Protein AF-0000000066288584 (afdb_homodimer)

Solvent-accessible surface area (backbone atoms only — not comparable to full-atom values): 25925 Å² total; per-residue (Å²): 127,85,79,75,73,52,70,71,57,42,44,51,51,48,50,55,54,20,70,75,28,78,67,38,41,49,66,53,48,23,65,76,70,71,48,51,68,68,55,52,51,52,44,48,49,52,34,32,74,68,57,46,30,38,80,43,58,70,23,36,21,49,36,43,75,40,80,66,76,76,37,43,75,62,47,57,72,48,64,54,70,48,30,48,48,41,20,58,57,55,58,72,72,60,62,84,68,33,35,35,33,38,35,54,48,58,44,41,35,42,33,50,62,72,48,24,86,44,65,56,37,39,41,34,28,36,18,53,61,48,51,50,52,41,50,74,62,27,68,38,50,41,31,36,35,17,20,41,55,39,55,61,60,40,21,39,25,27,62,58,19,18,52,48,43,73,74,48,78,28,51,37,30,41,38,55,71,73,14,22,47,91,76,18,37,24,39,55,54,76,49,47,44,45,34,58,50,32,50,60,73,32,27,75,35,34,31,38,46,46,53,40,87,30,52,48,24,42,30,77,36,77,67,49,46,54,83,73,29,47,31,38,35,29,30,72,71,47,54,66,28,55,53,54,55,41,62,74,40,92,31,47,76,45,70,82,126,84,77,74,74,51,68,72,58,42,44,51,52,48,49,54,53,19,69,76,30,79,65,37,41,49,67,53,48,22,64,74,69,69,47,52,68,69,55,52,50,54,43,49,50,51,35,33,74,68,56,45,31,38,81,41,58,67,22,36,20,48,37,44,74,41,80,68,78,76,36,44,74,60,48,57,72,48,63,55,69,48,30,50,48,42,20,59,56,54,57,71,72,59,59,85,70,33,35,34,33,38,35,54,48,58,46,40,36,42,32,50,63,72,48,24,86,43,64,54,38,39,41,34,27,35,17,54,62,49,51,50,51,42,51,75,63,28,69,38,50,41,31,36,34,16,18,40,54,39,58,62,61,39,21,39,26,26,62,58,17,18,52,47,41,73,74,46,78,28,53,36,30,43,37,54,70,74,13,22,47,90,73,18,38,23,36,54,53,76,52,46,44,44,35,59,51,33,52,59,72,32,26,76,34,35,30,39,47,44,52,41,88,29,52,49,24,44,32,78,37,77,66,48,46,54,82,72,28,47,31,38,36,28,28,72,71,46,54,66,27,54,54,54,55,42,64,73,40,91,31,48,77,46,71,83

Structure (mmCIF, N/CA/C/O backbone):
data_AF-0000000066288584-model_v1
#
loop_
_entity.id
_entity.type
_entity.pdbx_description
1 polymer 'Uncharacterized HTH-type transcriptional regulator HI_1009'
#
loop_
_atom_site.group_PDB
_atom_site.id
_atom_site.type_symbol
_atom_site.label_atom_id
_atom_site.label_alt_id
_atom_site.label_comp_id
_atom_site.label_asym_id
_atom_site.label_entity_id
_atom_site.label_seq_id
_atom_site.pdbx_PDB_ins_code
_atom_site.Cartn_x
_atom_site.Cartn_y
_atom_site.Cartn_z
_atom_site.occupancy
_atom_site.B_iso_or_equiv
_atom_site.auth_seq_id
_atom_site.auth_comp_id
_atom_site.auth_asym_id
_atom_site.auth_atom_id
_atom_site.pdbx_PDB_model_num
ATOM 1 N N . MET A 1 1 ? -16.891 -66.062 -18.109 1 37 1 MET A N 1
ATOM 2 C CA . MET A 1 1 ? -16.656 -64.875 -18.922 1 37 1 MET A CA 1
ATOM 3 C C . MET A 1 1 ? -16.344 -63.656 -18.031 1 37 1 MET A C 1
ATOM 5 O O . MET A 1 1 ? -17.141 -63.281 -17.172 1 37 1 MET A O 1
ATOM 9 N N . GLU A 1 2 ? -15.109 -63.469 -17.609 1 46.47 2 GLU A N 1
ATOM 10 C CA . GLU A 1 2 ? -14.695 -62.375 -16.734 1 46.47 2 GLU A CA 1
ATOM 11 C C . GLU A 1 2 ? -15.383 -61.062 -17.125 1 46.47 2 GLU A C 1
ATOM 13 O O . GLU A 1 2 ? -15.406 -60.688 -18.297 1 46.47 2 GLU A O 1
ATOM 18 N N . LYS A 1 3 ? -16.5 -60.688 -16.625 1 55 3 LYS A N 1
ATOM 19 C CA . LYS A 1 3 ? -17.359 -59.531 -16.844 1 55 3 LYS A CA 1
ATOM 20 C C . LYS A 1 3 ? -16.531 -58.281 -17.188 1 55 3 LYS A C 1
ATOM 22 O O . LYS A 1 3 ? -15.727 -57.844 -16.375 1 55 3 LYS A O 1
ATOM 27 N N . LYS A 1 4 ? -16.344 -57.969 -18.438 1 70.5 4 LYS A N 1
ATOM 28 C CA . LYS A 1 4 ? -15.578 -56.844 -18.953 1 70.5 4 LYS A CA 1
ATOM 29 C C . LYS A 1 4 ? -16.156 -55.5 -18.469 1 70.5 4 LYS A C 1
ATOM 31 O O . LYS A 1 4 ? -17.359 -55.25 -18.641 1 70.5 4 LYS A O 1
ATOM 36 N N . MET A 1 5 ? -15.523 -54.781 -17.5 1 73.81 5 MET A N 1
ATOM 37 C CA . MET A 1 5 ? -15.93 -53.5 -16.922 1 73.81 5 MET A CA 1
ATOM 38 C C . MET A 1 5 ? -16.328 -52.5 -18.016 1 73.81 5 MET A C 1
ATOM 40 O O . MET A 1 5 ? -15.586 -52.344 -18.984 1 73.81 5 MET A O 1
ATOM 44 N N . ILE A 1 6 ? -17.672 -52.188 -18.109 1 79.69 6 ILE A N 1
ATOM 45 C CA . ILE A 1 6 ? -18.094 -51.156 -19.062 1 79.69 6 ILE A CA 1
ATOM 46 C C . ILE A 1 6 ? -17.359 -49.844 -18.797 1 79.69 6 ILE A C 1
ATOM 48 O O . ILE A 1 6 ? -16.859 -49.625 -17.688 1 79.69 6 ILE A O 1
ATOM 52 N N . PRO A 1 7 ? -17.25 -48.906 -19.891 1 83.31 7 PRO A N 1
ATOM 53 C CA . PRO A 1 7 ? -16.453 -47.688 -19.781 1 83.31 7 PRO A CA 1
ATOM 54 C C . PRO A 1 7 ? -16.797 -46.844 -18.562 1 83.31 7 PRO A C 1
ATOM 56 O O . PRO A 1 7 ? -15.906 -46.375 -17.859 1 83.31 7 PRO A O 1
ATOM 59 N N . ALA A 1 8 ? -18.016 -46.688 -18.266 1 85.5 8 ALA A N 1
ATOM 60 C CA . ALA A 1 8 ? -18.438 -45.875 -17.141 1 85.5 8 ALA A CA 1
ATOM 61 C C . ALA A 1 8 ? -17.938 -46.438 -15.82 1 85.5 8 ALA A C 1
ATOM 63 O O . ALA A 1 8 ? -17.469 -45.688 -14.953 1 85.5 8 ALA A O 1
ATOM 64 N N . GLU A 1 9 ? -18.047 -47.688 -15.656 1 81.88 9 GLU A N 1
ATOM 65 C CA . GLU A 1 9 ? -17.562 -48.344 -14.453 1 81.88 9 GLU A CA 1
ATOM 66 C C . GLU A 1 9 ? -16.047 -48.281 -14.359 1 81.88 9 GLU A C 1
ATOM 68 O O . GLU A 1 9 ? -15.492 -48.094 -13.273 1 81.88 9 GLU A O 1
ATOM 73 N N . ARG A 1 10 ? -15.398 -48.5 -15.484 1 86.69 10 ARG A N 1
ATOM 74 C CA . ARG A 1 10 ? -13.938 -48.469 -15.531 1 86.69 10 ARG A CA 1
ATOM 75 C C . ARG A 1 10 ? -13.422 -47.062 -15.148 1 86.69 10 ARG A C 1
ATOM 77 O O . ARG A 1 10 ? -12.461 -46.969 -14.383 1 86.69 10 ARG A O 1
ATOM 84 N N . GLN A 1 11 ? -14.062 -46.031 -15.617 1 86.94 11 GLN A N 1
ATOM 85 C CA . GLN A 1 11 ? -13.68 -44.656 -15.289 1 86.94 11 GLN A CA 1
ATOM 86 C C . GLN A 1 11 ? -13.82 -44.375 -13.797 1 86.94 11 GLN A C 1
ATOM 88 O O . GLN A 1 11 ? -12.977 -43.719 -13.195 1 86.94 11 GLN A O 1
ATOM 93 N N . LYS A 1 12 ? -14.82 -44.875 -13.258 1 85.38 12 LYS A N 1
ATOM 94 C CA . LYS A 1 12 ? -15.016 -44.719 -11.82 1 85.38 12 LYS A CA 1
ATOM 95 C C . LYS A 1 12 ? -13.906 -45.438 -11.039 1 85.38 12 LYS A C 1
ATOM 97 O O . LYS A 1 12 ? -13.375 -44.875 -10.07 1 85.38 12 LYS A O 1
ATOM 102 N N . THR A 1 13 ? -13.641 -46.656 -11.477 1 82.81 13 THR A N 1
ATOM 103 C CA . THR A 1 13 ? -12.555 -47.406 -10.844 1 82.81 13 THR A CA 1
ATOM 104 C C . THR A 1 13 ? -11.227 -46.688 -11 1 82.81 13 THR A C 1
ATOM 106 O O . THR A 1 13 ? -10.445 -46.594 -10.047 1 82.81 13 THR A O 1
ATOM 109 N N . LEU A 1 14 ? -11.047 -46.156 -12.188 1 84.56 14 LEU A N 1
ATOM 110 C CA . LEU A 1 14 ? -9.852 -45.375 -12.484 1 84.56 14 LEU A CA 1
ATOM 111 C C . LEU A 1 14 ? -9.734 -44.188 -11.547 1 84.56 14 LEU A C 1
ATOM 113 O O . LEU A 1 14 ? -8.664 -43.938 -10.969 1 84.56 14 LEU A O 1
ATOM 117 N N . LEU A 1 15 ? -10.781 -43.469 -11.383 1 82 15 LEU A N 1
ATOM 118 C CA . LEU A 1 15 ? -10.797 -42.312 -10.516 1 82 15 LEU A CA 1
ATOM 119 C C . LEU A 1 15 ? -10.492 -42.688 -9.07 1 82 15 LEU A C 1
ATOM 121 O O . LEU A 1 15 ? -9.773 -41.969 -8.367 1 82 15 LEU A O 1
ATOM 125 N N . ASN A 1 16 ? -11.055 -43.781 -8.656 1 80.62 16 ASN A N 1
ATOM 126 C CA . ASN A 1 16 ? -10.805 -44.25 -7.309 1 80.62 16 ASN A CA 1
ATOM 127 C C . ASN A 1 16 ? -9.328 -44.594 -7.098 1 80.62 16 ASN A C 1
ATOM 129 O O . ASN A 1 16 ? -8.773 -44.344 -6.031 1 80.62 16 ASN A O 1
ATOM 133 N N . LEU A 1 17 ? -8.773 -45.156 -8.117 1 80.88 17 LEU A N 1
ATOM 134 C CA . LEU A 1 17 ? -7.367 -45.531 -8.039 1 80.88 17 LEU A CA 1
ATOM 135 C C . LEU A 1 17 ? -6.48 -44.281 -7.984 1 80.88 17 LEU A C 1
ATOM 137 O O . LEU A 1 17 ? -5.523 -44.25 -7.207 1 80.88 17 LEU A O 1
ATOM 141 N N . ILE A 1 18 ? -6.879 -43.344 -8.836 1 79.69 18 ILE A N 1
ATOM 142 C CA . ILE A 1 18 ? -6.09 -42.125 -8.914 1 79.69 18 ILE A CA 1
ATOM 143 C C . ILE A 1 18 ? -6.199 -41.344 -7.602 1 79.69 18 ILE A C 1
ATOM 145 O O . ILE A 1 18 ? -5.227 -40.75 -7.141 1 79.69 18 ILE A O 1
ATOM 149 N N . SER A 1 19 ? -7.355 -41.344 -7.023 1 74.94 19 SER A N 1
ATOM 150 C CA . SER A 1 19 ? -7.617 -40.594 -5.805 1 74.94 19 SER A CA 1
ATOM 151 C C . SER A 1 19 ? -6.766 -41.094 -4.645 1 74.94 19 SER A C 1
ATOM 153 O O . SER A 1 19 ? -6.48 -40.344 -3.705 1 74.94 19 SER A O 1
ATOM 155 N N . LYS A 1 20 ? -6.414 -42.375 -4.746 1 68.06 20 LYS A N 1
ATOM 156 C CA . LYS A 1 20 ? -5.648 -43 -3.672 1 68.06 20 LYS A CA 1
ATOM 157 C C . LYS A 1 20 ? -4.156 -42.719 -3.828 1 68.06 20 LYS A C 1
ATOM 159 O O . LYS A 1 20 ? -3.391 -42.875 -2.873 1 68.06 20 LYS A O 1
ATOM 164 N N . GLN A 1 21 ? -3.881 -42.375 -5.059 1 63.62 21 GLN A N 1
ATOM 165 C CA . GLN A 1 21 ? -2.482 -42.094 -5.363 1 63.62 21 GLN A CA 1
ATOM 166 C C . GLN A 1 21 ? -2.328 -40.719 -5.98 1 63.62 21 GLN A C 1
ATOM 168 O O . GLN A 1 21 ? -3.215 -40.25 -6.699 1 63.62 21 GLN A O 1
ATOM 173 N N . SER A 1 22 ? -1.347 -40 -5.633 1 64.12 22 SER A N 1
ATOM 174 C CA . SER A 1 22 ? -1.114 -38.688 -6.203 1 64.12 22 SER A CA 1
ATOM 175 C C . SER A 1 22 ? -0.97 -38.75 -7.719 1 64.12 22 SER A C 1
ATOM 177 O O . SER A 1 22 ? -1.533 -37.906 -8.438 1 64.12 22 SER A O 1
ATOM 179 N N . VAL A 1 23 ? -0.19 -39.781 -8.219 1 73.31 23 VAL A N 1
ATOM 180 C CA . VAL A 1 23 ? 0.001 -40.062 -9.641 1 73.31 23 VAL A CA 1
ATOM 181 C C . VAL A 1 23 ? 0.017 -41.562 -9.883 1 73.31 23 VAL A C 1
ATOM 183 O O . VAL A 1 23 ? 0.587 -42.312 -9.102 1 73.31 23 VAL A O 1
ATOM 186 N N . ILE A 1 24 ? -0.863 -42.125 -10.867 1 80.81 24 ILE A N 1
ATOM 187 C CA . ILE A 1 24 ? -0.826 -43.531 -11.242 1 80.81 24 ILE A CA 1
ATOM 188 C C . ILE A 1 24 ? -0.4 -43.656 -12.703 1 80.81 24 ILE A C 1
ATOM 190 O O . ILE A 1 24 ? -0.855 -42.906 -13.562 1 80.81 24 ILE A O 1
ATOM 194 N N . SER A 1 25 ? 0.62 -44.469 -12.938 1 84.69 25 SER A N 1
ATOM 195 C CA . SER A 1 25 ? 1.095 -44.656 -14.305 1 84.69 25 SER A CA 1
ATOM 196 C C . SER A 1 25 ? 0.034 -45.344 -15.164 1 84.69 25 SER A C 1
ATOM 198 O O . SER A 1 25 ? -0.759 -46.125 -14.664 1 84.69 25 SER A O 1
ATOM 200 N N . ILE A 1 26 ? 0.055 -45.031 -16.453 1 86.88 26 ILE A N 1
ATOM 201 C CA . ILE A 1 26 ? -0.86 -45.656 -17.406 1 86.88 26 ILE A CA 1
ATOM 202 C C . ILE A 1 26 ? -0.632 -47.188 -17.422 1 86.88 26 ILE A C 1
ATOM 204 O O . ILE A 1 26 ? -1.589 -47.938 -17.438 1 86.88 26 ILE A O 1
ATOM 208 N N . ASN A 1 27 ? 0.671 -47.531 -17.266 1 88.38 27 ASN A N 1
ATOM 209 C CA . ASN A 1 27 ? 0.999 -48.969 -17.25 1 88.38 27 ASN A CA 1
ATOM 210 C C . ASN A 1 27 ? 0.368 -49.656 -16.047 1 88.38 27 ASN A C 1
ATOM 212 O O . ASN A 1 27 ? -0.161 -50.75 -16.172 1 88.38 27 ASN A O 1
ATOM 216 N N . ASN A 1 28 ? 0.41 -48.969 -14.977 1 88.69 28 ASN A N 1
ATOM 217 C CA . ASN A 1 28 ? -0.223 -49.531 -13.789 1 88.69 28 ASN A CA 1
ATOM 218 C C . ASN A 1 28 ? -1.733 -49.656 -13.961 1 88.69 28 ASN A C 1
ATOM 220 O O . ASN A 1 28 ? -2.33 -50.656 -13.555 1 88.69 28 ASN A O 1
ATOM 224 N N . LEU A 1 29 ? -2.252 -48.688 -14.492 1 89.5 29 LEU A N 1
ATOM 225 C CA . LEU A 1 29 ? -3.693 -48.719 -14.727 1 89.5 29 LEU A CA 1
ATOM 226 C C . LEU A 1 29 ? -4.07 -49.844 -15.664 1 89.5 29 LEU A C 1
ATOM 228 O O . LEU A 1 29 ? -5.07 -50.531 -15.445 1 89.5 29 LEU A O 1
ATOM 232 N N . VAL A 1 30 ? -3.268 -50.062 -16.703 1 89.88 30 VAL A N 1
ATOM 233 C CA . VAL A 1 30 ? -3.479 -51.156 -17.656 1 89.88 30 VAL A CA 1
ATOM 234 C C . VAL A 1 30 ? -3.467 -52.5 -16.906 1 89.88 30 VAL A C 1
ATOM 236 O O . VAL A 1 30 ? -4.352 -53.344 -17.109 1 89.88 30 VAL A O 1
ATOM 239 N N . ASN A 1 31 ? -2.52 -52.625 -16.031 1 90.31 31 ASN A N 1
ATOM 240 C CA . ASN A 1 31 ? -2.371 -53.875 -15.281 1 90.31 31 ASN A CA 1
ATOM 241 C C . ASN A 1 31 ? -3.523 -54.094 -14.305 1 90.31 31 ASN A C 1
ATOM 243 O O . ASN A 1 31 ? -4.07 -55.188 -14.219 1 90.31 31 ASN A O 1
ATOM 247 N N . ILE A 1 32 ? -3.887 -53.094 -13.656 1 88.12 32 ILE A N 1
ATOM 248 C CA . ILE A 1 32 ? -4.902 -53.188 -12.617 1 88.12 32 ILE A CA 1
ATOM 249 C C . ILE A 1 32 ? -6.277 -53.375 -13.25 1 88.12 32 ILE A C 1
ATOM 251 O O . ILE A 1 32 ? -7.078 -54.188 -12.766 1 88.12 32 ILE A O 1
ATOM 255 N N . LEU A 1 33 ? -6.512 -52.656 -14.32 1 88.69 33 LEU A N 1
ATOM 256 C CA . LEU A 1 33 ? -7.836 -52.656 -14.938 1 88.69 33 LEU A CA 1
ATOM 257 C C . LEU A 1 33 ? -7.953 -53.812 -15.945 1 88.69 33 LEU A C 1
ATOM 259 O O . LEU A 1 33 ? -9.062 -54.188 -16.344 1 88.69 33 LEU A O 1
ATOM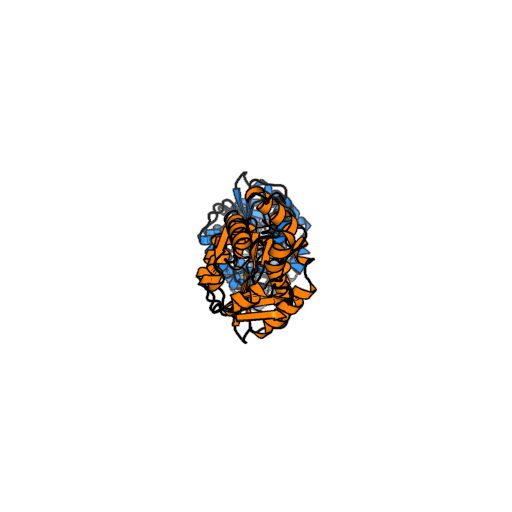 263 N N . GLY A 1 34 ? -6.828 -54.344 -16.422 1 89.88 34 GLY A N 1
ATOM 264 C CA . GLY A 1 34 ? -6.828 -55.469 -17.359 1 89.88 34 GLY A CA 1
ATOM 265 C C . G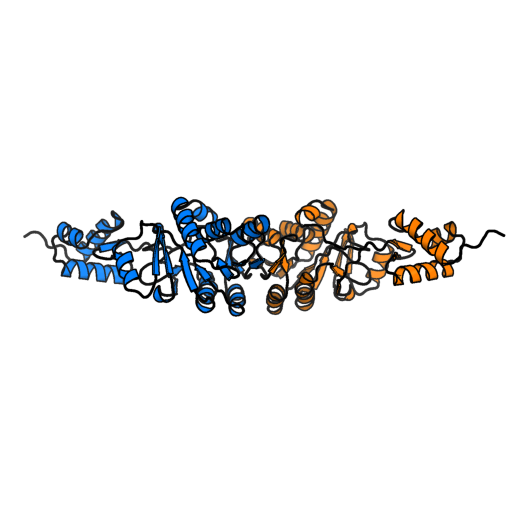LY A 1 34 ? -7.316 -55.062 -18.734 1 89.88 34 GLY A C 1
ATOM 266 O O . GLY A 1 34 ? -8.047 -55.844 -19.391 1 89.88 34 GLY A O 1
ATOM 267 N N . VAL A 1 35 ? -7.062 -53.844 -19.078 1 91.19 35 VAL A N 1
ATOM 268 C CA . VAL A 1 35 ? -7.469 -53.375 -20.391 1 91.19 35 VAL A CA 1
ATOM 269 C C . VAL A 1 35 ? -6.25 -52.844 -21.156 1 91.19 35 VAL A C 1
ATOM 271 O O . VAL A 1 35 ? -5.152 -52.75 -20.594 1 91.19 35 VAL A O 1
ATOM 274 N N . SER A 1 36 ? -6.426 -52.562 -22.484 1 90.5 36 SER A N 1
ATOM 275 C CA . SER A 1 36 ? -5.324 -52.094 -23.312 1 90.5 36 SER A CA 1
ATOM 276 C C . SER A 1 36 ? -4.914 -50.688 -22.953 1 90.5 36 SER A C 1
ATOM 278 O O . SER A 1 36 ? -5.684 -49.938 -22.344 1 90.5 36 SER A O 1
ATOM 280 N N . HIS A 1 37 ? -3.715 -50.312 -23.391 1 91.62 37 HIS A N 1
ATOM 281 C CA . HIS A 1 37 ? -3.219 -48.969 -23.266 1 91.62 37 HIS A CA 1
ATOM 282 C C . HIS A 1 37 ? -4.172 -47.969 -23.922 1 91.62 37 HIS A C 1
ATOM 284 O O . HIS A 1 37 ? -4.465 -46.906 -23.344 1 91.62 37 HIS A O 1
ATOM 290 N N . MET A 1 38 ? -4.684 -48.344 -25.094 1 90.12 38 MET A N 1
ATOM 291 C CA . MET A 1 38 ? -5.586 -47.469 -25.844 1 90.12 38 MET A CA 1
ATOM 292 C C . MET A 1 38 ? -6.879 -47.219 -25.062 1 90.12 38 MET A C 1
ATOM 294 O O . MET A 1 38 ? -7.383 -46.094 -25.016 1 90.12 38 MET A O 1
ATOM 298 N N . THR A 1 39 ? -7.363 -48.219 -24.422 1 88.94 39 THR A N 1
ATOM 299 C CA . THR A 1 39 ? -8.594 -48.125 -23.656 1 88.94 39 THR A CA 1
ATOM 300 C C . THR A 1 39 ? -8.398 -47.188 -22.438 1 88.94 39 THR A C 1
ATOM 302 O O . THR A 1 39 ? -9.234 -46.344 -22.172 1 88.94 39 THR A O 1
ATOM 305 N N . VAL A 1 40 ? -7.25 -47.375 -21.703 1 91.25 40 VAL A N 1
ATOM 306 C CA . VAL A 1 40 ? -6.945 -46.562 -20.547 1 91.25 40 VAL A CA 1
ATOM 307 C C . VAL A 1 40 ? -6.816 -45.094 -20.984 1 91.25 40 VAL A C 1
ATOM 309 O O . VAL A 1 40 ? -7.359 -44.188 -20.344 1 91.25 40 VAL A O 1
ATOM 312 N N . ARG A 1 41 ? -6.215 -44.844 -22.141 1 89.25 41 ARG A N 1
ATOM 313 C CA . ARG A 1 41 ? -6 -43.5 -22.641 1 89.25 41 ARG A CA 1
ATOM 314 C C . ARG A 1 41 ? -7.324 -42.844 -23.016 1 89.25 41 ARG A C 1
ATOM 316 O O . ARG A 1 41 ? -7.52 -41.656 -22.766 1 89.25 41 ARG A O 1
ATOM 323 N N . ARG A 1 42 ? -8.195 -43.625 -23.578 1 88.25 42 ARG A N 1
ATOM 324 C CA . ARG A 1 42 ? -9.516 -43.094 -23.938 1 88.25 42 ARG A CA 1
ATOM 325 C C . ARG A 1 42 ? -10.297 -42.719 -22.688 1 88.25 42 ARG A C 1
ATOM 327 O O . ARG A 1 42 ? -10.969 -41.656 -22.672 1 88.25 42 ARG A O 1
ATOM 334 N N . ASP A 1 43 ? -10.109 -43.531 -21.703 1 89.69 43 ASP A N 1
ATOM 335 C CA . ASP A 1 43 ? -10.797 -43.25 -20.453 1 89.69 43 ASP A CA 1
ATOM 336 C C . ASP A 1 43 ? -10.227 -42 -19.781 1 89.69 43 ASP A C 1
ATOM 338 O O . ASP A 1 43 ? -10.977 -41.156 -19.281 1 89.69 43 ASP A O 1
ATOM 342 N N . ILE A 1 44 ? -8.914 -41.969 -19.75 1 87.75 44 ILE A N 1
ATOM 343 C CA . ILE A 1 44 ? -8.234 -40.812 -19.156 1 87.75 44 ILE A CA 1
ATOM 344 C C . ILE A 1 44 ? -8.609 -39.562 -19.922 1 87.75 44 ILE A C 1
ATOM 346 O O . ILE A 1 44 ? -8.867 -38.5 -19.312 1 87.75 44 ILE A O 1
ATOM 350 N N . GLN A 1 45 ? -8.648 -39.625 -21.219 1 85.88 45 GLN A N 1
ATOM 351 C CA . GLN A 1 45 ? -9.031 -38.469 -22.047 1 85.88 45 GLN A CA 1
ATOM 352 C C . GLN A 1 45 ? -10.43 -37.969 -21.672 1 85.88 45 GLN A C 1
ATOM 354 O O . GLN A 1 45 ? -10.656 -36.781 -21.547 1 85.88 45 GLN A O 1
ATOM 359 N N . LYS A 1 46 ? -11.297 -38.906 -21.516 1 84 46 LYS A N 1
ATOM 360 C CA . LYS A 1 46 ? -12.656 -38.531 -21.125 1 84 46 LYS A CA 1
ATOM 361 C C . LYS A 1 46 ? -12.68 -37.875 -19.75 1 84 46 LYS A C 1
ATOM 363 O O . LYS A 1 46 ? -13.352 -36.875 -19.562 1 84 46 LYS A O 1
ATOM 368 N N . LEU A 1 47 ? -11.898 -38.469 -18.844 1 84.19 47 LEU A N 1
ATOM 369 C CA . LEU A 1 47 ? -11.844 -37.906 -17.5 1 84.19 47 LEU A CA 1
ATOM 370 C C . LEU A 1 47 ? -11.18 -36.531 -17.484 1 84.19 47 LEU A C 1
ATOM 372 O O . LEU A 1 47 ? -11.539 -35.688 -16.688 1 84.19 47 LEU A O 1
ATOM 376 N N . GLU A 1 48 ? -10.234 -36.344 -18.375 1 79.88 48 GLU A N 1
ATOM 377 C CA . GLU A 1 48 ? -9.586 -35.031 -18.531 1 79.88 48 GLU A CA 1
ATOM 378 C C . GLU A 1 48 ? -10.562 -34 -19.078 1 79.88 48 GLU A C 1
ATOM 380 O O . GLU A 1 48 ? -10.594 -32.875 -18.609 1 79.88 48 GLU A O 1
ATOM 385 N N . GLU A 1 49 ? -11.312 -34.438 -20.047 1 75.25 49 GLU A N 1
ATOM 386 C CA . GLU A 1 49 ? -12.344 -33.562 -20.609 1 75.25 49 GLU A CA 1
ATOM 387 C C . GLU A 1 49 ? -13.344 -33.125 -19.531 1 75.25 49 GLU A C 1
ATOM 389 O O . GLU A 1 49 ? -13.82 -32 -19.547 1 75.25 49 GLU A O 1
ATOM 394 N N . ASP A 1 50 ? -13.508 -34.062 -18.625 1 75 50 ASP A N 1
ATOM 395 C CA . ASP A 1 50 ? -14.438 -33.781 -17.531 1 75 50 ASP A CA 1
ATOM 396 C C . ASP A 1 50 ? -13.766 -33 -16.406 1 75 50 ASP A C 1
ATOM 398 O O . ASP A 1 50 ? -14.391 -32.719 -15.375 1 75 50 ASP A O 1
ATOM 402 N N . GLY A 1 51 ? -12.508 -32.781 -16.562 1 72.56 51 GLY A N 1
ATOM 403 C CA . GLY A 1 51 ? -11.75 -31.984 -15.594 1 72.56 51 GLY A CA 1
ATOM 404 C C . GLY A 1 51 ? -11.438 -32.75 -14.32 1 72.56 51 GLY A C 1
ATOM 405 O O . GLY A 1 51 ? -11.258 -32.125 -13.258 1 72.56 51 GLY A O 1
ATOM 406 N N . LYS A 1 52 ? -11.469 -34.062 -14.344 1 74.69 52 LYS A N 1
ATOM 407 C CA . LYS A 1 52 ? -11.305 -34.875 -13.141 1 74.69 52 LYS A CA 1
ATOM 408 C C . LYS A 1 52 ? -9.852 -35.281 -12.945 1 74.69 52 LYS A C 1
ATOM 410 O O . LYS A 1 52 ? -9.406 -35.469 -11.812 1 74.69 52 LYS A O 1
ATOM 415 N N . VAL A 1 53 ? -9.266 -35.5 -14.102 1 80.06 53 VAL A N 1
ATOM 416 C CA . VAL A 1 53 ? -7.883 -35.969 -14.008 1 80.06 53 VAL A CA 1
ATOM 417 C C . VAL A 1 53 ? -7.012 -35.156 -14.984 1 80.06 53 VAL A C 1
ATOM 419 O O . VAL A 1 53 ? -7.527 -34.438 -15.828 1 80.06 53 VAL A O 1
ATOM 422 N N . ILE A 1 54 ? -5.777 -35.188 -14.789 1 76 54 ILE A N 1
ATOM 423 C CA . ILE A 1 54 ? -4.809 -34.625 -15.727 1 76 54 ILE A CA 1
ATOM 424 C C . ILE A 1 54 ? -3.732 -35.656 -16.047 1 76 54 ILE A C 1
ATOM 426 O O . ILE A 1 54 ? -3.283 -36.375 -15.156 1 76 54 ILE A O 1
ATOM 430 N N . SER A 1 55 ? -3.623 -35.719 -17.422 1 75.56 55 SER A N 1
ATOM 431 C CA . SER A 1 55 ? -2.57 -36.625 -17.875 1 75.56 55 SER A CA 1
ATOM 432 C C . SER A 1 55 ? -1.188 -36.031 -17.594 1 75.56 55 SER A C 1
ATOM 434 O O . SER A 1 55 ? -0.969 -34.844 -17.734 1 75.56 55 SER A O 1
ATOM 436 N N . VAL A 1 56 ? -0.415 -36.875 -16.938 1 71.38 56 VAL A N 1
ATOM 437 C CA . VAL A 1 56 ? 0.994 -36.531 -16.766 1 71.38 56 VAL A CA 1
ATOM 438 C C . VAL A 1 56 ? 1.861 -37.5 -17.562 1 71.38 56 VAL A C 1
ATOM 440 O O . VAL A 1 56 ? 1.349 -38.469 -18.172 1 71.38 56 VAL A O 1
ATOM 443 N N . SER A 1 57 ? 3.133 -37.188 -17.75 1 68.69 57 SER A N 1
ATOM 444 C CA . SER A 1 57 ? 3.996 -38.094 -18.484 1 68.69 57 SER A CA 1
ATOM 445 C C . SER A 1 57 ? 3.902 -39.531 -17.938 1 68.69 57 SER A C 1
ATOM 447 O O . SER A 1 57 ? 4.27 -39.781 -16.781 1 68.69 57 SER A O 1
ATOM 449 N N . GLY A 1 58 ? 3.346 -40.406 -18.766 1 72.69 58 GLY A N 1
ATOM 450 C CA . GLY A 1 58 ? 3.264 -41.844 -18.453 1 72.69 58 GLY A CA 1
ATOM 451 C C . GLY A 1 58 ? 2.162 -42.156 -17.469 1 72.69 58 GLY A C 1
ATOM 452 O O . GLY A 1 58 ? 2.033 -43.312 -17.031 1 72.69 58 GLY A O 1
ATOM 453 N N . GLY A 1 59 ? 1.417 -40.969 -17 1 79.5 59 GLY A N 1
ATOM 454 C CA . GLY A 1 59 ? 0.409 -41.281 -16 1 79.5 59 GLY A CA 1
ATOM 455 C C . GLY A 1 59 ? -0.714 -40.25 -15.953 1 79.5 59 GLY A C 1
ATOM 456 O O . GLY A 1 59 ? -0.891 -39.469 -16.891 1 79.5 59 GLY A O 1
ATOM 457 N N . VAL A 1 60 ? -1.612 -40.469 -14.953 1 82.44 60 VAL A N 1
ATOM 458 C CA . VAL A 1 60 ? -2.785 -39.625 -14.766 1 82.44 60 VAL A CA 1
ATOM 459 C C . VAL A 1 60 ? -2.93 -39.281 -13.281 1 82.44 60 VAL A C 1
ATOM 461 O O . VAL A 1 60 ? -2.535 -40.062 -12.414 1 82.44 60 VAL A O 1
ATOM 464 N N . GLN A 1 61 ? -3.178 -38.062 -13 1 79.31 61 GLN A N 1
ATOM 465 C CA . GLN A 1 61 ? -3.428 -37.625 -11.633 1 79.31 61 GLN A CA 1
ATOM 466 C C . GLN A 1 61 ? -4.777 -36.906 -11.516 1 79.31 61 GLN A C 1
ATOM 468 O O . GLN A 1 61 ? -5.32 -36.438 -12.516 1 79.31 61 GLN A O 1
ATOM 473 N N . LEU A 1 62 ? -5.25 -36.969 -10.172 1 73.88 62 LEU A N 1
ATOM 474 C CA . LEU A 1 62 ? -6.496 -36.25 -9.906 1 73.88 62 LEU A CA 1
ATOM 475 C C . LEU A 1 62 ? -6.32 -34.75 -10.109 1 73.88 62 LEU A C 1
ATOM 477 O O . LEU A 1 62 ? -5.281 -34.188 -9.75 1 73.88 62 LEU A O 1
ATOM 481 N N . LEU A 1 63 ? -7.211 -34.281 -10.875 1 74 63 LEU A N 1
ATOM 482 C CA . LEU A 1 63 ? -7.312 -32.812 -10.922 1 74 63 LEU A CA 1
ATOM 483 C C . LEU A 1 63 ? -8.023 -32.281 -9.68 1 74 63 LEU A C 1
ATOM 485 O O . LEU A 1 63 ? -9.164 -32.688 -9.398 1 74 63 LEU A O 1
ATOM 489 N N . GLU A 1 64 ? -7.16 -31.609 -8.82 1 78 64 GLU A N 1
ATOM 490 C CA . GLU A 1 64 ? -7.766 -31.016 -7.633 1 78 64 GLU A CA 1
ATOM 491 C C . GLU A 1 64 ? -8.281 -29.609 -7.93 1 78 64 GLU A C 1
ATOM 493 O O . GLU A 1 64 ? -7.543 -28.766 -8.438 1 78 64 GLU A O 1
ATOM 498 N N . ARG A 1 65 ? -9.609 -29.453 -7.668 1 79.06 65 ARG A N 1
ATOM 499 C CA . ARG A 1 65 ? -10.203 -28.141 -7.875 1 79.06 65 ARG A CA 1
ATOM 500 C C . ARG A 1 65 ? -10 -27.25 -6.652 1 79.06 65 ARG A C 1
ATOM 502 O O . ARG A 1 65 ? -10.242 -27.672 -5.523 1 79.06 65 ARG A O 1
ATOM 509 N N . LEU A 1 66 ? -9.422 -26.109 -6.93 1 83.44 66 LEU A N 1
ATOM 510 C CA . LEU A 1 66 ? -9.25 -25.109 -5.891 1 83.44 66 LEU A CA 1
ATOM 511 C C . LEU A 1 66 ? -10.375 -24.078 -5.941 1 83.44 66 LEU A C 1
ATOM 513 O O . LEU A 1 66 ? -10.414 -23.234 -6.844 1 83.44 66 LEU A O 1
ATOM 517 N N . SER A 1 67 ? -11.312 -24.203 -5.027 1 80.56 67 SER A N 1
ATOM 518 C CA . SER A 1 67 ? -12.461 -23.297 -5.004 1 80.56 67 SER A CA 1
ATOM 519 C C . SER A 1 67 ? -12.109 -21.984 -4.316 1 80.56 67 SER A C 1
ATOM 521 O O . SER A 1 67 ? -12.703 -20.938 -4.621 1 80.56 67 SER A O 1
ATOM 523 N N . SER A 1 68 ? -11.195 -22.109 -3.266 1 84 68 SER A N 1
ATOM 524 C CA . SER A 1 68 ? -10.719 -20.922 -2.566 1 84 68 SER A CA 1
ATOM 525 C C . SER A 1 68 ? -9.234 -21.031 -2.244 1 84 68 SER A C 1
ATOM 527 O O . SER A 1 68 ? -8.703 -22.141 -2.082 1 84 68 SER A O 1
ATOM 529 N N . GLU A 1 69 ? -8.641 -19.875 -2.279 1 88.81 69 GLU A N 1
ATOM 530 C CA . GLU A 1 69 ? -7.227 -19.844 -1.91 1 88.81 69 GLU A CA 1
ATOM 531 C C . GLU A 1 69 ? -7.055 -19.766 -0.396 1 88.81 69 GLU A C 1
ATOM 533 O O . GLU A 1 69 ? -7.793 -19.047 0.283 1 88.81 69 GLU A O 1
ATOM 538 N N . PRO A 1 70 ? -6.102 -20.578 0.093 1 86.44 70 PRO A N 1
ATOM 539 C CA . PRO A 1 70 ? -5.77 -20.344 1.502 1 86.44 70 PRO A CA 1
ATOM 540 C C . PRO A 1 70 ? -5.324 -18.906 1.781 1 86.44 70 PRO A C 1
ATOM 542 O O . PRO A 1 70 ? -4.887 -18.203 0.868 1 86.44 70 PRO A O 1
ATOM 545 N N . THR A 1 71 ? -5.492 -18.484 3.055 1 89.81 71 THR A N 1
ATOM 546 C CA . THR A 1 71 ? -5.086 -17.156 3.465 1 89.81 71 THR A CA 1
ATOM 547 C C . THR A 1 71 ? -3.564 -17.016 3.459 1 89.81 71 THR A C 1
ATOM 549 O O . THR A 1 71 ? -2.852 -18.031 3.451 1 89.81 71 THR A O 1
ATOM 552 N N . HIS A 1 72 ? -3.141 -15.781 3.457 1 93.19 72 HIS A N 1
ATOM 553 C CA . HIS A 1 72 ? -1.708 -15.531 3.557 1 93.19 72 HIS A CA 1
ATOM 554 C C . HIS A 1 72 ? -1.118 -16.203 4.797 1 93.19 72 HIS A C 1
ATOM 556 O O . HIS A 1 72 ? -0.05 -16.812 4.727 1 93.19 72 HIS A O 1
ATOM 562 N N . ASP A 1 73 ? -1.753 -16.109 5.926 1 87.44 73 ASP A N 1
ATOM 563 C CA . ASP A 1 73 ? -1.283 -16.703 7.18 1 87.44 73 ASP A CA 1
ATOM 564 C C . ASP A 1 73 ? -1.175 -18.219 7.062 1 87.44 73 ASP A C 1
ATOM 566 O O . ASP A 1 73 ? -0.179 -18.812 7.488 1 87.44 73 ASP A O 1
ATOM 570 N N . ASP A 1 74 ? -2.143 -18.844 6.461 1 87.38 74 ASP A N 1
ATOM 571 C CA . ASP A 1 74 ? -2.123 -20.297 6.254 1 87.38 74 ASP A CA 1
ATOM 572 C C . ASP A 1 74 ? -0.989 -20.703 5.316 1 87.38 74 ASP A C 1
ATOM 574 O O . ASP A 1 74 ? -0.256 -21.656 5.594 1 87.38 74 ASP A O 1
ATOM 578 N N . LYS A 1 75 ? -0.808 -19.969 4.266 1 91.44 75 LYS A N 1
ATOM 579 C CA . LYS A 1 75 ? 0.207 -20.266 3.26 1 91.44 75 LYS A CA 1
ATOM 580 C C . LYS A 1 75 ? 1.612 -20.125 3.834 1 91.44 75 LYS A C 1
ATOM 582 O O . LYS A 1 75 ? 2.523 -20.859 3.461 1 91.44 75 LYS A O 1
ATOM 587 N N . SER A 1 76 ? 1.804 -19.172 4.73 1 90.38 76 SER A N 1
ATOM 588 C CA . SER A 1 76 ? 3.115 -18.891 5.301 1 90.38 76 SER A CA 1
ATOM 589 C C . SER A 1 76 ? 3.656 -20.094 6.074 1 90.38 76 SER A C 1
ATOM 591 O O . SER A 1 76 ? 4.871 -20.25 6.215 1 90.38 76 SER A O 1
ATOM 593 N N . LEU A 1 77 ? 2.848 -21 6.418 1 88.5 77 LEU A N 1
ATOM 594 C CA . LEU A 1 77 ? 3.227 -22.141 7.242 1 88.5 77 LEU A CA 1
ATOM 595 C C . LEU A 1 77 ? 3.461 -23.375 6.379 1 88.5 77 LEU A C 1
ATOM 597 O O . LEU A 1 77 ? 3.982 -24.375 6.859 1 88.5 77 LEU A O 1
ATOM 601 N N . LEU A 1 78 ? 3.207 -23.266 5.168 1 88.94 78 LEU A N 1
ATOM 602 C CA . LEU A 1 78 ? 3.275 -24.406 4.262 1 88.94 78 LEU A CA 1
ATOM 603 C C . LEU A 1 78 ? 4.559 -24.375 3.441 1 88.94 78 LEU A C 1
ATOM 605 O O . LEU A 1 78 ? 4.996 -23.312 3.006 1 88.94 78 LEU A O 1
ATOM 609 N N . ALA A 1 79 ? 5.238 -25.5 3.236 1 93.56 79 ALA A N 1
ATOM 610 C CA . ALA A 1 79 ? 6.328 -25.719 2.289 1 93.56 79 ALA A CA 1
ATOM 611 C C . ALA A 1 79 ? 7.48 -24.75 2.543 1 93.56 79 ALA A C 1
ATOM 613 O O . ALA A 1 79 ? 8.031 -24.188 1.602 1 93.56 79 ALA A O 1
ATOM 614 N N . THR A 1 80 ? 7.828 -24.516 3.758 1 94.5 80 THR A N 1
ATOM 615 C CA . THR A 1 80 ? 8.805 -23.516 4.156 1 94.5 80 THR A CA 1
ATOM 616 C C . THR A 1 80 ? 10.188 -23.844 3.6 1 94.5 80 THR A C 1
ATOM 618 O O . THR A 1 80 ? 10.883 -22.969 3.09 1 94.5 80 THR A O 1
ATOM 621 N N . THR A 1 81 ? 10.57 -25.125 3.67 1 96.62 81 THR A N 1
ATOM 622 C CA . THR A 1 81 ? 11.867 -25.562 3.162 1 96.62 81 THR A CA 1
ATOM 623 C C . THR A 1 81 ? 11.961 -25.344 1.654 1 96.62 81 THR A C 1
ATOM 625 O O . THR A 1 81 ? 12.953 -24.812 1.155 1 96.62 81 THR A O 1
ATOM 628 N N . GLU A 1 82 ? 10.938 -25.734 0.946 1 97.12 82 GLU A N 1
ATOM 629 C CA . GLU A 1 82 ? 10.883 -25.562 -0.503 1 97.12 82 GLU A CA 1
ATOM 630 C C . GLU A 1 82 ? 10.93 -24.094 -0.892 1 97.12 82 GLU A C 1
ATOM 632 O O . GLU A 1 82 ? 11.664 -23.703 -1.803 1 97.12 82 GLU A O 1
ATOM 637 N N . LYS A 1 83 ? 10.141 -23.25 -0.163 1 97.88 83 LYS A N 1
ATOM 638 C CA . LYS A 1 83 ? 10.117 -21.828 -0.468 1 97.88 83 LYS A CA 1
ATOM 639 C C . LYS A 1 83 ? 11.5 -21.203 -0.277 1 97.88 83 LYS A C 1
ATOM 641 O O . LYS A 1 83 ? 11.93 -20.359 -1.076 1 97.88 83 LYS A O 1
ATOM 646 N N . THR A 1 84 ? 12.188 -21.594 0.759 1 97.94 84 THR A N 1
ATOM 647 C CA . THR A 1 84 ? 13.523 -21.062 1.017 1 97.94 84 THR A CA 1
ATOM 648 C C . THR A 1 84 ? 14.484 -21.453 -0.104 1 97.94 84 THR A C 1
ATOM 650 O O . THR A 1 84 ? 15.234 -20.625 -0.605 1 97.94 84 THR A O 1
ATOM 653 N N . ALA A 1 85 ? 14.477 -22.719 -0.508 1 98.62 85 ALA A N 1
ATOM 654 C CA . ALA A 1 85 ? 15.344 -23.188 -1.588 1 98.62 85 ALA A CA 1
ATOM 655 C C . ALA A 1 85 ? 15.031 -22.469 -2.895 1 98.62 85 ALA A C 1
ATOM 657 O O . ALA A 1 85 ? 15.945 -22.047 -3.609 1 98.62 85 ALA A O 1
ATOM 658 N N . ILE A 1 86 ? 13.781 -22.328 -3.16 1 98.75 86 ILE A N 1
ATOM 659 C CA . ILE A 1 86 ? 13.32 -21.641 -4.363 1 98.75 86 ILE A CA 1
ATOM 660 C C . ILE A 1 86 ? 13.812 -20.188 -4.348 1 98.75 86 ILE A C 1
ATOM 662 O O . ILE A 1 86 ? 14.305 -19.688 -5.363 1 98.75 86 ILE A O 1
ATOM 666 N N . SER A 1 87 ? 13.688 -19.531 -3.197 1 98.69 87 SER A N 1
ATOM 667 C CA . SER A 1 87 ? 14.086 -18.125 -3.076 1 98.69 87 SER A CA 1
ATOM 668 C C . SER A 1 87 ? 15.586 -17.969 -3.291 1 98.69 87 SER A C 1
ATOM 670 O O . SER A 1 87 ? 16.031 -16.984 -3.902 1 98.69 87 SER A O 1
ATOM 672 N N . LYS A 1 88 ? 16.391 -18.906 -2.805 1 98.56 88 LYS A N 1
ATOM 673 C CA . LYS A 1 88 ? 17.844 -18.859 -2.992 1 98.56 88 LYS A CA 1
ATOM 674 C C . LYS A 1 88 ? 18.203 -18.906 -4.473 1 98.56 88 LYS A C 1
ATOM 676 O O . LYS A 1 88 ? 19.062 -18.141 -4.93 1 98.56 88 LYS A O 1
ATOM 681 N N . LYS A 1 89 ? 17.562 -19.734 -5.184 1 98.81 89 LYS A N 1
ATOM 682 C CA . LYS A 1 89 ? 17.812 -19.812 -6.621 1 98.81 89 LYS A CA 1
ATOM 683 C C . LYS A 1 89 ? 17.328 -18.562 -7.336 1 98.81 89 LYS A C 1
ATOM 685 O O . LYS A 1 89 ? 18.016 -18.047 -8.219 1 98.81 89 LYS A O 1
ATOM 690 N N . ALA A 1 90 ? 16.172 -18.109 -6.977 1 98.88 90 ALA A N 1
ATOM 691 C CA . ALA A 1 90 ? 15.578 -16.922 -7.594 1 98.88 90 ALA A CA 1
ATOM 692 C C . ALA A 1 90 ? 16.516 -15.727 -7.488 1 98.88 90 ALA A C 1
ATOM 694 O O . ALA A 1 90 ? 16.719 -15 -8.469 1 98.88 90 ALA A O 1
ATOM 695 N N . VAL A 1 91 ? 17.125 -15.5 -6.324 1 98.38 91 VAL A N 1
ATOM 696 C CA . VAL A 1 91 ? 17.906 -14.297 -6.07 1 98.38 91 VAL A CA 1
ATOM 697 C C . VAL A 1 91 ? 19.188 -14.32 -6.906 1 98.38 91 VAL A C 1
ATOM 699 O O . VAL A 1 91 ? 19.719 -13.273 -7.266 1 98.38 91 VAL A O 1
ATOM 702 N N . GLU A 1 92 ? 19.656 -15.531 -7.285 1 98.44 92 GLU A N 1
ATOM 703 C CA . GLU A 1 92 ? 20.828 -15.672 -8.141 1 98.44 92 GLU A CA 1
ATOM 704 C C . GLU A 1 92 ? 20.578 -15.055 -9.516 1 98.44 92 GLU A C 1
ATOM 706 O O . GLU A 1 92 ? 21.531 -14.703 -10.227 1 98.44 92 GLU A O 1
ATOM 711 N N . LEU A 1 93 ? 19.391 -14.938 -9.875 1 98.44 93 LEU A N 1
ATOM 712 C CA . LEU A 1 93 ? 19.031 -14.5 -11.219 1 98.44 93 LEU A CA 1
ATOM 713 C C . LEU A 1 93 ? 18.875 -12.984 -11.273 1 98.44 93 LEU A C 1
ATOM 715 O O . LEU A 1 93 ? 18.703 -12.406 -12.352 1 98.44 93 LEU A O 1
ATOM 719 N N . ILE A 1 94 ? 18.875 -12.312 -10.148 1 98.38 94 ILE A N 1
ATOM 720 C CA . ILE A 1 94 ? 18.672 -10.867 -10.078 1 98.38 94 ILE A CA 1
ATOM 721 C C . ILE A 1 94 ? 19.984 -10.141 -10.375 1 98.38 94 ILE A C 1
ATOM 723 O O . ILE A 1 94 ? 20.969 -10.305 -9.648 1 98.38 94 ILE A O 1
ATOM 727 N N . GLN A 1 95 ? 19.953 -9.328 -11.32 1 97.75 95 GLN A N 1
ATOM 728 C CA . GLN A 1 95 ? 21.125 -8.539 -11.688 1 97.75 95 GLN A CA 1
ATOM 729 C C . GLN A 1 95 ? 21.25 -7.297 -10.82 1 97.75 95 GLN A C 1
ATOM 731 O O . GLN A 1 95 ? 20.281 -6.879 -10.188 1 97.75 95 GLN A O 1
ATOM 736 N N . GLU A 1 96 ? 22.469 -6.75 -10.844 1 97.44 96 GLU A N 1
ATOM 737 C CA . GLU A 1 96 ? 22.672 -5.492 -10.125 1 97.44 96 GLU A CA 1
ATOM 738 C C . GLU A 1 96 ? 21.891 -4.355 -10.766 1 97.44 96 GLU A C 1
ATOM 740 O O . GLU A 1 96 ? 21.719 -4.32 -11.984 1 97.44 96 GLU A O 1
ATOM 745 N N . HIS A 1 97 ? 21.375 -3.434 -9.922 1 97.44 97 HIS A N 1
ATOM 746 C CA . HIS A 1 97 ? 20.688 -2.217 -10.336 1 97.44 97 HIS A CA 1
ATOM 747 C C . HIS A 1 97 ? 19.469 -2.537 -11.195 1 97.44 97 HIS A C 1
ATOM 749 O O . HIS A 1 97 ? 19.266 -1.917 -12.242 1 97.44 97 HIS A O 1
ATOM 755 N N . SER A 1 98 ? 18.734 -3.551 -10.695 1 97.69 98 SER A N 1
ATOM 756 C CA . SER A 1 98 ? 17.562 -3.973 -11.453 1 97.69 98 SER A CA 1
ATOM 757 C C . SER A 1 98 ? 16.266 -3.566 -10.742 1 97.69 98 SER A C 1
ATOM 759 O O . SER A 1 98 ? 16.266 -3.332 -9.531 1 97.69 98 SER A O 1
ATOM 761 N N . THR A 1 99 ? 15.25 -3.4 -11.531 1 98.5 99 THR A N 1
ATOM 762 C CA . THR A 1 99 ? 13.883 -3.291 -11.031 1 98.5 99 THR A CA 1
ATOM 763 C C . THR A 1 99 ? 13.211 -4.66 -10.992 1 98.5 99 THR A C 1
ATOM 765 O O . THR A 1 99 ? 13.086 -5.324 -12.023 1 98.5 99 THR A O 1
ATOM 768 N N . ILE A 1 100 ? 12.773 -5.027 -9.82 1 98.69 100 ILE A N 1
ATOM 769 C CA . ILE A 1 100 ? 12.148 -6.348 -9.727 1 98.69 100 ILE A CA 1
ATOM 770 C C . ILE A 1 100 ? 10.727 -6.211 -9.188 1 98.69 100 ILE A C 1
ATOM 772 O O . ILE A 1 100 ? 10.422 -5.262 -8.461 1 98.69 100 ILE A O 1
ATOM 776 N N . TYR A 1 101 ? 9.898 -7.113 -9.625 1 98.88 101 TYR A N 1
ATOM 777 C CA . TYR A 1 101 ? 8.539 -7.227 -9.109 1 98.88 101 TYR A CA 1
ATOM 778 C C . TYR A 1 101 ? 8.375 -8.492 -8.281 1 98.88 101 TYR A C 1
ATOM 780 O O . TYR A 1 101 ? 8.773 -9.578 -8.711 1 98.88 101 TYR A O 1
ATOM 788 N N . LEU A 1 102 ? 7.879 -8.344 -7.074 1 98.88 102 LEU A N 1
ATOM 789 C CA . LEU A 1 102 ? 7.512 -9.469 -6.219 1 98.88 102 LEU A CA 1
ATOM 790 C C . LEU A 1 102 ? 5.996 -9.578 -6.094 1 98.88 102 LEU A C 1
ATOM 792 O O . LEU A 1 102 ? 5.359 -8.75 -5.438 1 98.88 102 LEU A O 1
ATOM 796 N N . ASP A 1 103 ? 5.453 -10.625 -6.688 1 98.75 103 ASP A N 1
ATOM 797 C CA . ASP A 1 103 ? 4.023 -10.914 -6.652 1 98.75 103 ASP A CA 1
ATOM 798 C C . ASP A 1 103 ? 3.568 -11.266 -5.238 1 98.75 103 ASP A C 1
ATOM 800 O O . ASP A 1 103 ? 4.371 -11.703 -4.414 1 98.75 103 ASP A O 1
ATOM 804 N N . ALA A 1 104 ? 2.279 -11.039 -5.027 1 98.56 104 ALA A N 1
ATOM 805 C CA . ALA A 1 104 ? 1.729 -11.375 -3.715 1 98.56 104 ALA A CA 1
ATOM 806 C C . ALA A 1 104 ? 1.888 -12.859 -3.42 1 98.56 104 ALA A C 1
ATOM 808 O O . ALA A 1 104 ? 1.437 -13.703 -4.195 1 98.56 104 ALA A O 1
ATOM 809 N N . GLY A 1 105 ? 2.568 -13.125 -2.258 1 97.88 105 GLY A N 1
ATOM 810 C CA . GLY A 1 105 ? 2.703 -14.531 -1.9 1 97.88 105 GLY A CA 1
ATOM 811 C C . GLY A 1 105 ? 3.773 -14.773 -0.854 1 97.88 105 GLY A C 1
ATOM 812 O O . GLY A 1 105 ? 4.66 -13.945 -0.654 1 97.88 105 GLY A O 1
ATOM 813 N N . THR A 1 106 ? 3.688 -15.945 -0.27 1 97.81 106 THR A N 1
ATOM 814 C CA . THR A 1 106 ? 4.621 -16.312 0.791 1 97.81 106 THR A CA 1
ATOM 815 C C . THR A 1 106 ? 5.945 -16.797 0.206 1 97.81 106 THR A C 1
ATOM 817 O O . THR A 1 106 ? 6.992 -16.672 0.843 1 97.81 106 THR A O 1
ATOM 820 N N . THR A 1 107 ? 5.949 -17.344 -0.977 1 98.31 107 THR A N 1
ATOM 821 C CA . THR A 1 107 ? 7.199 -17.703 -1.632 1 98.31 107 THR A CA 1
ATOM 822 C C . THR A 1 107 ? 7.996 -16.453 -2.012 1 98.31 107 THR A C 1
ATOM 824 O O . THR A 1 107 ? 9.203 -16.391 -1.792 1 98.31 107 THR A O 1
ATOM 827 N N . THR A 1 108 ? 7.34 -15.469 -2.545 1 98.75 108 THR A N 1
ATOM 828 C CA . THR A 1 108 ? 8.008 -14.227 -2.928 1 98.75 108 THR A CA 1
ATOM 829 C C . THR A 1 108 ? 8.422 -13.43 -1.692 1 98.75 108 THR A C 1
ATOM 831 O O . THR A 1 108 ? 9.383 -12.672 -1.734 1 98.75 108 THR A O 1
ATOM 834 N N . LEU A 1 109 ? 7.707 -13.609 -0.545 1 98.69 109 LEU A N 1
ATOM 835 C CA . LEU A 1 109 ? 8.172 -13.023 0.709 1 98.69 109 LEU A CA 1
ATOM 836 C C . LEU A 1 109 ? 9.555 -13.555 1.077 1 98.69 109 LEU A C 1
ATOM 838 O O . LEU A 1 109 ? 10.406 -12.797 1.55 1 98.69 109 LEU A O 1
ATOM 842 N N . GLU A 1 110 ? 9.789 -14.836 0.869 1 98.56 110 GLU A N 1
ATOM 843 C CA . GLU A 1 110 ? 11.102 -15.406 1.141 1 98.56 110 GLU A CA 1
ATOM 844 C C . GLU A 1 110 ? 12.172 -14.797 0.237 1 98.56 110 GLU A C 1
ATOM 846 O O . GLU A 1 110 ? 13.32 -14.625 0.654 1 98.56 110 GLU A O 1
ATOM 851 N N . ILE A 1 111 ? 11.812 -14.477 -0.984 1 98.81 111 ILE A N 1
ATOM 852 C CA . ILE A 1 111 ? 12.734 -13.781 -1.872 1 98.81 111 ILE A CA 1
ATOM 853 C C . ILE A 1 111 ? 13.055 -12.398 -1.303 1 98.81 111 ILE A C 1
ATOM 855 O O . ILE A 1 111 ? 14.219 -11.984 -1.268 1 98.81 111 ILE A O 1
ATOM 859 N N . ALA A 1 112 ? 12.023 -11.695 -0.877 1 98.75 112 ALA A N 1
ATOM 860 C CA . ALA A 1 112 ? 12.219 -10.383 -0.265 1 98.75 112 ALA A CA 1
ATOM 861 C C . ALA A 1 112 ? 13.211 -10.453 0.887 1 98.75 112 ALA A C 1
ATOM 863 O O . ALA A 1 112 ? 14.086 -9.586 1.018 1 98.75 112 ALA A O 1
ATOM 864 N N . LYS A 1 113 ? 13.102 -11.469 1.7 1 98.38 113 LYS A N 1
ATOM 865 C CA . LYS A 1 113 ? 13.992 -11.641 2.846 1 98.38 113 LYS A CA 1
ATOM 866 C C . LYS A 1 113 ? 15.438 -11.828 2.398 1 98.38 113 LYS A C 1
ATOM 868 O O . LYS A 1 113 ? 16.359 -11.297 3.021 1 98.38 113 LYS A O 1
ATOM 873 N N . GLN A 1 114 ? 15.594 -12.523 1.335 1 97.69 114 GLN A N 1
ATOM 874 C CA . GLN A 1 114 ? 16.938 -12.836 0.848 1 97.69 114 GLN A CA 1
ATOM 875 C C . GLN A 1 114 ? 17.594 -11.602 0.243 1 97.69 114 GLN A C 1
ATOM 877 O O . GLN A 1 114 ? 18.828 -11.492 0.23 1 97.69 114 GLN A O 1
ATOM 882 N N . ILE A 1 115 ? 16.828 -10.617 -0.169 1 98 115 ILE A N 1
ATOM 883 C CA . ILE A 1 115 ? 17.438 -9.492 -0.872 1 98 115 ILE A CA 1
ATOM 884 C C . ILE A 1 115 ? 17.422 -8.258 0.029 1 98 115 ILE A C 1
ATOM 886 O O . ILE A 1 115 ? 17.781 -7.164 -0.409 1 98 115 ILE A O 1
ATOM 890 N N . ALA A 1 116 ? 17.031 -8.406 1.272 1 97.31 116 ALA A N 1
ATOM 891 C CA . ALA A 1 116 ? 16.828 -7.277 2.182 1 97.31 116 ALA A CA 1
ATOM 892 C C . ALA A 1 116 ? 18.125 -6.492 2.375 1 97.31 116 ALA A C 1
ATOM 894 O O . ALA A 1 116 ? 18.078 -5.289 2.65 1 97.31 116 ALA A O 1
ATOM 895 N N . ASN A 1 117 ? 19.266 -7.078 2.15 1 96.38 117 ASN A N 1
ATOM 896 C CA . ASN A 1 117 ? 20.547 -6.43 2.395 1 96.38 117 ASN A CA 1
ATOM 897 C C . ASN A 1 117 ? 21.047 -5.684 1.157 1 96.38 117 ASN A C 1
ATOM 899 O O . ASN A 1 117 ? 22.047 -4.965 1.219 1 96.38 117 ASN A O 1
ATOM 903 N N . ARG A 1 118 ? 20.328 -5.855 0.068 1 96.25 118 ARG A N 1
ATOM 904 C CA . ARG A 1 118 ? 20.703 -5.145 -1.149 1 96.25 118 ARG A CA 1
ATOM 905 C C . ARG A 1 118 ? 20.203 -3.705 -1.122 1 96.25 118 ARG A C 1
ATOM 907 O O . ARG A 1 118 ? 19.156 -3.418 -0.538 1 96.25 118 ARG A O 1
ATOM 914 N N . ASN A 1 119 ? 20.969 -2.824 -1.742 1 95.75 119 ASN A N 1
ATOM 915 C CA . ASN A 1 119 ? 20.562 -1.423 -1.796 1 95.75 119 ASN A CA 1
ATOM 916 C C . ASN A 1 119 ? 20.578 -0.893 -3.227 1 95.75 119 ASN A C 1
ATOM 918 O O . ASN A 1 119 ? 20.469 0.315 -3.445 1 95.75 119 ASN A O 1
ATOM 922 N N . ASP A 1 120 ? 20.719 -1.807 -4.215 1 97.75 120 ASP A N 1
ATOM 923 C CA . ASP A 1 120 ? 20.875 -1.411 -5.613 1 97.75 120 ASP A CA 1
ATOM 924 C C . ASP A 1 120 ? 19.594 -1.688 -6.398 1 97.75 120 ASP A C 1
ATOM 926 O O . ASP A 1 120 ? 19.516 -1.407 -7.598 1 97.75 120 ASP A O 1
ATOM 930 N N . LEU A 1 121 ? 18.547 -2.145 -5.688 1 98.31 121 LEU A N 1
ATOM 931 C CA . LEU A 1 121 ? 17.344 -2.594 -6.387 1 98.31 121 LEU A CA 1
ATOM 932 C C . LEU A 1 121 ? 16.188 -1.612 -6.18 1 98.31 121 LEU A C 1
ATOM 934 O O . LEU A 1 121 ? 16.156 -0.889 -5.18 1 98.31 121 LEU A O 1
ATOM 938 N N . LEU A 1 122 ? 15.328 -1.512 -7.152 1 98.5 122 LEU A N 1
ATOM 939 C CA . LEU A 1 122 ? 13.961 -1.04 -6.973 1 98.5 122 LEU A CA 1
ATOM 940 C C . LEU A 1 122 ? 12.984 -2.211 -6.922 1 98.5 122 LEU A C 1
ATOM 942 O O . LEU A 1 122 ? 12.891 -2.99 -7.871 1 98.5 122 LEU A O 1
ATOM 946 N N . VAL A 1 123 ? 12.32 -2.328 -5.781 1 98.81 123 VAL A N 1
ATOM 947 C CA . VAL A 1 123 ? 11.383 -3.434 -5.613 1 98.81 123 VAL A CA 1
ATOM 948 C C . VAL A 1 123 ? 9.953 -2.916 -5.719 1 98.81 123 VAL A C 1
ATOM 950 O O . VAL A 1 123 ? 9.57 -1.986 -5.004 1 98.81 123 VAL A O 1
ATOM 953 N N . ILE A 1 124 ? 9.188 -3.514 -6.598 1 98.81 124 ILE A N 1
ATOM 954 C CA . ILE A 1 124 ? 7.762 -3.232 -6.746 1 98.81 124 ILE A CA 1
ATOM 955 C C . ILE A 1 124 ? 6.945 -4.438 -6.285 1 98.81 124 ILE A C 1
ATOM 957 O O . ILE A 1 124 ? 7.289 -5.582 -6.594 1 98.81 124 ILE A O 1
ATOM 961 N N . THR A 1 125 ? 5.914 -4.195 -5.547 1 98.88 125 THR A N 1
ATOM 962 C CA . THR A 1 125 ? 5.074 -5.297 -5.078 1 98.88 125 THR A CA 1
ATOM 963 C C . THR A 1 125 ? 3.635 -4.828 -4.883 1 98.88 125 THR A C 1
ATOM 965 O O . THR A 1 125 ? 3.375 -3.631 -4.762 1 98.88 125 THR A O 1
ATOM 968 N N . ASN A 1 126 ? 2.742 -5.758 -4.988 1 98.88 126 ASN A N 1
ATOM 969 C CA . ASN A 1 126 ? 1.36 -5.512 -4.586 1 98.88 126 ASN A CA 1
ATOM 970 C C . ASN A 1 126 ? 1.033 -6.184 -3.258 1 98.88 126 ASN A C 1
ATOM 972 O O . ASN A 1 126 ? -0.133 -6.27 -2.871 1 98.88 126 ASN A O 1
ATOM 976 N N . ASP A 1 127 ? 2.021 -6.727 -2.574 1 98.88 127 ASP A N 1
ATOM 977 C CA . ASP A 1 127 ? 1.889 -7.457 -1.318 1 98.88 127 ASP A CA 1
ATOM 978 C C . ASP A 1 127 ? 2.225 -6.57 -0.124 1 98.88 127 ASP A C 1
ATOM 980 O O . ASP A 1 127 ? 3.338 -6.047 -0.026 1 98.88 127 ASP A O 1
ATOM 984 N N . PHE A 1 128 ? 1.277 -6.441 0.785 1 98.75 128 PHE A N 1
ATOM 985 C CA . PHE A 1 128 ? 1.466 -5.543 1.92 1 98.75 128 PHE A CA 1
ATOM 986 C C . PHE A 1 128 ? 2.445 -6.141 2.924 1 98.75 128 PHE A C 1
ATOM 988 O O . PHE A 1 128 ? 3.127 -5.41 3.643 1 98.75 128 PHE A O 1
ATOM 995 N N . VAL A 1 129 ? 2.566 -7.422 3.018 1 98.5 129 VAL A N 1
ATOM 996 C CA . VAL A 1 129 ? 3.504 -8.07 3.932 1 98.5 129 VAL A CA 1
ATOM 997 C C . VAL A 1 129 ? 4.934 -7.875 3.428 1 98.5 129 VAL A C 1
ATOM 999 O O . VAL A 1 129 ? 5.832 -7.547 4.207 1 98.5 129 VAL A O 1
ATOM 1002 N N . ILE A 1 130 ? 5.094 -8.062 2.16 1 98.75 130 ILE A N 1
ATOM 1003 C CA . ILE A 1 130 ? 6.398 -7.836 1.549 1 98.75 130 ILE A CA 1
ATOM 1004 C C . ILE A 1 130 ? 6.797 -6.371 1.717 1 98.75 130 ILE A C 1
ATOM 1006 O O . ILE A 1 130 ? 7.926 -6.066 2.109 1 98.75 130 ILE A O 1
ATOM 1010 N N . ALA A 1 131 ? 5.871 -5.449 1.395 1 98.75 131 ALA A N 1
ATOM 1011 C CA . ALA A 1 131 ? 6.141 -4.023 1.559 1 98.75 131 ALA A CA 1
ATOM 1012 C C . ALA A 1 131 ? 6.559 -3.707 2.992 1 98.75 131 ALA A C 1
ATOM 1014 O O . ALA A 1 131 ? 7.543 -3 3.215 1 98.75 131 ALA A O 1
ATOM 1015 N N . HIS A 1 132 ? 5.84 -4.242 3.938 1 97.88 132 HIS A N 1
ATOM 1016 C CA . HIS A 1 132 ? 6.137 -3.994 5.344 1 97.88 132 HIS A CA 1
ATOM 1017 C C . HIS A 1 132 ? 7.516 -4.523 5.715 1 97.88 132 HIS A C 1
ATOM 1019 O O . HIS A 1 132 ? 8.297 -3.826 6.367 1 97.88 132 HIS A O 1
ATOM 1025 N N . TYR A 1 133 ? 7.801 -5.754 5.367 1 98.5 133 TYR A N 1
ATOM 1026 C CA . TYR A 1 133 ? 9.086 -6.363 5.703 1 98.5 133 TYR A CA 1
ATOM 1027 C C . TYR A 1 133 ? 10.242 -5.527 5.164 1 98.5 133 TYR A C 1
ATOM 1029 O O . TYR A 1 133 ? 11.188 -5.227 5.895 1 98.5 133 TYR A O 1
ATOM 1037 N N . LEU A 1 134 ? 10.125 -5.137 3.914 1 98.31 134 LEU A N 1
ATOM 1038 C CA . LEU A 1 134 ? 11.219 -4.414 3.268 1 98.31 134 LEU A CA 1
ATOM 1039 C C . LEU A 1 134 ? 11.32 -2.994 3.809 1 98.31 134 LEU A C 1
ATOM 1041 O O . LEU A 1 134 ? 12.414 -2.43 3.869 1 98.31 134 LEU A O 1
ATOM 1045 N N . MET A 1 135 ? 10.172 -2.41 4.188 1 97.06 135 MET A N 1
ATOM 1046 C CA . MET A 1 135 ? 10.164 -1.077 4.785 1 97.06 135 MET A CA 1
ATOM 1047 C C . MET A 1 135 ? 11.023 -1.034 6.039 1 97.06 135 MET A C 1
ATOM 1049 O O . MET A 1 135 ? 11.695 -0.034 6.305 1 97.06 135 MET A O 1
ATOM 1053 N N . VAL A 1 136 ? 11.047 -2.084 6.758 1 95.81 136 VAL A N 1
ATOM 1054 C CA . VAL A 1 136 ? 11.688 -2.141 8.07 1 95.81 136 VAL A CA 1
ATOM 1055 C C . VAL A 1 136 ? 13.117 -2.668 7.926 1 95.81 136 VAL A C 1
ATOM 1057 O O . VAL A 1 136 ? 14.031 -2.197 8.609 1 95.81 136 VAL A O 1
ATOM 1060 N N . ASN A 1 137 ? 13.359 -3.566 6.984 1 96.88 137 ASN A N 1
ATOM 1061 C CA . ASN A 1 137 ? 14.578 -4.359 7.035 1 96.88 137 ASN A CA 1
ATOM 1062 C C . ASN A 1 137 ? 15.508 -4.043 5.863 1 96.88 137 ASN A C 1
ATOM 1064 O O . ASN A 1 137 ? 16.625 -4.562 5.789 1 96.88 137 ASN A O 1
ATOM 1068 N N . SER A 1 138 ? 15.078 -3.197 4.988 1 96.19 138 SER A N 1
ATOM 1069 C CA . SER A 1 138 ? 15.859 -3.053 3.76 1 96.19 138 SER A CA 1
ATOM 1070 C C . SER A 1 138 ? 16.156 -1.587 3.467 1 96.19 138 SER A C 1
ATOM 1072 O O . SER A 1 138 ? 15.43 -0.697 3.91 1 96.19 138 SER A O 1
ATOM 1074 N N . GLN A 1 139 ? 17.172 -1.394 2.656 1 92.69 139 GLN A N 1
ATOM 1075 C CA . GLN A 1 139 ? 17.531 -0.052 2.205 1 92.69 139 GLN A CA 1
ATOM 1076 C C . GLN A 1 139 ? 17.141 0.156 0.742 1 92.69 139 GLN A C 1
ATOM 1078 O O . GLN A 1 139 ? 17.359 1.232 0.184 1 92.69 139 GLN A O 1
ATOM 1083 N N . CYS A 1 140 ? 16.562 -0.829 0.163 1 94.44 140 CYS A N 1
ATOM 1084 C CA . CYS A 1 140 ? 16.156 -0.689 -1.227 1 94.44 140 CYS A CA 1
ATOM 1085 C C . CYS A 1 140 ? 14.977 0.278 -1.351 1 94.44 140 CYS A C 1
ATOM 1087 O O . CYS A 1 140 ? 14.242 0.496 -0.386 1 94.44 140 CYS A O 1
ATOM 1089 N N . ASN A 1 141 ? 14.906 0.869 -2.547 1 96.62 141 ASN A N 1
ATOM 1090 C CA . ASN A 1 141 ? 13.68 1.588 -2.875 1 96.62 141 ASN A CA 1
ATOM 1091 C C . ASN A 1 141 ? 12.523 0.631 -3.137 1 96.62 141 ASN A C 1
ATOM 1093 O O . ASN A 1 141 ? 12.703 -0.41 -3.77 1 96.62 141 ASN A O 1
ATOM 1097 N N . ILE A 1 142 ? 11.383 0.994 -2.596 1 98.56 142 ILE A N 1
ATOM 1098 C CA . ILE A 1 142 ? 10.211 0.132 -2.693 1 98.56 142 ILE A CA 1
ATOM 1099 C C . ILE A 1 142 ? 9.023 0.938 -3.211 1 98.56 142 ILE A C 1
ATOM 1101 O O . ILE A 1 142 ? 8.789 2.068 -2.773 1 98.56 142 ILE A O 1
ATOM 1105 N N . MET A 1 143 ? 8.328 0.354 -4.117 1 98.69 143 MET A N 1
ATOM 1106 C CA . MET A 1 143 ? 7.043 0.892 -4.559 1 98.69 143 MET A CA 1
ATOM 1107 C C . MET A 1 143 ? 5.938 -0.144 -4.395 1 98.69 143 MET A C 1
ATOM 1109 O O . MET A 1 143 ? 6.172 -1.343 -4.551 1 98.69 143 MET A O 1
ATOM 1113 N N . HIS A 1 144 ? 4.805 0.32 -4.004 1 98.88 144 HIS A N 1
ATOM 1114 C CA . HIS A 1 144 ? 3.607 -0.51 -3.959 1 98.88 144 HIS A CA 1
ATOM 1115 C C . HIS A 1 144 ? 2.643 -0.143 -5.082 1 98.88 144 HIS A C 1
ATOM 1117 O O . HIS A 1 144 ? 2.473 1.036 -5.398 1 98.88 144 HIS A O 1
ATOM 1123 N N . THR A 1 145 ? 1.968 -1.127 -5.574 1 98.62 145 THR A N 1
ATOM 1124 C CA . THR A 1 145 ? 1.111 -0.884 -6.73 1 98.62 145 THR A CA 1
ATOM 1125 C C . THR A 1 145 ? -0.143 -0.117 -6.324 1 98.62 145 THR A C 1
ATOM 1127 O O . THR A 1 145 ? -0.743 0.583 -7.141 1 98.62 145 THR A O 1
ATOM 1130 N N . GLY A 1 146 ? -0.555 -0.312 -5.094 1 98.5 146 GLY A N 1
ATOM 1131 C CA . GLY A 1 146 ? -1.848 0.211 -4.68 1 98.5 146 GLY A CA 1
ATOM 1132 C C . GLY A 1 146 ? -3.018 -0.53 -5.301 1 98.5 146 GLY A C 1
ATOM 1133 O O . GLY A 1 146 ? -2.83 -1.555 -5.961 1 98.5 146 GLY A O 1
ATOM 1134 N N . GLY A 1 147 ? -4.258 0.034 -4.992 1 98.44 147 GLY A N 1
ATOM 1135 C CA . GLY A 1 147 ? -5.488 -0.578 -5.465 1 98.44 147 GLY A CA 1
ATOM 1136 C C . GLY A 1 147 ? -6.355 -1.118 -4.34 1 98.44 147 GLY A C 1
ATOM 1137 O O . GLY A 1 147 ? -6.164 -0.762 -3.176 1 98.44 147 GLY A O 1
ATOM 1138 N N . LEU A 1 148 ? -7.348 -1.922 -4.805 1 98.56 148 LEU A N 1
ATOM 1139 C CA . LEU A 1 148 ? -8.25 -2.562 -3.855 1 98.56 148 LEU A CA 1
ATOM 1140 C C . LEU A 1 148 ? -7.516 -3.621 -3.037 1 98.56 148 LEU A C 1
ATOM 1142 O O . LEU A 1 148 ? -6.75 -4.414 -3.584 1 98.56 148 LEU A O 1
ATOM 1146 N N . ILE A 1 149 ? -7.801 -3.576 -1.732 1 98.44 149 ILE A N 1
ATOM 1147 C CA . ILE A 1 149 ? -7.078 -4.492 -0.854 1 98.44 149 ILE A CA 1
ATOM 1148 C C . ILE A 1 149 ? -7.871 -5.789 -0.702 1 98.44 149 ILE A C 1
ATOM 1150 O O . ILE A 1 149 ? -9.047 -5.766 -0.334 1 98.44 149 ILE A O 1
ATOM 1154 N N . ASN A 1 150 ? -7.25 -6.875 -1.095 1 98 150 ASN A N 1
ATOM 1155 C CA . ASN A 1 150 ? -7.699 -8.211 -0.72 1 98 150 ASN A CA 1
ATOM 1156 C C . ASN A 1 150 ? -7.207 -8.602 0.67 1 98 150 ASN A C 1
ATOM 1158 O O . ASN A 1 150 ? -6.023 -8.906 0.852 1 98 150 ASN A O 1
ATOM 1162 N N . LYS A 1 151 ? -8.055 -8.602 1.619 1 96.5 151 LYS A N 1
ATOM 1163 C CA . LYS A 1 151 ? -7.688 -8.742 3.025 1 96.5 151 LYS A CA 1
ATOM 1164 C C . LYS A 1 151 ? -7.145 -10.133 3.316 1 96.5 151 LYS A C 1
ATOM 1166 O O . LYS A 1 151 ? -6.172 -10.281 4.059 1 96.5 151 LYS A O 1
ATOM 1171 N N . SER A 1 152 ? -7.723 -11.125 2.742 1 94.5 152 SER A N 1
ATOM 1172 C CA . SER A 1 152 ? -7.328 -12.5 3.006 1 94.5 152 SER A CA 1
ATOM 1173 C C . SER A 1 152 ? -5.918 -12.781 2.5 1 94.5 152 SER A C 1
ATOM 1175 O O . SER A 1 152 ? -5.137 -13.469 3.164 1 94.5 152 SER A O 1
ATOM 1177 N N . ASN A 1 153 ? -5.605 -12.211 1.36 1 95.12 153 ASN A N 1
ATOM 1178 C CA . ASN A 1 153 ? -4.312 -12.438 0.725 1 95.12 153 ASN A CA 1
ATOM 1179 C C . ASN A 1 153 ? -3.33 -11.312 1.045 1 95.12 153 ASN A C 1
ATOM 1181 O O . ASN A 1 153 ? -2.146 -11.398 0.718 1 95.12 153 ASN A O 1
ATOM 1185 N N . ARG A 1 154 ? -3.771 -10.258 1.712 1 97.5 154 ARG A N 1
ATOM 1186 C CA . ARG A 1 154 ? -2.992 -9.086 2.111 1 97.5 154 ARG A CA 1
ATOM 1187 C C . ARG A 1 154 ? -2.27 -8.477 0.915 1 97.5 154 ARG A C 1
ATOM 1189 O O . ARG A 1 154 ? -1.064 -8.227 0.974 1 97.5 154 ARG A O 1
ATOM 1196 N N . SER A 1 155 ? -2.992 -8.289 -0.131 1 98.5 155 SER A N 1
ATOM 1197 C CA . SER A 1 155 ? -2.432 -7.742 -1.364 1 98.5 155 SER A CA 1
ATOM 1198 C C . SER A 1 155 ? -3.42 -6.809 -2.057 1 98.5 155 SER A C 1
ATOM 1200 O O . SER A 1 155 ? -4.605 -6.793 -1.72 1 98.5 155 SER A O 1
ATOM 1202 N N . SER A 1 156 ? -2.918 -5.984 -2.902 1 98.69 156 SER A N 1
ATOM 1203 C CA . SER A 1 156 ? -3.773 -5.18 -3.768 1 98.69 156 SER A CA 1
ATOM 1204 C C . SER A 1 156 ? -4.164 -5.945 -5.027 1 98.69 156 SER A C 1
ATOM 1206 O O . SER A 1 156 ? -3.344 -6.66 -5.605 1 98.69 156 SER A O 1
ATOM 1208 N N . VAL A 1 157 ? -5.402 -5.727 -5.461 1 98.44 157 VAL A N 1
ATOM 1209 C CA . VAL A 1 157 ? -5.941 -6.387 -6.645 1 98.44 157 VAL A CA 1
ATOM 1210 C C . VAL A 1 157 ? -6.738 -5.387 -7.477 1 98.44 157 VAL A C 1
ATOM 1212 O O . VAL A 1 157 ? -6.844 -4.211 -7.113 1 98.44 157 VAL A O 1
ATOM 1215 N N . GLY A 1 158 ? -7.172 -5.824 -8.68 1 97.88 158 GLY A N 1
ATOM 1216 C CA . GLY A 1 158 ? -8.086 -5.035 -9.492 1 97.88 158 GLY A CA 1
ATOM 1217 C C . GLY A 1 158 ? -7.379 -4.16 -10.508 1 97.88 158 GLY A C 1
ATOM 1218 O O . GLY A 1 158 ? -6.152 -4.203 -10.625 1 97.88 158 GLY A O 1
ATOM 1219 N N . GLU A 1 159 ? -8.141 -3.385 -11.133 1 96.94 159 GLU A N 1
ATOM 1220 C CA . GLU A 1 159 ? -7.676 -2.615 -12.289 1 96.94 159 GLU A CA 1
ATOM 1221 C C . GLU A 1 159 ? -6.742 -1.487 -11.859 1 96.94 159 GLU A C 1
ATOM 1223 O O . GLU A 1 159 ? -5.801 -1.149 -12.578 1 96.94 159 GLU A O 1
ATOM 1228 N N . PHE A 1 160 ? -6.965 -0.917 -10.727 1 95.69 160 PHE A N 1
ATOM 1229 C CA . PHE A 1 160 ? -6.105 0.171 -10.281 1 95.69 160 PHE A CA 1
ATOM 1230 C C . PHE A 1 160 ? -4.684 -0.325 -10.039 1 95.69 160 PHE A C 1
ATOM 1232 O O . PHE A 1 160 ? -3.715 0.338 -10.414 1 95.69 160 PHE A O 1
ATOM 1239 N N . ALA A 1 161 ? -4.613 -1.479 -9.422 1 97.75 161 ALA A N 1
ATOM 1240 C CA . ALA A 1 161 ? -3.297 -2.078 -9.227 1 97.75 161 ALA A CA 1
ATOM 1241 C C . ALA A 1 161 ? -2.621 -2.369 -10.562 1 97.75 161 ALA A C 1
ATOM 1243 O O . ALA A 1 161 ? -1.425 -2.119 -10.727 1 97.75 161 ALA A O 1
ATOM 1244 N N . ALA A 1 162 ? -3.412 -2.818 -11.5 1 98.06 162 ALA A N 1
ATOM 1245 C CA . ALA A 1 162 ? -2.893 -3.129 -12.836 1 98.06 162 ALA A CA 1
ATOM 1246 C C . ALA A 1 162 ? -2.426 -1.863 -13.547 1 98.06 162 ALA A C 1
ATOM 1248 O O . ALA A 1 162 ? -1.405 -1.875 -14.242 1 98.06 162 ALA A O 1
ATOM 1249 N N . GLN A 1 163 ? -3.098 -0.822 -13.414 1 96.06 163 GLN A N 1
ATOM 1250 C CA . GLN A 1 163 ? -2.783 0.436 -14.078 1 96.06 163 GLN A CA 1
ATOM 1251 C C . GLN A 1 163 ? -1.408 0.952 -13.664 1 96.06 163 GLN A C 1
ATOM 1253 O O . GLN A 1 163 ? -0.669 1.496 -14.484 1 96.06 163 GLN A O 1
ATOM 1258 N N . PHE A 1 164 ? -1.084 0.799 -12.445 1 96.69 164 PHE A N 1
ATOM 1259 C CA . PHE A 1 164 ? 0.249 1.152 -11.969 1 96.69 164 PHE A CA 1
ATOM 1260 C C . PHE A 1 164 ? 1.32 0.454 -12.805 1 96.69 164 PHE A C 1
ATOM 1262 O O . PHE A 1 164 ? 2.277 1.089 -13.25 1 96.69 164 PHE A O 1
ATOM 1269 N N . LEU A 1 165 ? 1.096 -0.789 -13.062 1 96.88 165 LEU A N 1
ATOM 1270 C CA . LEU A 1 165 ? 2.082 -1.63 -13.727 1 96.88 165 LEU A CA 1
ATOM 1271 C C . LEU A 1 165 ? 2.184 -1.274 -15.211 1 96.88 165 LEU A C 1
ATOM 1273 O O . LEU A 1 165 ? 3.219 -1.51 -15.836 1 96.88 165 LEU A O 1
ATOM 1277 N N . HIS A 1 166 ? 1.193 -0.614 -15.727 1 95.69 166 HIS A N 1
ATOM 1278 C CA . HIS A 1 166 ? 1.203 -0.179 -17.125 1 95.69 166 HIS A CA 1
ATOM 1279 C C . HIS A 1 166 ? 2.207 0.948 -17.344 1 95.69 166 HIS A C 1
ATOM 1281 O O . HIS A 1 166 ? 2.6 1.225 -18.469 1 95.69 166 HIS A O 1
ATOM 1287 N N . GLN A 1 167 ? 2.652 1.444 -16.281 1 94.56 167 GLN A N 1
ATOM 1288 C CA . GLN A 1 167 ? 3.457 2.656 -16.406 1 94.56 167 GLN A CA 1
ATOM 1289 C C . GLN A 1 167 ? 4.918 2.381 -16.062 1 94.56 167 GLN A C 1
ATOM 1291 O O . GLN A 1 167 ? 5.734 3.305 -16 1 94.56 167 GLN A O 1
ATOM 1296 N N . ILE A 1 168 ? 5.215 1.139 -15.852 1 94.75 168 ILE A N 1
ATOM 1297 C CA . ILE A 1 168 ? 6.574 0.844 -15.414 1 94.75 168 ILE A CA 1
ATOM 1298 C C . ILE A 1 168 ? 7.141 -0.309 -16.234 1 94.75 168 ILE A C 1
ATOM 1300 O O . ILE A 1 168 ? 6.391 -1.061 -16.859 1 94.75 168 ILE A O 1
ATOM 1304 N N . SER A 1 169 ? 8.438 -0.339 -16.297 1 96.81 169 SER A N 1
ATOM 1305 C CA . SER A 1 169 ? 9.148 -1.462 -16.906 1 96.81 169 SER A CA 1
ATOM 1306 C C . SER A 1 169 ? 9.906 -2.264 -15.852 1 96.81 169 SER A C 1
ATOM 1308 O O . SER A 1 169 ? 10.734 -1.714 -15.117 1 96.81 169 SER A O 1
ATOM 1310 N N . VAL A 1 170 ? 9.641 -3.508 -15.766 1 98.12 170 VAL A N 1
ATOM 1311 C CA . VAL A 1 170 ? 10.234 -4.398 -14.773 1 98.12 170 VAL A CA 1
ATOM 1312 C C . VAL A 1 170 ? 11.258 -5.312 -15.445 1 98.12 170 VAL A C 1
ATOM 1314 O O . VAL A 1 170 ? 10.977 -5.898 -16.5 1 98.12 170 VAL A O 1
ATOM 1317 N N . ASP A 1 171 ? 12.477 -5.379 -14.867 1 98.69 171 ASP A N 1
ATOM 1318 C CA . ASP A 1 171 ? 13.492 -6.266 -15.43 1 98.69 171 ASP A CA 1
ATOM 1319 C C . ASP A 1 171 ? 13.133 -7.73 -15.195 1 98.69 171 ASP A C 1
ATOM 1321 O O . ASP A 1 171 ? 13.188 -8.539 -16.125 1 98.69 171 ASP A O 1
ATOM 1325 N N . ILE A 1 172 ? 12.734 -8.031 -13.961 1 98.75 172 ILE A N 1
ATOM 1326 C CA . ILE A 1 172 ? 12.406 -9.406 -13.602 1 98.75 172 ILE A CA 1
ATOM 1327 C C . ILE A 1 172 ? 11.172 -9.422 -12.703 1 98.75 172 ILE A C 1
ATOM 1329 O O . ILE A 1 172 ? 11.117 -8.703 -11.703 1 98.75 172 ILE A O 1
ATOM 1333 N N . ALA A 1 173 ? 10.203 -10.227 -13.07 1 98.88 173 ALA A N 1
ATOM 1334 C CA . ALA A 1 173 ? 9.031 -10.453 -12.234 1 98.88 173 ALA A CA 1
ATOM 1335 C C . ALA A 1 173 ? 9.039 -11.867 -11.656 1 98.88 173 ALA A C 1
ATOM 1337 O O . ALA A 1 173 ? 9.141 -12.844 -12.398 1 98.88 173 ALA A O 1
ATOM 1338 N N . PHE A 1 174 ? 8.961 -11.938 -10.352 1 98.94 174 PHE A N 1
ATOM 1339 C CA . PHE A 1 174 ? 8.734 -13.211 -9.688 1 98.94 174 PHE A CA 1
ATOM 1340 C C . PHE A 1 174 ? 7.25 -13.414 -9.391 1 98.94 174 PHE A C 1
ATOM 1342 O O . PHE A 1 174 ? 6.68 -12.703 -8.555 1 98.94 174 PHE A O 1
ATOM 1349 N N . ILE A 1 175 ? 6.684 -14.398 -10.008 1 98.75 175 ILE A N 1
ATOM 1350 C CA . ILE A 1 175 ? 5.242 -14.625 -10.016 1 98.75 175 ILE A CA 1
ATOM 1351 C C . ILE A 1 175 ? 4.906 -15.828 -9.133 1 98.75 175 ILE A C 1
ATOM 1353 O O . ILE A 1 175 ? 5.582 -16.859 -9.195 1 98.75 175 ILE A O 1
ATOM 1357 N N . SER A 1 176 ? 3.885 -15.625 -8.32 1 97.69 176 SER A N 1
ATOM 1358 C CA . SER A 1 176 ? 3.393 -16.703 -7.469 1 97.69 176 SER A CA 1
ATOM 1359 C C . SER A 1 176 ? 2.076 -17.266 -7.996 1 97.69 176 SER A C 1
ATOM 1361 O O . SER A 1 176 ? 1.437 -16.656 -8.859 1 97.69 176 SER A O 1
ATOM 1363 N N . THR A 1 177 ? 1.705 -18.469 -7.496 1 97.06 177 THR A N 1
ATOM 1364 C CA . THR A 1 177 ? 0.452 -19.094 -7.902 1 97.06 177 THR A CA 1
ATOM 1365 C C . THR A 1 177 ? -0.038 -20.062 -6.836 1 97.06 177 THR A C 1
ATOM 1367 O O . THR A 1 177 ? 0.753 -20.562 -6.035 1 97.06 177 THR A O 1
ATOM 1370 N N . SER A 1 178 ? -1.347 -20.297 -6.875 1 94.31 178 SER A N 1
ATOM 1371 C CA . SER A 1 178 ? -1.919 -21.312 -6.004 1 94.31 178 SER A CA 1
ATOM 1372 C C . SER A 1 178 ? -2.281 -22.562 -6.789 1 94.31 178 SER A C 1
ATOM 1374 O O . SER A 1 178 ? -2.531 -23.625 -6.203 1 94.31 178 SER A O 1
ATOM 1376 N N . SER A 1 179 ? -2.324 -22.453 -8.062 1 94.06 179 SER A N 1
ATOM 1377 C CA . SER A 1 179 ? -2.717 -23.578 -8.891 1 94.06 179 SER A CA 1
ATOM 1378 C C . SER A 1 179 ? -2.166 -23.453 -10.312 1 94.06 179 SER A C 1
ATOM 1380 O O . SER A 1 179 ? -2.309 -22.391 -10.938 1 94.06 179 SER A O 1
ATOM 1382 N N . TRP A 1 180 ? -1.54 -24.562 -10.727 1 93.88 180 TRP A N 1
ATOM 1383 C CA . TRP A 1 180 ? -1.024 -24.562 -12.094 1 93.88 180 TRP A CA 1
ATOM 1384 C C . TRP A 1 180 ? -0.849 -25.984 -12.609 1 93.88 180 TRP A C 1
ATOM 1386 O O . TRP A 1 180 ? -0.828 -26.938 -11.828 1 93.88 180 TRP A O 1
ATOM 1396 N N . ASN A 1 181 ? -0.832 -26.109 -13.875 1 90 181 ASN A N 1
ATOM 1397 C CA . ASN A 1 181 ? -0.526 -27.328 -14.602 1 90 181 ASN A CA 1
ATOM 1398 C C . ASN A 1 181 ? 0.028 -27.031 -15.992 1 90 181 ASN A C 1
ATOM 1400 O O . ASN A 1 181 ? 0.452 -25.906 -16.266 1 90 181 ASN A O 1
ATOM 1404 N N . LEU A 1 182 ? 0.06 -27.969 -16.828 1 88.06 182 LEU A N 1
ATOM 1405 C CA . LEU A 1 182 ? 0.71 -27.812 -18.125 1 88.06 182 LEU A CA 1
ATOM 1406 C C . LEU A 1 182 ? -0.076 -26.859 -19.016 1 88.06 182 LEU A C 1
ATOM 1408 O O . LEU A 1 182 ? 0.461 -26.328 -19.984 1 88.06 182 LEU A O 1
ATOM 1412 N N . LYS A 1 183 ? -1.318 -26.656 -18.688 1 87.12 183 LYS A N 1
ATOM 1413 C CA . LYS A 1 183 ? -2.139 -25.734 -19.469 1 87.12 183 LYS A CA 1
ATOM 1414 C C . LYS A 1 183 ? -1.879 -24.281 -19.062 1 87.12 183 LYS A C 1
ATOM 1416 O O . LYS A 1 183 ? -2.141 -23.359 -19.844 1 87.12 183 LYS A O 1
ATOM 1421 N N . GLY A 1 184 ? -1.455 -24.125 -17.812 1 94.25 184 GLY A N 1
ATOM 1422 C CA . GLY A 1 184 ? -1.163 -22.766 -17.375 1 94.25 184 GLY A CA 1
ATOM 1423 C C . GLY A 1 184 ? -1.474 -22.531 -15.906 1 94.25 184 GLY A C 1
ATOM 1424 O O . GLY A 1 184 ? -1.626 -23.484 -15.141 1 94.25 184 GLY A O 1
ATOM 1425 N N . LEU A 1 185 ? -1.433 -21.25 -15.523 1 96.88 185 LEU A N 1
ATOM 1426 C CA . LEU A 1 185 ? -1.771 -20.828 -14.164 1 96.88 185 LEU A CA 1
ATOM 1427 C C . LEU A 1 185 ? -3.244 -20.453 -14.062 1 96.88 185 LEU A C 1
ATOM 1429 O O . LEU A 1 185 ? -3.801 -19.859 -14.984 1 96.88 185 LEU A O 1
ATOM 1433 N N . THR A 1 186 ? -3.885 -20.797 -12.953 1 95.69 186 THR A N 1
ATOM 1434 C CA . THR A 1 186 ? -5.285 -20.469 -12.711 1 95.69 186 THR A CA 1
ATOM 1435 C C . THR A 1 186 ? -5.461 -19.828 -11.336 1 95.69 186 THR A C 1
ATOM 1437 O O . THR A 1 186 ? -4.547 -19.859 -10.508 1 95.69 186 THR A O 1
ATOM 1440 N N . THR A 1 187 ? -6.551 -19.125 -11.109 1 96.5 187 THR A N 1
ATOM 1441 C CA . THR A 1 187 ? -6.91 -18.531 -9.82 1 96.5 187 THR A CA 1
ATOM 1442 C C . THR A 1 187 ? -8.422 -18.609 -9.594 1 96.5 187 THR A C 1
ATOM 1444 O O . THR A 1 187 ? -9.195 -18.516 -10.547 1 96.5 187 THR A O 1
ATOM 1447 N N . PRO A 1 188 ? -8.797 -18.828 -8.398 1 94.81 188 PRO A N 1
ATOM 1448 C CA . PRO A 1 188 ? -10.234 -18.797 -8.125 1 94.81 1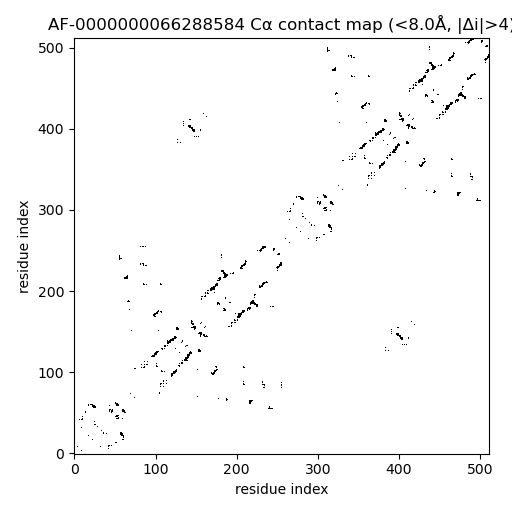88 PRO A CA 1
ATOM 1449 C C . PRO A 1 188 ? -10.766 -17.375 -7.945 1 94.81 188 PRO A C 1
ATOM 1451 O O . PRO A 1 188 ? -11.984 -17.172 -7.859 1 94.81 188 PRO A O 1
ATOM 1454 N N . ASP A 1 189 ? -9.938 -16.406 -7.84 1 95.94 189 ASP A N 1
ATOM 1455 C CA . ASP A 1 189 ? -10.312 -15.023 -7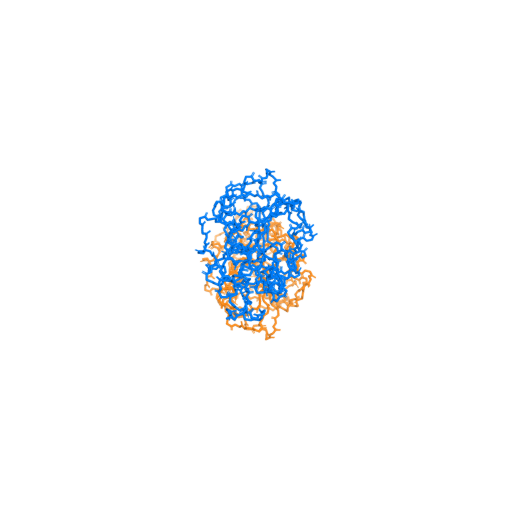.531 1 95.94 189 ASP A CA 1
ATOM 1456 C C . ASP A 1 189 ? -10.18 -14.133 -8.758 1 95.94 189 ASP A C 1
ATOM 1458 O O . ASP A 1 189 ? -9.07 -13.773 -9.156 1 95.94 189 ASP A O 1
ATOM 1462 N N . GLU A 1 190 ? -11.297 -13.703 -9.242 1 95.88 190 GLU A N 1
ATOM 1463 C CA . GLU A 1 190 ? -11.336 -12.898 -10.461 1 95.88 190 GLU A CA 1
ATOM 1464 C C . GLU A 1 190 ? -10.602 -11.578 -10.273 1 95.88 190 GLU A C 1
ATOM 1466 O O . GLU A 1 190 ? -10.039 -11.031 -11.227 1 95.88 190 GLU A O 1
ATOM 1471 N N . GLN A 1 191 ? -10.508 -11.062 -9.102 1 96.88 191 GLN A N 1
ATOM 1472 C CA . GLN A 1 191 ? -9.914 -9.758 -8.836 1 96.88 191 GLN A CA 1
ATOM 1473 C C . GLN A 1 191 ? -8.398 -9.789 -9 1 96.88 191 GLN A C 1
ATOM 1475 O O . GLN A 1 191 ? -7.754 -8.75 -9.109 1 96.88 191 GLN A O 1
ATOM 1480 N N . LYS A 1 192 ? -7.852 -10.93 -9.086 1 97.62 192 LYS A N 1
ATOM 1481 C CA . LYS A 1 192 ? -6.402 -11.07 -9.227 1 97.62 192 LYS A CA 1
ATOM 1482 C C . LYS A 1 192 ? -5.984 -11.016 -10.688 1 97.62 192 LYS A C 1
ATOM 1484 O O . LYS A 1 192 ? -4.809 -10.805 -11 1 97.62 192 LYS A O 1
ATOM 1489 N N . ILE A 1 193 ? -6.895 -11.164 -11.562 1 97.5 193 ILE A N 1
ATOM 1490 C CA . ILE A 1 193 ? -6.609 -11.375 -12.977 1 97.5 193 ILE A CA 1
ATOM 1491 C C . ILE A 1 193 ? -5.914 -10.141 -13.555 1 97.5 193 ILE A C 1
ATOM 1493 O O . ILE A 1 193 ? -4.863 -10.25 -14.188 1 97.5 193 ILE A O 1
ATOM 1497 N N . PRO A 1 194 ? -6.422 -8.898 -13.281 1 98.06 194 PRO A N 1
ATOM 1498 C CA . PRO A 1 194 ? -5.805 -7.738 -13.922 1 98.06 194 PRO A CA 1
ATOM 1499 C C . PRO A 1 194 ? -4.336 -7.562 -13.539 1 98.06 194 PRO A C 1
ATOM 1501 O O . PRO A 1 194 ? -3.498 -7.301 -14.406 1 98.06 194 PRO A O 1
ATOM 1504 N N . VAL A 1 195 ? -4.016 -7.738 -12.328 1 98.19 195 VAL A N 1
ATOM 1505 C CA . VAL A 1 195 ? -2.646 -7.551 -11.852 1 98.19 195 VAL A CA 1
ATOM 1506 C C . VAL A 1 195 ? -1.742 -8.633 -12.438 1 98.19 195 VAL A C 1
ATOM 1508 O O . VAL A 1 195 ? -0.652 -8.336 -12.938 1 98.19 195 VAL A O 1
ATOM 1511 N N . LYS A 1 196 ? -2.213 -9.844 -12.375 1 98.25 196 LYS A N 1
ATOM 1512 C CA . LYS A 1 196 ? -1.433 -10.969 -12.891 1 98.25 196 LYS A CA 1
ATOM 1513 C C . LYS A 1 196 ? -1.152 -10.812 -14.383 1 98.25 196 LYS A C 1
ATOM 1515 O O . LYS A 1 196 ? -0.033 -11.055 -14.836 1 98.25 196 LYS A O 1
ATOM 1520 N N . LYS A 1 197 ? -2.098 -10.383 -15.094 1 97.31 197 LYS A N 1
ATOM 1521 C CA . LYS A 1 197 ? -1.928 -10.188 -16.531 1 97.31 197 LYS A CA 1
ATOM 1522 C C . LYS A 1 197 ? -0.981 -9.023 -16.828 1 97.31 197 LYS A C 1
ATOM 1524 O O . LYS A 1 197 ? -0.137 -9.117 -17.719 1 97.31 197 LYS A O 1
ATOM 1529 N N . ALA A 1 198 ? -1.095 -7.949 -16.094 1 97.88 198 ALA A N 1
ATOM 1530 C CA . ALA A 1 198 ? -0.259 -6.77 -16.297 1 97.88 198 ALA A CA 1
ATOM 1531 C C . ALA A 1 198 ? 1.212 -7.09 -16.047 1 97.88 198 ALA A C 1
ATOM 1533 O O . ALA A 1 198 ? 2.09 -6.621 -16.781 1 97.88 198 ALA A O 1
ATOM 1534 N N . ILE A 1 199 ? 1.493 -7.887 -15.078 1 96.94 199 ILE A N 1
ATOM 1535 C CA . ILE A 1 199 ? 2.865 -8.219 -14.711 1 96.94 199 ILE A CA 1
ATOM 1536 C C . ILE A 1 199 ? 3.562 -8.906 -15.883 1 96.94 199 ILE A C 1
ATOM 1538 O O . ILE A 1 199 ? 4.703 -8.57 -16.219 1 96.94 199 ILE A O 1
ATOM 1542 N N . ILE A 1 200 ? 2.855 -9.828 -16.469 1 96.44 200 ILE A N 1
ATOM 1543 C CA . ILE A 1 200 ? 3.424 -10.594 -17.578 1 96.44 200 ILE A CA 1
ATOM 1544 C C . ILE A 1 200 ? 3.697 -9.664 -18.75 1 96.44 200 ILE A C 1
ATOM 1546 O O . ILE A 1 200 ? 4.715 -9.805 -19.438 1 96.44 200 ILE A O 1
ATOM 1550 N N . GLN A 1 201 ? 2.854 -8.711 -18.922 1 95.69 201 GLN A N 1
ATOM 1551 C CA . GLN A 1 201 ? 2.912 -7.828 -20.078 1 95.69 201 GLN A CA 1
ATOM 1552 C C . GLN A 1 201 ? 4.023 -6.789 -19.938 1 95.69 201 GLN A C 1
ATOM 1554 O O . GLN A 1 201 ? 4.648 -6.398 -20.922 1 95.69 201 GLN A O 1
ATOM 1559 N N . PHE A 1 202 ? 4.395 -6.465 -18.75 1 96.19 202 PHE A N 1
ATOM 1560 C CA . PHE A 1 202 ? 5.25 -5.293 -18.594 1 96.19 202 PHE A CA 1
ATOM 1561 C C . PHE A 1 202 ? 6.559 -5.656 -17.906 1 96.19 202 PHE A C 1
ATOM 1563 O O . PHE A 1 202 ? 7.219 -4.793 -17.328 1 96.19 202 PHE A O 1
ATOM 1570 N N . SER A 1 203 ? 6.895 -6.883 -17.891 1 97.81 203 SER A N 1
ATOM 1571 C CA . SER A 1 203 ? 8.172 -7.363 -17.375 1 97.81 203 SER A CA 1
ATOM 1572 C C . SER A 1 203 ? 9.023 -7.977 -18.469 1 97.81 203 SER A C 1
ATOM 1574 O O . SER A 1 203 ? 8.5 -8.625 -19.391 1 97.81 203 SER A O 1
ATOM 1576 N N . GLN A 1 204 ? 10.305 -7.762 -18.391 1 97.88 204 GLN A N 1
ATOM 1577 C CA . GLN A 1 204 ? 11.227 -8.305 -19.375 1 97.88 204 GLN A CA 1
ATOM 1578 C C . GLN A 1 204 ? 11.398 -9.805 -19.203 1 97.88 204 GLN A C 1
ATOM 1580 O O . GLN A 1 204 ? 11.492 -10.547 -20.188 1 97.88 204 GLN A O 1
ATOM 1585 N N . LYS A 1 205 ? 11.492 -10.227 -18 1 98.5 205 LYS A N 1
ATOM 1586 C CA . LYS A 1 205 ? 11.609 -11.648 -17.672 1 98.5 205 LYS A CA 1
ATOM 1587 C C . LYS A 1 205 ? 10.555 -12.062 -16.641 1 98.5 205 LYS A C 1
ATOM 1589 O O . LYS A 1 205 ? 10.43 -11.438 -15.594 1 98.5 205 LYS A O 1
ATOM 1594 N N . ASN A 1 206 ? 9.789 -13.062 -16.969 1 98.75 206 ASN A N 1
ATOM 1595 C CA . ASN A 1 206 ? 8.742 -13.586 -16.094 1 98.75 206 ASN A CA 1
ATOM 1596 C C . ASN A 1 206 ? 9.109 -14.953 -15.523 1 98.75 206 ASN A C 1
ATOM 1598 O O . ASN A 1 206 ? 9.258 -15.922 -16.266 1 98.75 206 ASN A O 1
ATOM 1602 N N . ILE A 1 207 ? 9.219 -15.023 -14.188 1 98.88 207 ILE A N 1
ATOM 1603 C CA . ILE A 1 207 ? 9.664 -16.234 -13.516 1 98.88 207 ILE A CA 1
ATOM 1604 C C . ILE A 1 207 ? 8.594 -16.703 -12.531 1 98.88 207 ILE A C 1
ATOM 1606 O O . ILE A 1 207 ? 8.25 -15.992 -11.594 1 98.88 207 ILE A O 1
ATOM 1610 N N . LEU A 1 208 ? 8.078 -17.906 -12.766 1 98.88 208 LEU A N 1
ATOM 1611 C CA . LEU A 1 208 ? 7.188 -18.516 -11.797 1 98.88 208 LEU A CA 1
ATOM 1612 C C . LEU A 1 208 ? 7.977 -19.188 -10.68 1 98.88 208 LEU A C 1
ATOM 1614 O O . LEU A 1 208 ? 8.883 -19.984 -10.938 1 98.88 208 LEU A O 1
ATOM 1618 N N . VAL A 1 209 ? 7.695 -18.812 -9.461 1 98.88 209 VAL A N 1
ATOM 1619 C CA . VAL A 1 209 ? 8.281 -19.438 -8.273 1 98.88 209 VAL A CA 1
ATOM 1620 C C . VAL A 1 209 ? 7.199 -20.188 -7.5 1 98.88 209 VAL A C 1
ATOM 1622 O O . VAL A 1 209 ? 6.293 -19.578 -6.934 1 98.88 209 VAL A O 1
ATOM 1625 N N . THR A 1 210 ? 7.305 -21.516 -7.449 1 98.38 210 THR A N 1
ATOM 1626 C CA . THR A 1 210 ? 6.227 -22.312 -6.887 1 98.38 210 THR A CA 1
ATOM 1627 C C . THR A 1 210 ? 6.758 -23.656 -6.387 1 98.38 210 THR A C 1
ATOM 1629 O O . THR A 1 210 ? 7.719 -24.203 -6.938 1 98.38 210 THR A O 1
ATOM 1632 N N . ASP A 1 211 ? 6.152 -24.125 -5.301 1 97.25 211 ASP A N 1
ATOM 1633 C CA . ASP A 1 211 ? 6.488 -25.484 -4.891 1 97.25 211 ASP A CA 1
ATOM 1634 C C . ASP A 1 211 ? 5.574 -26.5 -5.566 1 97.25 211 ASP A C 1
ATOM 1636 O O . ASP A 1 211 ? 4.508 -26.141 -6.07 1 97.25 211 ASP A O 1
ATOM 1640 N N . SER A 1 212 ? 5.984 -27.75 -5.531 1 93.94 212 SER A N 1
ATOM 1641 C CA . SER A 1 212 ? 5.352 -28.797 -6.324 1 93.94 212 SER A CA 1
ATOM 1642 C C . SER A 1 212 ? 3.959 -29.125 -5.797 1 93.94 212 SER A C 1
ATOM 1644 O O . SER A 1 212 ? 3.15 -29.719 -6.504 1 93.94 212 SER A O 1
ATOM 1646 N N . SER A 1 213 ? 3.629 -28.703 -4.539 1 91.12 213 SER A N 1
ATOM 1647 C CA . SER A 1 213 ? 2.309 -29 -3.988 1 91.12 213 SER A CA 1
ATOM 1648 C C . SER A 1 213 ? 1.22 -28.219 -4.723 1 91.12 213 SER A C 1
ATOM 1650 O O . SER A 1 213 ? 0.036 -28.547 -4.609 1 91.12 213 SER A O 1
ATOM 1652 N N . LYS A 1 214 ? 1.576 -27.219 -5.484 1 93.5 214 LYS A N 1
ATOM 1653 C CA . LYS A 1 214 ? 0.61 -26.391 -6.195 1 93.5 214 LYS A CA 1
ATOM 1654 C C . LYS A 1 214 ? 0.375 -26.906 -7.609 1 93.5 214 LYS A C 1
ATOM 1656 O O . LYS A 1 214 ? -0.502 -26.422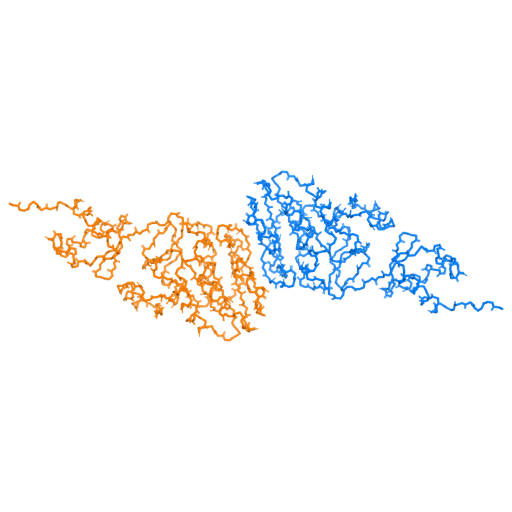 -8.32 1 93.5 214 LYS A O 1
ATOM 1661 N N . TYR A 1 215 ? 1.13 -27.844 -8.023 1 91.75 215 TYR A N 1
ATOM 1662 C CA . TYR A 1 215 ? 0.99 -28.406 -9.367 1 91.75 215 TYR A CA 1
ATOM 1663 C C . TYR A 1 215 ? -0.168 -29.406 -9.422 1 91.75 215 TYR A C 1
ATOM 1665 O O . TYR A 1 215 ? -0.408 -30.141 -8.469 1 91.75 215 TYR A O 1
ATOM 1673 N N . GLY A 1 216 ? -0.812 -29.406 -10.594 1 86.75 216 GLY A N 1
ATOM 1674 C CA . GLY A 1 216 ? -1.912 -30.328 -10.797 1 86.75 216 GLY A CA 1
ATOM 1675 C C . GLY A 1 216 ? -3.234 -29.812 -10.258 1 86.75 216 GLY A C 1
ATOM 1676 O O . GLY A 1 216 ? -4.219 -30.562 -10.211 1 86.75 216 GLY A O 1
ATOM 1677 N N . LYS A 1 217 ? -3.18 -28.625 -9.82 1 88.31 217 LYS A N 1
ATOM 1678 C CA . LYS A 1 217 ? -4.387 -27.984 -9.328 1 88.31 217 LYS A CA 1
ATOM 1679 C C . LYS A 1 217 ? -4.938 -26.984 -10.352 1 88.31 217 LYS A C 1
ATOM 1681 O O . LYS A 1 217 ? -4.176 -26.391 -11.117 1 88.31 217 LYS A O 1
ATOM 1686 N N . VAL A 1 218 ? -6.309 -26.922 -10.336 1 88.06 218 VAL A N 1
ATOM 1687 C CA . VAL A 1 218 ? -6.953 -26.016 -11.281 1 88.06 218 VAL A CA 1
ATOM 1688 C C . VAL A 1 218 ? -8.023 -25.188 -10.57 1 88.06 218 VAL A C 1
ATOM 1690 O O . VAL A 1 218 ? -8.789 -25.719 -9.766 1 88.06 218 VAL A O 1
ATOM 1693 N N . ALA A 1 219 ? -8.008 -23.906 -10.852 1 92.62 219 ALA A N 1
ATOM 1694 C CA . ALA A 1 219 ? -9.023 -23.016 -10.312 1 92.62 219 ALA A CA 1
ATOM 1695 C C . ALA A 1 219 ? -9.891 -22.438 -11.43 1 92.62 219 ALA A C 1
ATOM 1697 O O . ALA A 1 219 ? -9.742 -22.812 -12.602 1 92.62 219 ALA A O 1
ATOM 1698 N N . THR A 1 220 ? -10.781 -21.625 -11.148 1 91.56 220 THR A N 1
ATOM 1699 C CA . THR A 1 220 ? -11.883 -21.203 -11.992 1 91.56 220 THR A CA 1
ATOM 1700 C C . THR A 1 220 ? -11.367 -20.406 -13.188 1 91.56 220 THR A C 1
ATOM 1702 O O . THR A 1 220 ? -11.852 -20.562 -14.312 1 91.56 220 THR A O 1
ATOM 1705 N N . PHE A 1 221 ? -10.461 -19.531 -13.008 1 94.12 221 PHE A N 1
ATOM 1706 C CA . PHE A 1 221 ? -10.07 -18.594 -14.039 1 94.12 221 PHE A CA 1
ATOM 1707 C C . PHE A 1 221 ? -8.664 -18.891 -14.547 1 94.12 221 PHE A C 1
ATOM 1709 O O . PHE A 1 221 ? -7.723 -18.984 -13.758 1 94.12 221 PHE A O 1
ATOM 1716 N N . LEU A 1 222 ? -8.555 -18.984 -15.797 1 92.94 222 LEU A N 1
ATOM 1717 C CA . LEU A 1 222 ? -7.238 -19.109 -16.406 1 92.94 222 LEU A CA 1
ATOM 1718 C C . LEU A 1 222 ? -6.531 -17.766 -16.469 1 92.94 222 LEU A C 1
ATOM 1720 O O . LEU A 1 222 ? -7.086 -16.797 -16.969 1 92.94 222 LEU A O 1
ATOM 1724 N N . LEU A 1 223 ? -5.367 -17.719 -15.945 1 96 223 LEU A N 1
ATOM 1725 C CA . LEU A 1 223 ? -4.574 -16.5 -15.977 1 96 223 LEU A CA 1
ATOM 1726 C C . LEU A 1 223 ? -3.795 -16.375 -17.281 1 96 223 LEU A C 1
ATOM 1728 O O . LEU A 1 223 ? -4.055 -15.484 -18.094 1 96 223 LEU A O 1
ATOM 1732 N N . TYR A 1 224 ? -2.9 -17.266 -17.562 1 93.25 224 TYR A N 1
ATOM 1733 C CA . TYR A 1 224 ? -2.105 -17.312 -18.781 1 93.25 224 TYR A CA 1
ATOM 1734 C C . TYR A 1 224 ? -1.433 -18.672 -18.938 1 93.25 224 TYR A C 1
ATOM 1736 O O . TYR A 1 224 ? -1.282 -19.406 -17.953 1 93.25 224 TYR A O 1
ATOM 1744 N N . PRO A 1 225 ? -1.107 -19 -20.188 1 95.19 225 PRO A N 1
ATOM 1745 C CA . PRO A 1 225 ? -0.429 -20.266 -20.453 1 95.19 225 PRO A CA 1
ATOM 1746 C C . PRO A 1 225 ? 1.019 -20.281 -19.969 1 95.19 225 PRO A C 1
ATOM 1748 O O . PRO A 1 225 ? 1.606 -19.219 -19.75 1 95.19 225 PRO A O 1
ATOM 1751 N N . LEU A 1 226 ? 1.636 -21.469 -19.844 1 95.38 226 LEU A N 1
ATOM 1752 C CA . LEU A 1 226 ? 3.012 -21.594 -19.375 1 95.38 226 LEU A CA 1
ATOM 1753 C C . LEU A 1 226 ? 3.979 -20.906 -20.328 1 95.38 226 LEU A C 1
ATOM 1755 O O . LEU A 1 226 ? 5.035 -20.438 -19.906 1 95.38 226 LEU A O 1
ATOM 1759 N N . SER A 1 227 ? 3.547 -20.828 -21.625 1 95.19 227 SER A N 1
ATOM 1760 C CA . SER A 1 227 ? 4.402 -20.25 -22.656 1 95.19 227 SER A CA 1
ATOM 1761 C C . SER A 1 227 ? 4.609 -18.75 -22.422 1 95.19 227 SER A C 1
ATOM 1763 O O . SER A 1 227 ? 5.48 -18.141 -23.047 1 95.19 227 SER A O 1
ATOM 1765 N N . SER A 1 228 ? 3.838 -18.188 -21.547 1 96.44 228 SER A N 1
ATOM 1766 C CA . SER A 1 228 ? 3.996 -16.781 -21.203 1 96.44 228 SER A CA 1
ATOM 1767 C C . SER A 1 228 ? 5.148 -16.578 -20.219 1 96.44 228 SER A C 1
ATOM 1769 O O . SER A 1 228 ? 5.551 -15.438 -19.953 1 96.44 228 SER A O 1
ATOM 1771 N N . LEU A 1 229 ? 5.688 -17.672 -19.688 1 97.94 229 LEU A N 1
ATOM 1772 C CA . LEU A 1 229 ? 6.766 -17.609 -18.703 1 97.94 229 LEU A CA 1
ATOM 1773 C C . LEU A 1 229 ? 8.117 -17.859 -19.359 1 97.94 229 LEU A C 1
ATOM 1775 O O . LEU A 1 229 ? 8.203 -18.609 -20.344 1 97.94 229 LEU A O 1
ATOM 1779 N N . ASP A 1 230 ? 9.109 -17.266 -18.812 1 98.25 230 ASP A N 1
ATOM 1780 C CA . ASP A 1 230 ? 10.477 -17.516 -19.266 1 98.25 230 ASP A CA 1
ATOM 1781 C C . ASP A 1 230 ? 11.117 -18.656 -18.453 1 98.25 230 ASP A C 1
ATOM 1783 O O . ASP A 1 230 ? 11.906 -19.422 -18.984 1 98.25 230 ASP A O 1
ATOM 1787 N N . THR A 1 231 ? 10.789 -18.672 -17.203 1 98.62 231 THR A N 1
ATOM 1788 C CA . THR A 1 231 ? 11.445 -19.578 -16.266 1 98.62 231 THR A CA 1
ATOM 1789 C C . THR A 1 231 ? 10.461 -20.047 -15.203 1 98.62 231 THR A C 1
ATOM 1791 O O . THR A 1 231 ? 9.555 -19.312 -14.805 1 98.62 231 THR A O 1
ATOM 1794 N N . ILE A 1 232 ? 10.586 -21.297 -14.797 1 98.75 232 ILE A N 1
ATOM 1795 C CA . ILE A 1 232 ? 9.914 -21.844 -13.625 1 98.75 232 ILE A CA 1
ATOM 1796 C C . ILE A 1 232 ? 10.961 -22.359 -12.633 1 98.75 232 ILE A C 1
ATOM 1798 O O . ILE A 1 232 ? 11.867 -23.109 -13.008 1 98.75 232 ILE A O 1
ATOM 1802 N N . ILE A 1 233 ? 10.867 -21.906 -11.414 1 98.88 233 ILE A N 1
ATOM 1803 C CA . ILE A 1 233 ? 11.656 -22.453 -10.32 1 98.88 233 ILE A CA 1
ATOM 1804 C C . ILE A 1 233 ? 10.75 -23.25 -9.375 1 98.88 233 ILE A C 1
ATOM 1806 O O . ILE A 1 233 ? 9.805 -22.703 -8.812 1 98.88 233 ILE A O 1
ATOM 1810 N N . CYS A 1 234 ? 11.031 -24.531 -9.227 1 98.56 234 CYS A N 1
ATOM 1811 C CA . CYS A 1 234 ? 10.203 -25.438 -8.438 1 98.56 234 CYS A CA 1
ATOM 1812 C C . CYS A 1 234 ? 11.062 -26.422 -7.668 1 98.56 234 CYS A C 1
ATOM 1814 O O . CYS A 1 234 ? 12.258 -26.562 -7.93 1 98.56 234 CYS A O 1
ATOM 1816 N N . ASP A 1 235 ? 10.484 -27.031 -6.676 1 98 235 ASP A N 1
ATOM 1817 C CA . ASP A 1 235 ? 11.227 -28.047 -5.945 1 98 235 ASP A CA 1
ATOM 1818 C C . ASP A 1 235 ? 11.25 -29.375 -6.715 1 98 235 ASP A C 1
ATOM 1820 O O . ASP A 1 235 ? 10.602 -29.5 -7.754 1 98 235 ASP A O 1
ATOM 1824 N N . LYS A 1 236 ? 11.961 -30.375 -6.184 1 96.19 236 LYS A N 1
ATOM 1825 C CA . LYS A 1 236 ? 12.234 -31.641 -6.879 1 96.19 236 LYS A CA 1
ATOM 1826 C C . LYS A 1 236 ? 11.023 -32.562 -6.824 1 96.19 236 LYS A C 1
ATOM 1828 O O . LYS A 1 236 ? 11.047 -33.656 -7.414 1 96.19 236 LYS A O 1
ATOM 1833 N N . GLY A 1 237 ? 10.016 -32.094 -6.156 1 92.44 237 GLY A N 1
ATOM 1834 C CA . GLY A 1 237 ? 8.805 -32.906 -6.07 1 92.44 237 GLY A CA 1
ATOM 1835 C C . GLY A 1 237 ? 7.93 -32.812 -7.305 1 92.44 237 GLY A C 1
ATOM 1836 O O . GLY A 1 237 ? 6.926 -33.5 -7.426 1 92.44 237 GLY A O 1
ATOM 1837 N N . LEU A 1 238 ? 8.297 -31.969 -8.219 1 91.44 238 LEU A N 1
ATOM 1838 C CA . LEU A 1 238 ? 7.551 -31.828 -9.469 1 91.44 238 LEU A CA 1
ATOM 1839 C C . LEU A 1 238 ? 7.578 -33.125 -10.258 1 91.44 238 LEU A C 1
ATOM 1841 O O . LEU A 1 238 ? 8.648 -33.719 -10.492 1 91.44 238 LEU A O 1
ATOM 1845 N N . PRO A 1 239 ? 6.418 -33.594 -10.688 1 83.06 239 PRO A N 1
ATOM 1846 C CA . PRO A 1 239 ? 6.363 -34.875 -11.391 1 83.06 239 PRO A CA 1
ATOM 1847 C C . PRO A 1 239 ? 7.238 -34.906 -12.641 1 83.06 239 PRO A C 1
ATOM 1849 O O . PRO A 1 239 ? 7.332 -33.906 -13.352 1 83.06 239 PRO A O 1
ATOM 1852 N N . GLU A 1 240 ? 7.789 -36.062 -12.945 1 83.81 240 GLU A N 1
ATOM 1853 C CA . GLU A 1 240 ? 8.734 -36.219 -14.047 1 83.81 240 GLU A CA 1
ATOM 1854 C C . GLU A 1 240 ? 8.078 -35.875 -15.383 1 83.81 240 GLU A C 1
ATOM 1856 O O . GLU A 1 240 ? 8.719 -35.281 -16.266 1 83.81 240 GLU A O 1
ATOM 1861 N N . ASN A 1 241 ? 6.926 -36.281 -15.555 1 79.62 241 ASN A N 1
ATOM 1862 C CA . ASN A 1 241 ? 6.215 -36 -16.797 1 79.62 241 ASN A CA 1
ATOM 1863 C C . ASN A 1 241 ? 6.062 -34.5 -17 1 79.62 241 ASN A C 1
ATOM 1865 O O . ASN A 1 241 ? 6.176 -34 -18.125 1 79.62 241 ASN A O 1
ATOM 1869 N N . ALA A 1 242 ? 5.746 -33.781 -15.938 1 86.5 242 ALA A N 1
ATOM 1870 C CA . ALA A 1 242 ? 5.664 -32.344 -16.016 1 86.5 242 ALA A CA 1
ATOM 1871 C C . ALA A 1 242 ? 7.012 -31.734 -16.391 1 86.5 242 ALA A C 1
ATOM 1873 O O . ALA A 1 242 ? 7.082 -30.828 -17.234 1 86.5 242 ALA A O 1
ATOM 1874 N N . GLN A 1 243 ? 8.023 -32.25 -15.781 1 91.5 243 GLN A N 1
ATOM 1875 C CA . GLN A 1 243 ? 9.375 -31.797 -16.078 1 91.5 243 GLN A CA 1
ATOM 1876 C C . GLN A 1 243 ? 9.711 -31.953 -17.547 1 91.5 243 GLN A C 1
ATOM 1878 O O . GLN A 1 243 ? 10.203 -31.031 -18.188 1 91.5 243 GLN A O 1
ATOM 1883 N N . ALA A 1 244 ? 9.398 -33.125 -18.078 1 87.38 244 ALA A N 1
ATOM 1884 C CA . ALA A 1 244 ? 9.703 -33.438 -19.469 1 87.38 244 ALA A CA 1
ATOM 1885 C C . ALA A 1 244 ? 8.938 -32.531 -20.422 1 87.38 244 ALA A C 1
ATOM 1887 O O . ALA A 1 244 ? 9.508 -32.031 -21.391 1 87.38 244 ALA A O 1
ATOM 1888 N N . ARG A 1 245 ? 7.711 -32.312 -20.109 1 87 245 ARG A N 1
ATOM 1889 C CA . ARG A 1 245 ? 6.875 -31.5 -20.984 1 87 245 ARG A CA 1
ATOM 1890 C C . ARG A 1 245 ? 7.32 -30.047 -20.953 1 87 245 ARG A C 1
ATOM 1892 O O . ARG A 1 245 ? 7.309 -29.359 -21.984 1 87 245 ARG A O 1
ATOM 1899 N N . ILE A 1 246 ? 7.672 -29.547 -19.797 1 93.69 246 ILE A N 1
ATOM 1900 C CA . ILE A 1 246 ? 8.148 -28.172 -19.672 1 93.69 246 ILE A CA 1
ATOM 1901 C C . ILE A 1 246 ? 9.438 -28 -20.469 1 93.69 246 ILE A C 1
ATOM 1903 O O . ILE A 1 246 ? 9.641 -26.953 -21.109 1 93.69 246 ILE A O 1
ATOM 1907 N N . ALA A 1 247 ? 10.312 -29.016 -20.438 1 91.25 247 ALA A N 1
ATOM 1908 C CA . ALA A 1 247 ? 11.57 -28.984 -21.172 1 91.25 247 ALA A CA 1
ATOM 1909 C C . ALA A 1 247 ? 11.328 -28.844 -22.672 1 91.25 247 ALA A C 1
ATOM 1911 O O . ALA A 1 247 ? 12.172 -28.312 -23.391 1 91.25 247 ALA A O 1
ATOM 1912 N N . GLU A 1 248 ? 10.188 -29.312 -23.078 1 92.38 248 GLU A N 1
ATOM 1913 C CA . GLU A 1 248 ? 9.836 -29.234 -24.484 1 92.38 248 GLU A CA 1
ATOM 1914 C C . GLU A 1 248 ? 9.32 -27.844 -24.859 1 92.38 248 GLU A C 1
ATOM 1916 O O . GLU A 1 248 ? 9.211 -27.5 -26.031 1 92.38 248 GLU A O 1
ATOM 1921 N N . MET A 1 249 ? 9.094 -27.172 -23.844 1 91.5 249 MET A N 1
ATOM 1922 C CA . MET A 1 249 ? 8.609 -25.812 -24.047 1 91.5 249 MET A CA 1
ATOM 1923 C C . MET A 1 249 ? 9.766 -24.812 -24.031 1 91.5 249 MET A C 1
ATOM 1925 O O . MET A 1 249 ? 10.891 -25.172 -23.688 1 91.5 249 MET A O 1
ATOM 1929 N N . ASN A 1 250 ? 9.688 -23.703 -24.609 1 92.19 250 ASN A N 1
ATOM 1930 C CA . ASN A 1 250 ? 10.695 -22.656 -24.516 1 92.19 250 ASN A CA 1
ATOM 1931 C C . ASN A 1 250 ? 10.672 -21.984 -23.141 1 92.19 250 ASN A C 1
ATOM 1933 O O . ASN A 1 250 ? 10.672 -20.766 -23.031 1 92.19 250 ASN A O 1
ATOM 1937 N N . VAL A 1 251 ? 10.5 -22.828 -22.031 1 97.31 251 VAL A N 1
ATOM 1938 C CA . VAL A 1 251 ? 10.492 -22.359 -20.641 1 97.31 251 VAL A CA 1
ATOM 1939 C C . VAL A 1 251 ? 11.625 -23.031 -19.859 1 97.31 251 VAL A C 1
ATOM 1941 O O . VAL A 1 251 ? 11.711 -24.266 -19.844 1 97.31 251 VAL A O 1
ATOM 1944 N N . GLU A 1 252 ? 12.516 -22.25 -19.312 1 98.25 252 GLU A N 1
ATOM 1945 C CA . GLU A 1 252 ? 13.602 -22.781 -18.5 1 98.25 252 GLU A CA 1
ATOM 1946 C C . GLU A 1 252 ? 13.086 -23.297 -17.172 1 98.25 252 GLU A C 1
ATOM 1948 O O . GLU A 1 252 ? 12.297 -22.625 -16.5 1 98.25 252 GLU A O 1
ATOM 1953 N N . LEU A 1 253 ? 13.477 -24.531 -16.812 1 98.38 253 LEU A N 1
ATOM 1954 C CA . LEU A 1 253 ? 13.047 -25.125 -15.547 1 98.38 253 LEU A CA 1
ATOM 1955 C C . LEU A 1 253 ? 14.227 -25.328 -14.609 1 98.38 253 LEU A C 1
ATOM 1957 O O . LEU A 1 253 ? 15.211 -25.984 -14.977 1 98.38 253 LEU A O 1
ATOM 1961 N N . PHE A 1 254 ? 14.172 -24.75 -13.406 1 98.69 254 PHE A N 1
ATOM 1962 C CA . PHE A 1 254 ? 15.109 -25.047 -12.328 1 98.69 254 PHE A CA 1
ATOM 1963 C C . PHE A 1 254 ? 14.445 -25.859 -11.227 1 98.69 254 PHE A C 1
ATOM 1965 O O . PHE A 1 254 ? 13.406 -25.469 -10.695 1 98.69 254 PHE A O 1
ATOM 1972 N N . LEU A 1 255 ? 15.016 -26.984 -10.953 1 98.44 255 LEU A N 1
ATOM 1973 C CA . LEU A 1 255 ? 14.602 -27.797 -9.812 1 98.44 255 LEU A CA 1
ATOM 1974 C C . LEU A 1 255 ? 15.594 -27.656 -8.664 1 98.44 255 LEU A C 1
ATOM 1976 O O . LEU A 1 255 ? 16.797 -27.844 -8.852 1 98.44 255 LEU A O 1
ATOM 1980 N N . VAL A 1 256 ? 15.07 -27.422 -7.543 1 98.25 256 VAL A N 1
ATOM 1981 C CA . VAL A 1 256 ? 15.961 -27.109 -6.43 1 98.25 256 VAL A CA 1
ATOM 1982 C C . VAL A 1 256 ? 15.586 -27.953 -5.219 1 98.25 256 VAL A C 1
ATOM 1984 O O . VAL A 1 256 ? 14.461 -28.453 -5.121 1 98.25 256 VAL A O 1
ATOM 1987 N N . MET B 1 1 ? 19.969 59.531 30.797 1 37.16 1 MET B N 1
ATOM 1988 C CA . MET B 1 1 ? 19.297 59.281 29.531 1 37.16 1 MET B CA 1
ATOM 1989 C C . MET B 1 1 ? 19.125 57.781 29.281 1 37.16 1 MET B C 1
ATOM 1991 O O . MET B 1 1 ? 20.094 57.062 29.234 1 37.16 1 MET B O 1
ATOM 1995 N N . GLU B 1 2 ? 18.125 57.156 29.828 1 47.5 2 GLU B N 1
ATOM 1996 C CA . GLU B 1 2 ? 17.875 55.719 29.719 1 47.5 2 GLU B CA 1
ATOM 1997 C C . GLU B 1 2 ? 18.141 55.219 28.297 1 47.5 2 GLU B C 1
ATOM 1999 O O . GLU B 1 2 ? 17.672 55.844 27.328 1 47.5 2 GLU B O 1
ATOM 2004 N N . LYS B 1 3 ? 19.297 54.844 27.938 1 55.84 3 LYS B N 1
ATOM 2005 C CA . LYS B 1 3 ? 19.828 54.375 26.656 1 55.84 3 LYS B CA 1
ATOM 2006 C C . LYS B 1 3 ? 18.766 53.656 25.859 1 55.84 3 LYS B C 1
ATOM 2008 O O . LYS B 1 3 ? 18.25 52.625 26.281 1 55.84 3 LYS B O 1
ATOM 2013 N N . LYS B 1 4 ? 18.078 54.312 24.922 1 70.31 4 LYS B N 1
ATOM 2014 C CA . LYS B 1 4 ? 17.016 53.781 24.078 1 70.31 4 LYS B CA 1
ATOM 2015 C C . LYS B 1 4 ? 17.531 52.625 23.203 1 70.31 4 LYS B C 1
ATOM 2017 O O . LYS B 1 4 ? 18.516 52.781 22.484 1 70.31 4 LYS B O 1
ATOM 2022 N N . MET B 1 5 ? 17.172 51.344 23.469 1 73.88 5 MET B N 1
ATOM 2023 C CA . MET B 1 5 ? 17.562 50.125 22.75 1 73.88 5 MET B CA 1
ATOM 2024 C C . MET B 1 5 ? 17.375 50.312 21.25 1 73.88 5 MET B C 1
ATOM 2026 O O . MET B 1 5 ? 16.312 50.75 20.797 1 73.88 5 MET B O 1
ATOM 2030 N N . ILE B 1 6 ? 18.516 50.375 20.453 1 79.56 6 ILE B N 1
ATOM 2031 C CA . ILE B 1 6 ? 18.406 50.469 19 1 79.56 6 ILE B CA 1
ATOM 2032 C C . ILE B 1 6 ? 17.625 49.25 18.5 1 79.56 6 ILE B C 1
ATOM 2034 O O . ILE B 1 6 ? 17.547 48.219 19.172 1 79.56 6 ILE B O 1
ATOM 2038 N N . PRO B 1 7 ? 16.969 49.375 17.203 1 83.19 7 PRO B N 1
ATOM 2039 C CA . PRO B 1 7 ? 16.078 48.344 16.688 1 83.19 7 PRO B CA 1
ATOM 2040 C C . PRO B 1 7 ? 16.719 46.969 16.672 1 83.19 7 PRO B C 1
ATOM 2042 O O . PRO B 1 7 ? 16.078 46 17.062 1 83.19 7 PRO B O 1
ATOM 2045 N N . ALA B 1 8 ? 17.922 46.844 16.266 1 85.31 8 ALA B N 1
ATOM 2046 C CA . ALA B 1 8 ? 18.578 45.562 16.188 1 85.31 8 ALA B CA 1
ATOM 2047 C C . ALA B 1 8 ? 18.688 44.906 17.562 1 85.31 8 ALA B C 1
ATOM 2049 O O . ALA B 1 8 ? 18.469 43.719 17.719 1 85.31 8 ALA B O 1
ATOM 2050 N N . GLU B 1 9 ? 19.031 45.656 18.516 1 81.75 9 GLU B N 1
ATOM 2051 C CA . GLU B 1 9 ? 19.141 45.156 19.891 1 81.75 9 GLU B CA 1
ATOM 2052 C C . GLU B 1 9 ? 17.766 44.781 20.438 1 81.75 9 GLU B C 1
ATOM 2054 O O . GLU B 1 9 ? 17.625 43.781 21.141 1 81.75 9 GLU B O 1
ATOM 2059 N N . ARG B 1 10 ? 16.797 45.625 20.172 1 86.62 10 ARG B N 1
ATOM 2060 C CA . ARG B 1 10 ? 15.438 45.375 20.641 1 86.62 10 ARG B CA 1
ATOM 2061 C C . ARG B 1 10 ? 14.883 44.094 20.047 1 86.62 10 ARG B C 1
ATOM 2063 O O . ARG B 1 10 ? 14.258 43.312 20.75 1 86.62 10 ARG B O 1
ATOM 2070 N N . GLN B 1 11 ? 15.148 43.844 18.781 1 86.94 11 GLN B N 1
ATOM 2071 C CA . GLN B 1 11 ? 14.688 42.625 18.125 1 86.94 11 GLN B CA 1
ATOM 2072 C C . GLN B 1 11 ? 15.32 41.375 18.75 1 86.94 11 GLN B C 1
ATOM 2074 O O . GLN B 1 11 ? 14.656 40.375 18.938 1 86.94 11 GLN B O 1
ATOM 2079 N N . LYS B 1 12 ? 16.516 41.5 19.062 1 85.25 12 LYS B N 1
ATOM 2080 C CA . LYS B 1 12 ? 17.188 40.375 19.734 1 85.25 12 LYS B CA 1
ATOM 2081 C C . LYS B 1 12 ? 16.562 40.094 21.094 1 85.25 12 LYS B C 1
ATOM 2083 O O . LYS B 1 12 ? 16.344 38.938 21.453 1 85.25 12 LYS B O 1
ATOM 2088 N N . THR B 1 13 ? 16.344 41.219 21.828 1 82.38 13 THR B N 1
ATOM 2089 C CA . THR B 1 13 ? 15.703 41.094 23.125 1 82.38 13 THR B CA 1
ATOM 2090 C C . THR B 1 13 ? 14.312 40.469 22.984 1 82.38 13 THR B C 1
ATOM 2092 O O . THR B 1 13 ? 13.93 39.594 23.75 1 82.38 13 THR B O 1
ATOM 2095 N N . LEU B 1 14 ? 13.633 40.938 21.969 1 84.38 14 LEU B N 1
ATOM 2096 C CA . LEU B 1 14 ? 12.297 40.438 21.656 1 84.38 14 LEU B CA 1
ATOM 2097 C C . LEU B 1 14 ? 12.336 38.938 21.391 1 84.38 14 LEU B C 1
ATOM 2099 O O . LEU B 1 14 ? 11.531 38.188 21.938 1 84.38 14 LEU B O 1
ATOM 2103 N N . LEU B 1 15 ? 13.242 38.531 20.594 1 81.94 15 LEU B N 1
ATOM 2104 C CA . LEU B 1 15 ? 13.383 37.125 20.25 1 81.94 15 LEU B CA 1
ATOM 2105 C C . LEU B 1 15 ? 13.695 36.281 21.5 1 81.94 15 LEU B C 1
ATOM 2107 O O . LEU B 1 15 ? 13.164 35.188 21.656 1 81.94 15 LEU B O 1
ATOM 2111 N N . ASN B 1 16 ? 14.531 36.812 22.312 1 80.38 16 ASN B N 1
ATOM 2112 C CA . ASN B 1 16 ? 14.875 36.125 23.562 1 80.38 16 ASN B CA 1
ATOM 2113 C C . ASN B 1 16 ? 13.648 35.938 24.453 1 80.38 16 ASN B C 1
ATOM 2115 O O . ASN B 1 16 ? 13.477 34.906 25.094 1 80.38 16 ASN B O 1
ATOM 2119 N N . LEU B 1 17 ? 12.859 36.969 24.469 1 80.62 17 LEU B N 1
ATOM 2120 C CA . LEU B 1 17 ? 11.656 36.938 25.281 1 80.62 17 LEU B CA 1
ATOM 2121 C C . LEU B 1 17 ? 10.664 35.906 24.734 1 80.62 17 LEU B C 1
ATOM 2123 O O . LEU B 1 17 ? 10.062 35.156 25.5 1 80.62 17 LEU B O 1
ATOM 2127 N N . ILE B 1 18 ? 10.562 35.938 23.406 1 79.5 18 ILE B N 1
ATOM 2128 C CA . ILE B 1 18 ? 9.617 35.062 22.766 1 79.5 18 ILE B CA 1
ATOM 2129 C C . ILE B 1 18 ? 10.07 33.594 22.938 1 79.5 18 ILE B C 1
ATOM 2131 O O . ILE B 1 18 ? 9.242 32.719 23.125 1 79.5 18 ILE B O 1
ATOM 2135 N N . SER B 1 19 ? 11.344 33.375 22.859 1 74.5 19 SER B N 1
ATOM 2136 C CA . SER B 1 19 ? 11.906 32.031 22.938 1 74.5 19 SER B CA 1
ATOM 2137 C C . SER B 1 19 ? 11.625 31.406 24.297 1 74.5 19 SER B C 1
ATOM 2139 O O . SER B 1 19 ? 11.586 30.172 24.422 1 74.5 19 SER B O 1
ATOM 2141 N N . LYS B 1 20 ? 11.461 32.281 25.281 1 67.62 20 LYS B N 1
ATOM 2142 C CA . LYS B 1 20 ? 11.258 31.797 26.641 1 67.62 20 LYS B CA 1
ATOM 2143 C C . LYS B 1 20 ? 9.781 31.469 26.891 1 67.62 20 LYS B C 1
ATOM 2145 O O . LYS B 1 20 ? 9.453 30.75 27.844 1 67.62 20 LYS B O 1
ATOM 2150 N N . GLN B 1 21 ? 9.031 32.094 26.031 1 63.56 21 GLN B N 1
ATOM 2151 C CA . GLN B 1 21 ? 7.594 31.875 26.141 1 63.56 21 GLN B CA 1
ATOM 2152 C C . GLN B 1 21 ? 7.008 31.359 24.828 1 63.56 21 GLN B C 1
ATOM 2154 O O . GLN B 1 21 ? 7.484 31.703 23.75 1 63.56 21 GLN B O 1
ATOM 2159 N N . SER B 1 22 ? 6.121 30.469 24.875 1 64 22 SER B N 1
ATOM 2160 C CA . SER B 1 22 ? 5.492 29.953 23.672 1 64 22 SER B CA 1
ATOM 2161 C C . SER B 1 22 ? 4.816 31.062 22.875 1 64 22 SER B C 1
ATOM 2163 O O . SER B 1 22 ? 4.941 31.125 21.656 1 64 22 SER B O 1
ATOM 2165 N N . VAL B 1 23 ? 4.086 31.984 23.609 1 73.06 23 VAL B N 1
ATOM 2166 C CA . VAL B 1 23 ? 3.439 33.156 23.031 1 73.06 23 VAL B CA 1
ATOM 2167 C C . VAL B 1 23 ? 3.576 34.344 23.984 1 73.06 23 VAL B C 1
ATOM 2169 O O . VAL B 1 23 ? 3.463 34.188 25.203 1 73.06 23 VAL B O 1
ATOM 2172 N N . ILE B 1 24 ? 4.117 35.562 23.484 1 80.31 24 ILE B N 1
ATOM 2173 C CA . ILE B 1 24 ? 4.172 36.781 24.297 1 80.31 24 ILE B CA 1
ATOM 2174 C C . ILE B 1 24 ? 3.273 37.844 23.688 1 80.31 24 ILE B C 1
ATOM 2176 O O . ILE B 1 24 ? 3.26 38.031 22.469 1 80.31 24 ILE B O 1
ATOM 2180 N N . SER B 1 25 ? 2.381 38.375 24.484 1 84.25 25 SER B N 1
ATOM 2181 C CA . SER B 1 25 ? 1.483 39.438 24 1 84.25 25 SER B CA 1
ATOM 2182 C C . SER B 1 25 ? 2.254 40.688 23.594 1 84.25 25 SER B C 1
ATOM 2184 O O . SER B 1 25 ? 3.289 41 24.188 1 84.25 25 SER B O 1
ATOM 2186 N N . ILE B 1 26 ? 1.714 41.406 22.625 1 86.69 26 ILE B N 1
ATOM 2187 C CA . ILE B 1 26 ? 2.312 42.656 22.188 1 86.69 26 ILE B CA 1
ATOM 2188 C C . ILE B 1 26 ? 2.336 43.656 23.359 1 86.69 26 ILE B C 1
ATOM 2190 O O . ILE B 1 26 ? 3.33 44.344 23.562 1 86.69 26 ILE B O 1
ATOM 2194 N N . ASN B 1 27 ? 1.25 43.562 24.156 1 88.19 27 ASN B N 1
ATOM 2195 C CA . ASN B 1 27 ? 1.184 44.438 25.328 1 88.19 27 ASN B CA 1
ATOM 2196 C C . ASN B 1 27 ? 2.307 44.156 26.312 1 88.19 27 ASN B C 1
ATOM 2198 O O . ASN B 1 27 ? 2.922 45.094 26.844 1 88.19 27 ASN B O 1
ATOM 2202 N N . ASN B 1 28 ? 2.545 42.906 26.469 1 88.31 28 ASN B N 1
ATOM 2203 C CA . ASN B 1 28 ? 3.646 42.531 27.344 1 88.31 28 ASN B CA 1
ATOM 2204 C C . ASN B 1 28 ? 4.992 43 26.797 1 88.31 28 ASN B C 1
ATOM 2206 O O . ASN B 1 28 ? 5.84 43.469 27.547 1 88.31 28 ASN B O 1
ATOM 2210 N N . LEU B 1 29 ? 5.129 42.812 25.594 1 89.31 29 LEU B N 1
ATOM 2211 C CA . LEU B 1 29 ? 6.371 43.25 24.969 1 89.31 29 LEU B CA 1
ATOM 2212 C C . LEU B 1 29 ? 6.555 44.75 25.094 1 89.31 29 LEU B C 1
ATOM 2214 O O . LEU B 1 29 ? 7.664 45.219 25.375 1 89.31 29 LEU B O 1
ATOM 2218 N N . VAL B 1 30 ? 5.473 45.531 24.938 1 89.75 30 VAL B N 1
ATOM 2219 C CA . VAL B 1 30 ? 5.496 46.969 25.094 1 89.75 30 VAL B CA 1
ATOM 2220 C C . VAL B 1 30 ? 5.961 47.344 26.5 1 89.75 30 VAL B C 1
ATOM 2222 O O . VAL B 1 30 ? 6.832 48.188 26.672 1 89.75 30 VAL B O 1
ATOM 2225 N N . ASN B 1 31 ? 5.434 46.625 27.453 1 90.12 31 ASN B N 1
ATOM 2226 C CA . ASN B 1 31 ? 5.758 46.906 28.844 1 90.12 31 ASN B CA 1
ATOM 2227 C C . ASN B 1 31 ? 7.207 46.531 29.172 1 90.12 31 ASN B C 1
ATOM 2229 O O . ASN B 1 31 ? 7.914 47.312 29.828 1 90.12 31 ASN B O 1
ATOM 2233 N N . ILE B 1 32 ? 7.617 45.469 28.688 1 87.94 32 ILE B N 1
ATOM 2234 C CA . ILE B 1 32 ? 8.945 44.969 29.016 1 87.94 32 ILE B CA 1
ATOM 2235 C C . ILE B 1 32 ? 10.008 45.781 28.312 1 87.94 32 ILE B C 1
ATOM 2237 O O . ILE B 1 32 ? 11.047 46.125 28.891 1 87.94 32 ILE B O 1
ATOM 2241 N N . LEU B 1 33 ? 9.727 46.094 27.078 1 88.56 33 LEU B N 1
ATOM 2242 C CA . LEU B 1 33 ? 10.719 46.781 26.25 1 88.56 33 LEU B CA 1
ATOM 2243 C C . LEU B 1 33 ? 10.641 48.281 26.438 1 88.56 33 LEU B C 1
ATOM 2245 O O . LEU B 1 33 ? 11.57 49.031 26.062 1 88.56 33 LEU B O 1
ATOM 2249 N N . GLY B 1 34 ? 9.508 48.812 26.938 1 89.81 34 GLY B N 1
ATOM 2250 C CA . GLY B 1 34 ? 9.336 50.219 27.188 1 89.81 34 GLY B CA 1
ATOM 2251 C C . GLY B 1 34 ? 9.219 51.062 25.906 1 89.81 34 GLY B C 1
ATOM 2252 O O . GLY B 1 34 ? 9.773 52.156 25.828 1 89.81 34 GLY B O 1
ATOM 2253 N N . VAL B 1 35 ? 8.68 50.438 24.922 1 91.06 35 VAL B N 1
ATOM 2254 C CA . VAL B 1 35 ? 8.492 51.125 23.641 1 91.06 35 VAL B CA 1
ATOM 2255 C C . VAL B 1 35 ? 7.02 51.094 23.25 1 91.06 35 VAL B C 1
ATOM 2257 O O . VAL B 1 35 ? 6.203 50.438 23.922 1 91.06 35 VAL B O 1
ATOM 2260 N N . SER B 1 36 ? 6.641 51.906 22.188 1 90.44 36 SER B N 1
ATOM 2261 C CA . SER B 1 36 ? 5.25 52 21.766 1 90.44 36 SER B CA 1
ATOM 2262 C C . SER B 1 36 ? 4.781 50.719 21.094 1 90.44 36 SER B C 1
ATOM 2264 O O . SER B 1 36 ? 5.598 49.906 20.641 1 90.44 36 SER B O 1
ATOM 2266 N N . HIS B 1 37 ? 3.48 50.594 21.016 1 91.5 37 HIS B N 1
ATOM 2267 C CA . HIS B 1 37 ? 2.857 49.5 20.281 1 91.5 37 HIS B CA 1
ATOM 2268 C C . HIS B 1 37 ? 3.34 49.438 18.828 1 91.5 37 HIS B C 1
ATOM 2270 O O . HIS B 1 37 ? 3.648 48.375 18.297 1 91.5 37 HIS B O 1
ATOM 2276 N N . MET B 1 38 ? 3.426 50.625 18.219 1 90 38 MET B N 1
ATOM 2277 C CA . MET B 1 38 ? 3.846 50.75 16.828 1 90 38 MET B CA 1
ATOM 2278 C C . MET B 1 38 ? 5.277 50.25 16.641 1 90 38 MET B C 1
ATOM 2280 O O . MET B 1 38 ? 5.582 49.531 15.68 1 90 38 MET B O 1
ATOM 2284 N N . THR B 1 39 ? 6.113 50.531 17.562 1 88.94 39 THR B N 1
ATOM 2285 C CA . THR B 1 39 ? 7.512 50.125 17.5 1 88.94 39 THR B CA 1
ATOM 2286 C C . THR B 1 39 ? 7.633 48.625 17.625 1 88.94 39 THR B C 1
ATOM 2288 O O . THR B 1 39 ? 8.359 47.969 16.859 1 88.94 39 THR B O 1
ATOM 2291 N N . VAL B 1 40 ? 6.875 48 18.609 1 91.19 40 VAL B N 1
ATOM 2292 C CA . VAL B 1 40 ? 6.887 46.562 18.797 1 91.19 40 VAL B CA 1
ATOM 2293 C C . VAL B 1 40 ? 6.379 45.875 17.531 1 91.19 40 VAL B C 1
ATOM 2295 O O . VAL B 1 40 ? 6.973 44.875 17.062 1 91.19 40 VAL B O 1
ATOM 2298 N N . ARG B 1 41 ? 5.363 46.438 16.891 1 89 41 ARG B N 1
ATOM 2299 C CA . ARG B 1 41 ? 4.773 45.844 15.695 1 89 41 ARG B CA 1
ATOM 2300 C C . ARG B 1 41 ? 5.746 45.906 14.523 1 89 41 ARG B C 1
ATOM 2302 O O . ARG B 1 41 ? 5.828 44.969 13.734 1 89 41 ARG B O 1
ATOM 2309 N N . ARG B 1 42 ? 6.453 47 14.438 1 88 42 ARG B N 1
ATOM 2310 C CA . ARG B 1 42 ? 7.453 47.125 13.383 1 88 42 ARG B CA 1
ATOM 2311 C C . ARG B 1 42 ? 8.57 46.094 13.555 1 88 42 ARG B C 1
ATOM 2313 O O . ARG B 1 42 ? 9.023 45.5 12.578 1 88 42 ARG B O 1
ATOM 2320 N N . ASP B 1 43 ? 8.898 45.906 14.812 1 89.31 43 ASP B N 1
ATOM 2321 C CA . ASP B 1 43 ? 9.938 44.938 15.094 1 89.31 43 ASP B CA 1
ATOM 2322 C C . ASP B 1 43 ? 9.461 43.5 14.797 1 89.31 43 ASP B C 1
ATOM 2324 O O . ASP B 1 43 ? 10.195 42.719 14.203 1 89.31 43 ASP B O 1
ATOM 2328 N N . ILE B 1 44 ? 8.258 43.25 15.242 1 87.62 44 ILE B N 1
ATOM 2329 C CA . ILE B 1 44 ? 7.668 41.938 15.008 1 87.62 44 ILE B CA 1
ATOM 2330 C C . ILE B 1 44 ? 7.531 41.688 13.508 1 87.62 44 ILE B C 1
ATOM 2332 O O . ILE B 1 44 ? 7.82 40.594 13.023 1 87.62 44 ILE B O 1
ATOM 2336 N N . GLN B 1 45 ? 7.098 42.688 12.781 1 85.69 45 GLN B N 1
ATOM 2337 C CA . GLN B 1 45 ? 6.965 42.562 11.328 1 85.69 45 GLN B CA 1
ATOM 2338 C C . GLN B 1 45 ? 8.305 42.219 10.688 1 85.69 45 GLN B C 1
ATOM 2340 O O . GLN B 1 45 ? 8.359 41.344 9.805 1 85.69 45 GLN B O 1
ATOM 2345 N N . LYS B 1 46 ? 9.305 42.844 11.133 1 83.62 46 LYS B N 1
ATOM 2346 C CA . LYS B 1 46 ? 10.641 42.562 10.609 1 83.62 46 LYS B CA 1
ATOM 2347 C C . LYS B 1 46 ? 11.047 41.125 10.93 1 83.62 46 LYS B C 1
ATOM 2349 O O . LYS B 1 46 ? 11.578 40.406 10.07 1 83.62 46 LYS B O 1
ATOM 2354 N N . LEU B 1 47 ? 10.766 40.719 12.18 1 83.88 47 LEU B N 1
ATOM 2355 C CA . LEU B 1 47 ? 11.125 39.375 12.602 1 83.88 47 LEU B CA 1
ATOM 2356 C C . LEU B 1 47 ? 10.297 38.344 11.852 1 83.88 47 LEU B C 1
ATOM 2358 O O . LEU B 1 47 ? 10.773 37.25 11.57 1 83.88 47 LEU B O 1
ATOM 2362 N N . GLU B 1 48 ? 9.07 38.688 11.523 1 79.69 48 GLU B N 1
ATOM 2363 C CA . GLU B 1 48 ? 8.203 37.812 10.719 1 79.69 48 GLU B CA 1
ATOM 2364 C C . GLU B 1 48 ? 8.734 37.688 9.297 1 79.69 48 GLU B C 1
ATOM 2366 O O . GLU B 1 48 ? 8.75 36.562 8.742 1 79.69 48 GLU B O 1
ATOM 2371 N N . GLU B 1 49 ? 9.133 38.781 8.766 1 74.94 49 GLU B N 1
ATOM 2372 C CA . GLU B 1 49 ? 9.734 38.781 7.434 1 74.94 49 GLU B CA 1
ATOM 2373 C C . GLU B 1 49 ? 10.977 37.906 7.395 1 74.94 49 GLU B C 1
ATOM 2375 O O . GLU B 1 49 ? 11.227 37.219 6.398 1 74.94 49 GLU B O 1
ATOM 2380 N N . ASP B 1 50 ? 11.609 37.875 8.547 1 74.81 50 ASP B N 1
ATOM 2381 C CA . ASP B 1 50 ? 12.82 37.062 8.664 1 74.81 50 ASP B CA 1
ATOM 2382 C C . ASP B 1 50 ? 12.477 35.625 9 1 74.81 50 ASP B C 1
ATOM 2384 O O . ASP B 1 50 ? 13.375 34.781 9.172 1 74.81 50 ASP B O 1
ATOM 2388 N N . GLY B 1 51 ? 11.227 35.344 9.195 1 72.38 51 GLY B N 1
ATOM 2389 C CA . GLY B 1 51 ? 10.758 34 9.461 1 72.38 51 GLY B CA 1
ATOM 2390 C C . GLY B 1 51 ? 11.055 33.531 10.875 1 72.38 51 GLY B C 1
ATOM 2391 O O . GLY B 1 51 ? 11.172 32.344 11.125 1 72.38 51 GLY B O 1
ATOM 2392 N N . LYS B 1 52 ? 11.297 34.469 11.797 1 74.31 52 LYS B N 1
ATOM 2393 C CA . LYS B 1 52 ? 11.719 34.094 13.148 1 74.31 52 LYS B CA 1
ATOM 2394 C C . LYS B 1 52 ? 10.516 33.969 14.078 1 74.31 52 LYS B C 1
ATOM 2396 O O . LYS B 1 52 ? 10.547 33.219 15.055 1 74.31 52 LYS B O 1
ATOM 2401 N N . VAL B 1 53 ? 9.594 34.875 13.781 1 79.88 53 VAL B N 1
ATOM 2402 C CA . VAL B 1 53 ? 8.43 34.875 14.664 1 79.88 53 VAL B CA 1
ATOM 2403 C C . VAL B 1 53 ? 7.152 34.906 13.828 1 79.88 53 VAL B C 1
ATOM 2405 O O . VAL B 1 53 ? 7.199 35.125 12.617 1 79.88 53 VAL B O 1
ATOM 2408 N N . ILE B 1 54 ? 6.098 34.562 14.406 1 75.88 54 ILE B N 1
ATOM 2409 C CA . ILE B 1 54 ? 4.777 34.688 13.797 1 75.88 54 ILE B CA 1
ATOM 2410 C C . ILE B 1 54 ? 3.842 35.438 14.742 1 75.88 54 ILE B C 1
ATOM 2412 O O . ILE B 1 54 ? 3.865 35.219 15.953 1 75.88 54 ILE B O 1
ATOM 2416 N N . SER B 1 55 ? 3.242 36.469 14 1 75.12 55 SER B N 1
ATOM 2417 C CA . SER B 1 55 ? 2.262 37.219 14.773 1 75.12 55 SER B CA 1
ATOM 2418 C C . SER B 1 55 ? 1.001 36.375 15.016 1 75.12 55 SER B C 1
ATOM 2420 O O . SER B 1 55 ? 0.557 35.656 14.141 1 75.12 55 SER B O 1
ATOM 2422 N N . VAL B 1 56 ? 0.667 36.344 16.266 1 70.69 56 VAL B N 1
ATOM 2423 C CA . VAL B 1 56 ? -0.619 35.75 16.641 1 70.69 56 VAL B CA 1
ATOM 2424 C C . VAL B 1 56 ? -1.544 36.844 17.188 1 70.69 56 VAL B C 1
ATOM 2426 O O . VAL B 1 56 ? -1.144 38 17.328 1 70.69 56 VAL B O 1
ATOM 2429 N N . SER B 1 57 ? -2.832 36.531 17.297 1 68.12 57 SER B N 1
ATOM 2430 C CA . SER B 1 57 ? -3.748 37.531 17.828 1 68.12 57 SER B CA 1
ATOM 2431 C C . SER B 1 57 ? -3.234 38.125 19.156 1 68.12 57 SER B C 1
ATOM 2433 O O . SER B 1 57 ? -3.111 37.375 20.141 1 68.12 57 SER B O 1
ATOM 2435 N N . GLY B 1 58 ? -2.883 39.406 19.125 1 72.06 58 GL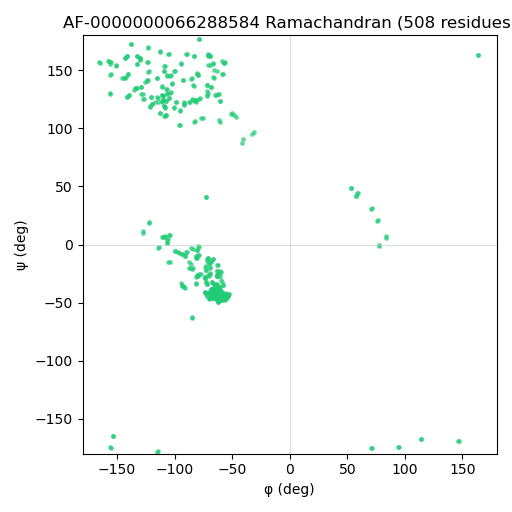Y B N 1
ATOM 2436 C CA . GLY B 1 58 ? -2.467 40.156 20.312 1 72.06 58 GLY B CA 1
ATOM 2437 C C . GLY B 1 58 ? -1.041 39.844 20.734 1 72.06 58 GLY B C 1
ATOM 2438 O O . GLY B 1 58 ? -0.581 40.312 21.766 1 72.06 58 GLY B O 1
ATOM 2439 N N . GLY B 1 59 ? -0.383 38.844 19.875 1 78.88 59 GLY B N 1
ATOM 2440 C CA . GLY B 1 59 ? 0.957 38.5 20.312 1 78.88 59 GLY B CA 1
ATOM 2441 C C . GLY B 1 59 ? 1.839 37.969 19.203 1 78.88 59 GLY B C 1
ATOM 2442 O O . GLY B 1 59 ? 1.537 38.156 18.016 1 78.88 59 GLY B O 1
ATOM 2443 N N . VAL B 1 60 ? 3.057 37.531 19.609 1 82 60 VAL B N 1
ATOM 2444 C CA . VAL B 1 60 ? 4.066 37.031 18.688 1 82 60 VAL B CA 1
ATOM 2445 C C . VAL B 1 60 ? 4.688 35.75 19.25 1 82 60 VAL B C 1
ATOM 2447 O O . VAL B 1 60 ? 4.77 35.594 20.469 1 82 60 VAL B O 1
ATOM 2450 N N . GLN B 1 61 ? 4.812 34.75 18.453 1 78.75 61 GLN B N 1
ATOM 2451 C CA . GLN B 1 61 ? 5.477 33.531 18.859 1 78.75 61 GLN B CA 1
ATOM 2452 C C . GLN B 1 61 ? 6.641 33.188 17.938 1 78.75 61 GLN B C 1
ATOM 2454 O O . GLN B 1 61 ? 6.703 33.688 16.812 1 78.75 61 GLN B O 1
ATOM 2459 N N . LEU B 1 62 ? 7.57 32.344 18.594 1 73.44 62 LEU B N 1
ATOM 2460 C CA . LEU B 1 62 ? 8.695 31.891 17.781 1 73.44 62 LEU B CA 1
ATOM 2461 C C . LEU B 1 62 ? 8.219 31 16.641 1 73.44 62 LEU B C 1
ATOM 2463 O O . LEU B 1 62 ? 7.305 30.188 16.812 1 73.44 62 LEU B O 1
ATOM 2467 N N . LEU B 1 63 ? 8.672 31.391 15.516 1 73.31 63 LEU B N 1
ATOM 2468 C CA . LEU B 1 63 ? 8.523 30.469 14.398 1 73.31 63 LEU B CA 1
ATOM 2469 C C . LEU B 1 63 ? 9.531 29.328 14.5 1 73.31 63 LEU B C 1
ATOM 2471 O O . LEU B 1 63 ? 10.742 29.562 14.555 1 73.31 63 LEU B O 1
ATOM 2475 N N . GLU B 1 64 ? 8.93 28.109 14.836 1 77.69 64 GLU B N 1
ATOM 2476 C CA . GLU B 1 64 ? 9.812 26.953 14.883 1 77.69 64 GLU B CA 1
ATOM 2477 C C . GLU B 1 64 ? 9.961 26.312 13.508 1 77.69 64 GLU B C 1
ATOM 2479 O O . GLU B 1 64 ? 8.961 26 12.852 1 77.69 64 GLU B O 1
ATOM 2484 N N . ARG B 1 65 ? 11.234 26.234 13.078 1 79.19 65 ARG B N 1
ATOM 2485 C CA . ARG B 1 65 ? 11.492 25.594 11.789 1 79.19 65 ARG B CA 1
ATOM 2486 C C . ARG B 1 65 ? 11.594 24.078 11.938 1 79.19 65 ARG B C 1
ATOM 2488 O O . ARG B 1 65 ? 12.281 23.578 12.828 1 79.19 65 ARG B O 1
ATOM 2495 N N . LEU B 1 66 ? 10.773 23.438 11.164 1 83.38 66 LEU B N 1
ATOM 2496 C CA . LEU B 1 66 ? 10.812 21.969 11.109 1 83.38 66 LEU B CA 1
ATOM 2497 C C . LEU B 1 66 ? 11.672 21.5 9.938 1 83.38 66 LEU B C 1
ATOM 2499 O O . LEU B 1 66 ? 11.258 21.609 8.781 1 83.38 66 LEU B O 1
ATOM 2503 N N . SER B 1 67 ? 12.883 21.078 10.242 1 80.38 67 SER B N 1
ATOM 2504 C CA . SER B 1 67 ? 13.805 20.641 9.195 1 80.38 67 SER B CA 1
ATOM 2505 C C . SER B 1 67 ? 13.523 19.203 8.773 1 80.38 67 SER B C 1
ATOM 2507 O O . SER B 1 67 ? 13.789 18.812 7.633 1 80.38 67 SER B O 1
ATOM 2509 N N . SER B 1 68 ? 13.062 18.391 9.812 1 84.06 68 SER B N 1
ATOM 2510 C CA . SER B 1 68 ? 12.688 17 9.539 1 84.06 68 SER B CA 1
ATOM 2511 C C . SER B 1 68 ? 11.445 16.609 10.328 1 84.06 68 SER B C 1
ATOM 2513 O O . SER B 1 68 ? 11.195 17.141 11.414 1 84.06 68 SER B O 1
ATOM 2515 N N . GLU B 1 69 ? 10.703 15.758 9.68 1 88.88 69 GLU B N 1
ATOM 2516 C CA . GLU B 1 69 ? 9.531 15.234 10.375 1 88.88 69 GLU B CA 1
ATOM 2517 C C . GLU B 1 69 ? 9.891 14.055 11.273 1 88.88 69 GLU B C 1
ATOM 2519 O O . GLU B 1 69 ? 10.695 13.203 10.891 1 88.88 69 GLU B O 1
ATOM 2524 N N . PRO B 1 70 ? 9.305 14.086 12.469 1 86.62 70 PRO B N 1
ATOM 2525 C CA . PRO B 1 70 ? 9.461 12.859 13.258 1 86.62 70 PRO B CA 1
ATOM 2526 C C . PRO B 1 70 ? 8.93 11.625 12.531 1 86.62 70 PRO B C 1
ATOM 2528 O O . PRO B 1 70 ? 8.086 11.742 11.641 1 86.62 70 PRO B O 1
ATOM 2531 N N . THR B 1 71 ? 9.461 10.445 12.922 1 90 71 THR B N 1
ATOM 2532 C CA . THR B 1 71 ? 9.023 9.188 12.336 1 90 71 THR B CA 1
ATOM 2533 C C . THR B 1 71 ? 7.598 8.859 12.773 1 90 71 THR B C 1
ATOM 2535 O O . THR B 1 71 ? 7.098 9.422 13.75 1 90 71 THR B O 1
ATOM 2538 N N . HIS B 1 72 ? 7.012 7.953 12.016 1 93.44 72 HIS B N 1
ATOM 2539 C CA . HIS B 1 72 ? 5.688 7.477 12.406 1 93.44 72 HIS B CA 1
ATOM 2540 C C . HIS B 1 72 ? 5.691 6.934 13.828 1 93.44 72 HIS B C 1
ATOM 2542 O O . HIS B 1 72 ? 4.781 7.223 14.609 1 93.44 72 HIS B O 1
ATOM 2548 N N . ASP B 1 73 ? 6.664 6.168 14.211 1 87.69 73 ASP B N 1
ATOM 2549 C CA . ASP B 1 73 ? 6.77 5.578 15.547 1 87.69 73 ASP B CA 1
ATOM 2550 C C . ASP B 1 73 ? 6.871 6.656 16.625 1 87.69 73 ASP B C 1
ATOM 2552 O O . ASP B 1 73 ? 6.203 6.582 17.656 1 87.69 73 ASP B O 1
ATOM 2556 N N . ASP B 1 74 ? 7.645 7.672 16.375 1 87.69 74 ASP B N 1
ATOM 2557 C CA . ASP B 1 74 ? 7.785 8.781 17.312 1 87.69 74 ASP B CA 1
ATOM 2558 C C . ASP B 1 74 ? 6.473 9.555 17.453 1 87.69 74 ASP B C 1
ATOM 2560 O O . ASP B 1 74 ? 6.047 9.867 18.562 1 87.69 74 ASP B O 1
ATOM 2564 N N . LYS B 1 75 ? 5.82 9.797 16.359 1 91.62 75 LYS B N 1
ATOM 2565 C CA . LYS B 1 75 ? 4.582 10.562 16.344 1 91.62 75 LYS B CA 1
ATOM 2566 C C . LYS B 1 75 ? 3.463 9.82 17.062 1 91.62 75 LYS B C 1
ATOM 2568 O O . LYS B 1 75 ? 2.613 10.438 17.703 1 91.62 75 LYS B O 1
ATOM 2573 N N . SER B 1 76 ? 3.459 8.508 16.984 1 90.69 76 SER B N 1
ATOM 2574 C CA . SER B 1 76 ? 2.406 7.688 17.562 1 90.69 76 SER B CA 1
ATOM 2575 C C . SER B 1 76 ? 2.373 7.84 19.078 1 90.69 76 SER B C 1
ATOM 2577 O O . SER B 1 76 ? 1.33 7.645 19.719 1 90.69 76 SER B O 1
ATOM 2579 N N . LEU B 1 77 ? 3.385 8.328 19.672 1 88.81 77 LEU B N 1
ATOM 2580 C CA . LEU B 1 77 ? 3.512 8.43 21.125 1 88.81 77 LEU B CA 1
ATOM 2581 C C . LEU B 1 77 ? 3.188 9.844 21.594 1 88.81 77 LEU B C 1
ATOM 2583 O O . LEU B 1 77 ? 3.045 10.086 22.797 1 88.81 77 LEU B O 1
ATOM 2587 N N . LEU B 1 78 ? 2.973 10.695 20.703 1 89.12 78 LEU B N 1
ATOM 2588 C CA . LEU B 1 78 ? 2.773 12.102 21.031 1 89.12 78 LEU B CA 1
ATOM 2589 C C . LEU B 1 78 ? 1.293 12.469 20.969 1 89.12 78 LEU B C 1
ATOM 2591 O O . LEU B 1 78 ? 0.568 12 20.094 1 89.12 78 LEU B O 1
ATOM 2595 N N . ALA B 1 79 ? 0.774 13.266 21.906 1 93.62 79 ALA B N 1
ATOM 2596 C CA . ALA B 1 79 ? -0.529 13.93 21.891 1 93.62 79 ALA B CA 1
ATOM 2597 C C . ALA B 1 79 ? -1.656 12.906 21.75 1 93.62 79 ALA B C 1
ATOM 2599 O O . ALA B 1 79 ? -2.598 13.117 20.984 1 93.62 79 ALA B O 1
ATOM 2600 N N . THR B 1 80 ? -1.576 11.805 22.422 1 94.69 80 THR B N 1
ATOM 2601 C CA . THR B 1 80 ? -2.496 10.68 22.266 1 94.69 80 THR B CA 1
ATOM 2602 C C . THR B 1 80 ? -3.91 11.086 22.672 1 94.69 80 THR B C 1
ATOM 2604 O O . THR B 1 80 ? -4.879 10.75 21.984 1 94.69 80 THR B O 1
ATOM 2607 N N . THR B 1 81 ? -4.035 11.836 23.781 1 96.69 81 THR B N 1
ATOM 2608 C CA . THR B 1 81 ? -5.34 12.281 24.266 1 96.69 81 THR B CA 1
ATOM 2609 C C . THR B 1 81 ? -5.992 13.219 23.25 1 96.69 81 THR B C 1
ATOM 2611 O O . THR B 1 81 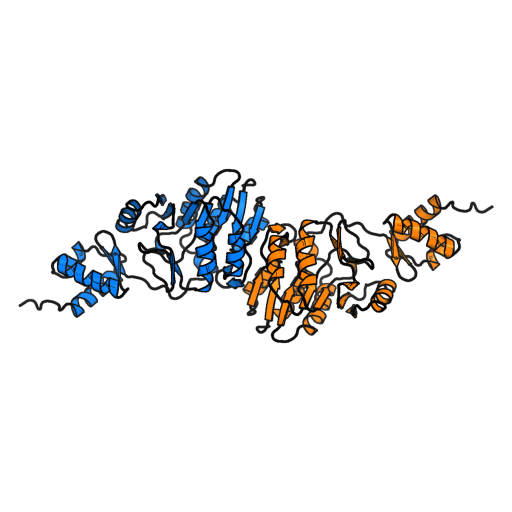? -7.172 13.062 22.922 1 96.69 81 THR B O 1
ATOM 2614 N N . GLU B 1 82 ? -5.238 14.156 22.75 1 97.12 82 GLU B N 1
ATOM 2615 C CA . GLU B 1 82 ? -5.734 15.102 21.766 1 97.12 82 GLU B CA 1
ATOM 2616 C C . GLU B 1 82 ? -6.148 14.391 20.469 1 97.12 82 GLU B C 1
ATOM 2618 O O . GLU B 1 82 ? -7.215 14.672 19.922 1 97.12 82 GLU B O 1
ATOM 2623 N N . LYS B 1 83 ? -5.301 13.422 20 1 97.88 83 LYS B N 1
ATOM 2624 C CA . LYS B 1 83 ? -5.621 12.695 18.781 1 97.88 83 LYS B CA 1
ATOM 2625 C C . LYS B 1 83 ? -6.922 11.914 18.938 1 97.88 83 LYS B C 1
ATOM 2627 O O . LYS B 1 83 ? -7.734 11.859 18 1 97.88 83 LYS B O 1
ATOM 2632 N N . THR B 1 84 ? -7.125 11.305 20.078 1 97.94 84 THR B N 1
ATOM 2633 C CA . THR B 1 84 ? -8.344 10.547 20.312 1 97.94 84 THR B CA 1
ATOM 2634 C C . THR B 1 84 ? -9.57 11.469 20.281 1 97.94 84 THR B C 1
ATOM 2636 O O . THR B 1 84 ? -10.57 11.141 19.641 1 97.94 84 THR B O 1
ATOM 2639 N N . ALA B 1 85 ? -9.5 12.609 20.953 1 98.62 85 ALA B N 1
ATOM 2640 C CA . ALA B 1 85 ? -10.602 13.57 20.969 1 98.62 85 ALA B CA 1
ATOM 2641 C C . ALA B 1 85 ? -10.898 14.078 19.562 1 98.62 85 ALA B C 1
ATOM 2643 O O . ALA B 1 85 ? -12.062 14.172 19.156 1 98.62 85 ALA B O 1
ATOM 2644 N N . ILE B 1 86 ? -9.867 14.383 18.859 1 98.75 86 ILE B N 1
ATOM 2645 C CA . ILE B 1 86 ? -9.984 14.875 17.484 1 98.75 86 ILE B CA 1
ATOM 2646 C C . ILE B 1 86 ? -10.664 13.82 16.609 1 98.75 86 ILE B C 1
ATOM 2648 O O . ILE B 1 86 ? -11.562 14.133 15.828 1 98.75 86 ILE B O 1
ATOM 2652 N N . SER B 1 87 ? -10.25 12.555 16.781 1 98.69 87 SER B N 1
ATOM 2653 C CA . SER B 1 87 ? -10.805 11.469 15.977 1 98.69 87 SER B CA 1
ATOM 2654 C C . SER B 1 87 ? -12.289 11.273 16.266 1 98.69 87 SER B C 1
ATOM 2656 O O . SER B 1 87 ? -13.07 10.992 15.344 1 98.69 87 SER B O 1
ATOM 2658 N N . LYS B 1 88 ? -12.703 11.422 17.516 1 98.56 88 LYS B N 1
ATOM 2659 C CA . LYS B 1 88 ? -14.109 11.289 17.875 1 98.56 88 LYS B CA 1
ATOM 2660 C C . LYS B 1 88 ? -14.969 12.336 17.172 1 98.56 88 LYS B C 1
ATOM 2662 O O . LYS B 1 88 ? -16.047 12.023 16.656 1 98.56 88 LYS B O 1
ATOM 2667 N N . LYS B 1 89 ? -14.484 13.508 17.125 1 98.81 89 LYS B N 1
ATOM 2668 C CA . LYS B 1 89 ? -15.219 14.562 16.422 1 98.81 89 LYS B CA 1
ATOM 2669 C C . LYS B 1 89 ? -15.234 14.32 14.922 1 98.81 89 LYS B C 1
ATOM 2671 O O . LYS B 1 89 ? -16.266 14.5 14.266 1 98.81 89 LYS B O 1
ATOM 2676 N N . ALA B 1 90 ? -14.117 13.938 14.391 1 98.88 90 ALA B N 1
ATOM 2677 C CA . ALA B 1 90 ? -13.977 13.695 12.961 1 98.88 90 ALA B CA 1
ATOM 2678 C C . ALA B 1 90 ? -14.992 12.664 12.477 1 98.88 90 ALA B C 1
ATOM 2680 O O . ALA B 1 90 ? -15.641 12.859 11.445 1 98.88 90 ALA B O 1
ATOM 2681 N N . VAL B 1 91 ? -15.172 11.57 13.211 1 98.38 91 VAL B N 1
ATOM 2682 C CA . VAL B 1 91 ? -15.992 10.453 12.766 1 98.38 91 VAL B CA 1
ATOM 2683 C C . VAL B 1 91 ? -17.469 10.875 12.742 1 98.38 91 VAL B C 1
ATOM 2685 O O . VAL B 1 91 ? -18.25 10.336 11.961 1 98.38 91 VAL B O 1
ATOM 2688 N N . GLU B 1 92 ? -17.844 11.883 13.57 1 98.44 92 GLU B N 1
ATOM 2689 C CA . GLU B 1 92 ? -19.203 12.406 13.57 1 98.44 92 GLU B CA 1
ATOM 2690 C C . GLU B 1 92 ? -19.562 13.031 12.227 1 98.44 92 GLU B C 1
ATOM 2692 O O . GLU B 1 92 ? -20.734 13.148 11.883 1 98.44 92 GLU B O 1
ATOM 2697 N N . LEU B 1 93 ? -18.609 13.406 11.508 1 98.44 93 LEU B N 1
ATOM 2698 C CA . LEU B 1 93 ? -18.828 14.141 10.273 1 98.44 93 LEU B CA 1
ATOM 2699 C C . LEU B 1 93 ? -18.953 13.195 9.086 1 98.44 93 LEU B C 1
ATOM 2701 O O . LEU B 1 93 ? -19.266 13.617 7.973 1 98.44 93 LEU B O 1
ATOM 2705 N N . ILE B 1 94 ? -18.656 11.922 9.258 1 98.44 94 ILE B N 1
ATOM 2706 C CA . ILE B 1 94 ? -18.672 10.938 8.18 1 98.44 94 ILE B CA 1
ATOM 2707 C C . ILE B 1 94 ? -20.094 10.453 7.941 1 98.44 94 ILE B C 1
ATOM 2709 O O . ILE B 1 94 ? -20.719 9.875 8.836 1 98.44 94 ILE B O 1
ATOM 2713 N N . GLN B 1 95 ? -20.547 10.609 6.781 1 97.81 95 GLN B N 1
ATOM 2714 C CA . GLN B 1 95 ? -21.891 10.164 6.406 1 97.81 95 GLN B CA 1
ATOM 2715 C C . GLN B 1 95 ? -21.891 8.672 6.059 1 97.81 95 GLN B C 1
ATOM 2717 O O . GLN B 1 95 ? -20.828 8.094 5.785 1 97.81 95 GLN B O 1
ATOM 2722 N N . GLU B 1 96 ? -23.109 8.125 6.086 1 97.5 96 GLU B N 1
ATOM 2723 C CA . GLU B 1 96 ? -23.25 6.73 5.672 1 97.5 96 GLU B CA 1
ATOM 2724 C C . GLU B 1 96 ? -22.938 6.562 4.188 1 97.5 96 GLU B C 1
ATOM 2726 O O . GLU B 1 96 ? -23.219 7.449 3.381 1 97.5 96 GLU B O 1
ATOM 2731 N N . HIS B 1 97 ? -22.297 5.418 3.84 1 97.44 97 HIS B N 1
ATOM 2732 C CA . HIS B 1 97 ? -22.016 5.016 2.469 1 97.44 97 HIS B CA 1
ATOM 2733 C C . HIS B 1 97 ? -21.156 6.051 1.76 1 97.44 97 HIS B C 1
ATOM 2735 O O . HIS B 1 97 ? -21.438 6.426 0.619 1 97.44 97 HIS B O 1
ATOM 2741 N N . SER B 1 98 ? -20.141 6.488 2.525 1 97.69 98 SER B N 1
ATOM 2742 C CA . SER B 1 98 ? -19.266 7.508 1.964 1 97.69 98 SER B CA 1
ATOM 2743 C C . SER B 1 98 ? -17.875 6.938 1.641 1 97.69 98 SER B C 1
ATOM 2745 O O . SER B 1 98 ? -17.484 5.906 2.188 1 97.69 98 SER B O 1
ATOM 2747 N N . THR B 1 99 ? -17.234 7.57 0.694 1 98.5 99 THR B N 1
ATOM 2748 C CA . THR B 1 99 ? -15.82 7.355 0.427 1 98.5 99 THR B CA 1
ATOM 2749 C C . THR B 1 99 ? -14.969 8.352 1.206 1 98.5 99 THR B C 1
ATOM 2751 O O . THR B 1 99 ? -15.109 9.57 1.037 1 98.5 99 THR B O 1
ATOM 2754 N N . ILE B 1 100 ? -14.086 7.824 2.006 1 98.69 100 ILE B N 1
ATOM 2755 C CA . ILE B 1 100 ? -13.273 8.734 2.799 1 98.69 100 ILE B CA 1
ATOM 2756 C C . ILE B 1 100 ? -11.789 8.477 2.518 1 98.69 100 ILE B C 1
ATOM 2758 O O . ILE B 1 100 ? -11.406 7.371 2.145 1 98.69 100 ILE B O 1
ATOM 2762 N N . TYR B 1 101 ? -11.031 9.531 2.617 1 98.88 101 TYR B N 1
ATOM 2763 C CA . TYR B 1 101 ? -9.578 9.453 2.529 1 98.88 101 TYR B CA 1
ATOM 2764 C C . TYR B 1 101 ? -8.938 9.727 3.883 1 98.88 101 TYR B C 1
ATOM 2766 O O . TYR B 1 101 ? -9.281 10.695 4.559 1 98.88 101 TYR B O 1
ATOM 2774 N N . LEU B 1 102 ? -8.07 8.836 4.316 1 98.88 102 LEU B N 1
ATOM 2775 C CA . LEU B 1 102 ? -7.25 9.023 5.504 1 98.88 102 LEU B CA 1
ATOM 2776 C C . LEU B 1 102 ? -5.789 9.25 5.125 1 98.88 102 LEU B C 1
ATOM 2778 O O . LEU B 1 102 ? -5.109 8.32 4.684 1 98.88 102 LEU B O 1
ATOM 2782 N N . ASP B 1 103 ? -5.336 10.469 5.336 1 98.75 103 ASP B N 1
ATOM 2783 C CA . ASP B 1 103 ? -3.957 10.859 5.055 1 98.75 103 ASP B CA 1
ATOM 2784 C C . ASP B 1 103 ? -2.98 10.148 5.984 1 98.75 103 ASP B C 1
ATOM 2786 O O . ASP B 1 103 ? -3.359 9.711 7.078 1 98.75 103 ASP B O 1
ATOM 2790 N N . ALA B 1 104 ? -1.757 10.055 5.496 1 98.56 104 ALA B N 1
ATOM 2791 C CA . ALA B 1 104 ? -0.733 9.414 6.32 1 98.56 104 ALA B CA 1
ATOM 2792 C C . ALA B 1 104 ? -0.536 10.172 7.629 1 98.56 104 ALA B C 1
ATOM 2794 O O . ALA B 1 104 ? -0.26 11.375 7.625 1 98.56 104 ALA B O 1
ATOM 2795 N N . GLY B 1 105 ? -0.715 9.391 8.75 1 97.88 105 GLY B N 1
ATOM 2796 C CA . GLY B 1 105 ? -0.487 10.047 10.023 1 97.88 105 GLY B CA 1
ATOM 2797 C C . GLY B 1 105 ? -1.062 9.281 11.203 1 97.88 105 GLY B C 1
ATOM 2798 O O . GLY B 1 105 ? -1.943 8.438 11.031 1 97.88 105 GLY B O 1
ATOM 2799 N N . THR B 1 106 ? -0.581 9.656 12.367 1 97.81 106 THR B N 1
ATOM 2800 C CA . THR B 1 106 ? -1.005 8.984 13.586 1 97.81 106 THR B CA 1
ATOM 2801 C C . THR B 1 106 ? -2.354 9.516 14.062 1 97.81 106 THR B C 1
ATOM 2803 O O . THR B 1 106 ? -3.113 8.805 14.727 1 97.81 106 THR B O 1
ATOM 2806 N N . THR B 1 107 ? -2.686 10.742 13.75 1 98.31 107 THR B N 1
ATOM 2807 C CA . THR B 1 107 ? -4.012 11.258 14.07 1 98.31 107 THR B CA 1
ATOM 2808 C C . THR B 1 107 ? -5.078 10.57 13.227 1 98.31 107 THR B C 1
ATOM 2810 O O . THR B 1 107 ? -6.129 10.172 13.734 1 98.31 107 THR B O 1
ATOM 2813 N N . THR B 1 108 ? -4.832 10.406 11.969 1 98.81 108 THR B N 1
ATOM 2814 C CA . THR B 1 108 ? -5.777 9.742 11.078 1 98.81 108 THR B CA 1
ATOM 2815 C C . THR B 1 108 ? -5.852 8.25 11.375 1 98.81 108 THR B C 1
ATOM 2817 O O . THR B 1 108 ? -6.883 7.613 11.141 1 98.81 108 THR B O 1
ATOM 2820 N N . LEU B 1 109 ? -4.758 7.648 11.922 1 98.75 109 LEU B N 1
ATOM 2821 C CA . LEU B 1 109 ? -4.832 6.273 12.406 1 98.75 109 LEU B CA 1
ATOM 2822 C C . LEU B 1 109 ? -5.895 6.141 13.492 1 98.75 109 LEU B C 1
ATOM 2824 O O . LEU B 1 109 ? -6.633 5.152 13.523 1 98.75 109 LEU B O 1
ATOM 2828 N N . GLU B 1 110 ? -5.973 7.113 14.391 1 98.56 110 GLU B N 1
ATOM 2829 C CA . GLU B 1 110 ? -6.996 7.09 15.438 1 98.56 110 GLU B CA 1
ATOM 2830 C C . GLU B 1 110 ? -8.398 7.164 14.836 1 98.56 110 GLU B C 1
ATOM 2832 O O . GLU B 1 110 ? -9.336 6.559 15.367 1 98.56 110 GLU B O 1
ATOM 2837 N N . ILE B 1 111 ? -8.555 7.883 13.75 1 98.81 111 ILE B N 1
ATOM 2838 C CA . ILE B 1 111 ? -9.828 7.914 13.047 1 98.81 111 ILE B CA 1
ATOM 2839 C C . ILE B 1 111 ? -10.148 6.523 12.492 1 98.81 111 ILE B C 1
ATOM 2841 O O . ILE B 1 111 ? -11.273 6.039 12.633 1 98.81 111 ILE B O 1
ATOM 2845 N N . ALA B 1 112 ? -9.164 5.91 11.867 1 98.75 112 ALA B N 1
ATOM 2846 C CA . ALA B 1 112 ? -9.336 4.559 11.344 1 98.75 112 ALA B CA 1
ATOM 2847 C C . ALA B 1 112 ? -9.836 3.609 12.43 1 98.75 112 ALA B C 1
ATOM 2849 O O . ALA B 1 112 ? -10.727 2.795 12.188 1 98.75 112 ALA B O 1
ATOM 2850 N N . LYS B 1 113 ? -9.266 3.713 13.617 1 98.38 113 LYS B N 1
ATOM 2851 C CA . LYS B 1 113 ? -9.648 2.85 14.727 1 98.38 113 LYS B CA 1
ATOM 2852 C C . LYS B 1 113 ? -11.109 3.064 15.109 1 98.38 113 LYS B C 1
ATOM 2854 O O . LYS B 1 113 ? -11.828 2.107 15.43 1 98.38 113 LYS B O 1
ATOM 2859 N N . GLN B 1 114 ? -11.531 4.285 15.047 1 97.69 114 GLN B N 1
ATOM 2860 C CA . GLN B 1 114 ? -12.883 4.629 15.461 1 97.69 114 GLN B CA 1
ATOM 2861 C C . GLN B 1 114 ? -13.906 4.133 14.445 1 97.69 114 GLN B C 1
ATOM 2863 O O . GLN B 1 114 ? -15.062 3.881 14.789 1 97.69 114 GLN B O 1
ATOM 2868 N N . ILE B 1 115 ? -13.5 3.895 13.219 1 98.06 115 ILE B N 1
ATOM 2869 C CA . ILE B 1 115 ? -14.492 3.555 12.195 1 98.06 115 ILE B CA 1
ATOM 2870 C C . ILE B 1 115 ? -14.367 2.076 11.828 1 98.06 115 ILE B C 1
ATOM 2872 O O . ILE B 1 115 ? -15.016 1.604 10.898 1 98.06 115 ILE B O 1
ATOM 2876 N N . ALA B 1 116 ? -13.539 1.335 12.531 1 97.31 116 ALA B N 1
ATOM 2877 C CA . ALA B 1 116 ? -13.211 -0.044 12.18 1 97.31 116 ALA B CA 1
ATOM 2878 C C . ALA B 1 116 ? -14.461 -0.919 12.172 1 97.31 116 ALA B C 1
ATOM 2880 O O . ALA B 1 116 ? -14.523 -1.919 11.453 1 97.31 116 ALA B O 1
ATOM 2881 N N . ASN B 1 117 ? -15.5 -0.552 12.883 1 96.44 117 ASN B N 1
ATOM 2882 C CA . ASN B 1 117 ? -16.703 -1.37 13.008 1 96.44 117 ASN B CA 1
ATOM 2883 C C . ASN B 1 117 ? -17.719 -1.047 11.906 1 96.44 117 ASN B C 1
ATOM 2885 O O . ASN B 1 117 ? -18.734 -1.734 11.773 1 96.44 117 ASN B O 1
ATOM 2889 N N . ARG B 1 118 ? -17.422 -0.029 11.133 1 96.31 118 ARG B N 1
ATOM 2890 C CA . ARG B 1 118 ? -18.312 0.321 10.031 1 96.31 118 ARG B CA 1
ATOM 2891 C C . ARG B 1 118 ? -18.062 -0.58 8.82 1 96.31 118 ARG B C 1
ATOM 2893 O O . ARG B 1 118 ? -16.938 -1.017 8.586 1 96.31 118 ARG B O 1
ATOM 2900 N N . ASN B 1 119 ? -19.141 -0.848 8.086 1 95.81 119 ASN B N 1
ATOM 2901 C CA . ASN B 1 119 ? -19.016 -1.685 6.898 1 95.81 119 ASN B CA 1
ATOM 2902 C C . ASN B 1 119 ? -19.609 -1.005 5.672 1 95.81 119 ASN B C 1
ATOM 2904 O O . ASN B 1 119 ? -19.781 -1.638 4.629 1 95.81 119 ASN B O 1
ATOM 2908 N N . ASP B 1 120 ? -19.953 0.298 5.801 1 97.75 120 ASP B N 1
ATOM 2909 C CA . ASP B 1 120 ? -20.641 1.023 4.742 1 97.75 120 ASP B CA 1
ATOM 2910 C C . ASP B 1 120 ? -19.703 1.988 4.027 1 97.75 120 ASP B C 1
ATOM 2912 O O . ASP B 1 120 ? -20.109 2.688 3.096 1 97.75 120 ASP B O 1
ATOM 2916 N N . LEU B 1 121 ? -18.406 1.946 4.398 1 98.31 121 LEU B N 1
ATOM 2917 C CA . LEU B 1 121 ? -17.469 2.949 3.889 1 98.31 121 LEU B CA 1
ATOM 2918 C C . LEU B 1 121 ? -16.5 2.33 2.893 1 98.31 121 LEU B C 1
ATOM 2920 O O . LEU B 1 121 ? -16.234 1.129 2.949 1 98.31 121 LEU B O 1
ATOM 2924 N N . LEU B 1 122 ? -16.062 3.113 1.944 1 98.5 122 LEU B N 1
ATOM 2925 C CA . LEU B 1 122 ? -14.82 2.891 1.224 1 98.5 122 LEU B CA 1
ATOM 2926 C C . LEU B 1 122 ? -13.711 3.793 1.761 1 98.5 122 LEU B C 1
ATOM 2928 O O . LEU B 1 122 ? -13.836 5.02 1.728 1 98.5 122 LEU B O 1
ATOM 2932 N N . VAL B 1 123 ? -12.688 3.156 2.287 1 98.81 123 VAL B N 1
ATOM 2933 C CA . VAL B 1 123 ? -11.586 3.924 2.857 1 98.81 123 VAL B CA 1
ATOM 2934 C C . VAL B 1 123 ? -10.383 3.887 1.912 1 98.81 123 VAL B C 1
ATOM 2936 O O . VAL B 1 123 ? -9.922 2.809 1.526 1 98.81 123 VAL B O 1
ATOM 2939 N N . ILE B 1 124 ? -9.891 5.047 1.555 1 98.81 124 ILE B N 1
ATOM 2940 C CA . ILE B 1 124 ? -8.68 5.199 0.758 1 98.81 124 ILE B CA 1
ATOM 2941 C C . ILE B 1 124 ? -7.566 5.801 1.617 1 98.81 124 ILE B C 1
ATOM 2943 O O . ILE B 1 124 ? -7.809 6.734 2.389 1 98.81 124 ILE B O 1
ATOM 2947 N N . THR B 1 125 ? -6.387 5.27 1.517 1 98.88 125 THR B N 1
ATOM 2948 C CA . THR B 1 125 ? -5.27 5.805 2.291 1 98.88 125 THR B CA 1
ATOM 2949 C C . THR B 1 125 ? -3.949 5.578 1.562 1 98.88 125 THR B C 1
ATOM 2951 O O . THR B 1 125 ? -3.861 4.734 0.67 1 98.88 125 THR B O 1
ATOM 2954 N N . ASN B 1 126 ? -3.02 6.422 1.853 1 98.88 12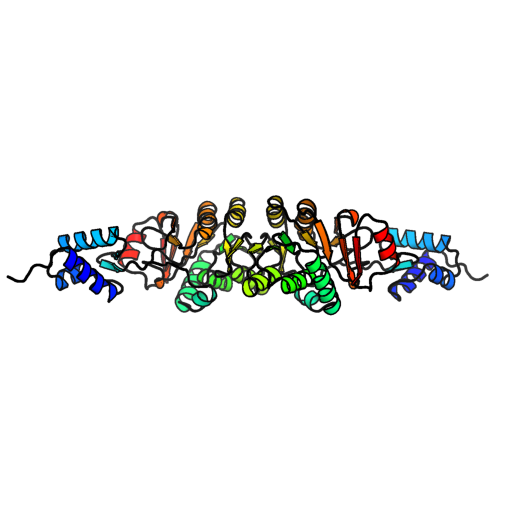6 ASN B N 1
ATOM 2955 C CA . ASN B 1 126 ? -1.646 6.191 1.421 1 98.88 126 ASN B CA 1
ATOM 2956 C C . ASN B 1 126 ? -0.766 5.723 2.578 1 98.88 126 ASN B C 1
ATOM 2958 O O . ASN B 1 126 ? 0.46 5.691 2.457 1 98.88 126 ASN B O 1
ATOM 2962 N N . ASP B 1 127 ? -1.342 5.434 3.729 1 98.88 127 ASP B N 1
ATOM 2963 C CA . ASP B 1 127 ? -0.658 5.035 4.953 1 98.88 127 ASP B CA 1
ATOM 2964 C C . ASP B 1 127 ? -0.691 3.518 5.133 1 98.88 127 ASP B C 1
ATOM 2966 O O . ASP B 1 127 ? -1.767 2.92 5.211 1 98.88 127 ASP B O 1
ATOM 2970 N N . PHE B 1 128 ? 0.481 2.92 5.238 1 98.75 128 PHE B N 1
ATOM 2971 C CA . PHE B 1 128 ? 0.563 1.467 5.328 1 98.75 128 PHE B CA 1
ATOM 2972 C C . PHE B 1 128 ? 0.111 0.98 6.699 1 98.75 128 PHE B C 1
ATOM 2974 O O . PHE B 1 128 ? -0.381 -0.141 6.836 1 98.75 128 PHE B O 1
ATOM 2981 N N . VAL B 1 129 ? 0.242 1.755 7.727 1 98.5 129 VAL B N 1
ATOM 2982 C CA . VAL B 1 129 ? -0.195 1.371 9.062 1 98.5 129 VAL B CA 1
ATOM 2983 C C . VAL B 1 129 ? -1.72 1.377 9.133 1 98.5 129 VAL B C 1
ATOM 2985 O O . VAL B 1 129 ? -2.328 0.448 9.672 1 98.5 129 VAL B O 1
ATOM 2988 N N . ILE B 1 130 ? -2.289 2.396 8.586 1 98.75 130 ILE B N 1
ATOM 2989 C CA . ILE B 1 130 ? -3.746 2.475 8.516 1 98.75 130 ILE B CA 1
ATOM 2990 C C . ILE B 1 130 ? -4.289 1.309 7.695 1 98.75 130 ILE B C 1
ATOM 2992 O O . ILE B 1 130 ? -5.238 0.639 8.109 1 98.75 130 ILE B O 1
ATOM 2996 N N . ALA B 1 131 ? -3.709 1.076 6.508 1 98.81 131 ALA B N 1
ATOM 2997 C CA . ALA B 1 131 ? -4.129 -0.04 5.668 1 98.81 131 ALA B CA 1
ATOM 2998 C C . ALA B 1 131 ? -4.059 -1.36 6.43 1 98.81 131 ALA B C 1
ATOM 3000 O O . ALA B 1 131 ? -5 -2.154 6.395 1 98.81 131 ALA B O 1
ATOM 3001 N N . HIS B 1 132 ? -2.965 -1.564 7.121 1 97.94 132 HIS B N 1
ATOM 3002 C CA . HIS B 1 132 ? -2.781 -2.801 7.875 1 97.94 132 HIS B CA 1
ATOM 3003 C C . HIS B 1 132 ? -3.834 -2.939 8.969 1 97.94 132 HIS B C 1
ATOM 3005 O O . HIS B 1 132 ? -4.438 -4.004 9.125 1 97.94 132 HIS B O 1
ATOM 3011 N N . TYR B 1 133 ? -4.023 -1.91 9.758 1 98.5 133 TYR B N 1
ATOM 3012 C CA . TYR B 1 133 ? -4.988 -1.954 10.852 1 98.5 133 TYR B CA 1
ATOM 3013 C C . TYR B 1 133 ? -6.379 -2.312 10.344 1 98.5 133 TYR B C 1
ATOM 3015 O O . TYR B 1 133 ? -7.043 -3.197 10.891 1 98.5 133 TYR B O 1
ATOM 3023 N N . LEU B 1 134 ? -6.781 -1.64 9.281 1 98.31 134 LEU B N 1
ATOM 3024 C CA . LEU B 1 134 ? -8.133 -1.831 8.766 1 98.31 134 LEU B CA 1
ATOM 3025 C C . LEU B 1 134 ? -8.266 -3.191 8.086 1 98.31 134 LEU B C 1
ATOM 3027 O O . LEU B 1 134 ? -9.344 -3.795 8.109 1 98.31 134 LEU B O 1
ATOM 3031 N N . MET B 1 135 ? -7.172 -3.668 7.473 1 97.06 135 MET B N 1
ATOM 3032 C CA . MET B 1 135 ? -7.164 -4.988 6.852 1 97.06 135 MET B CA 1
ATOM 3033 C C . MET B 1 135 ? -7.516 -6.07 7.867 1 97.06 135 MET B C 1
ATOM 3035 O O . MET B 1 135 ? -8.203 -7.039 7.535 1 97.06 135 MET B O 1
ATOM 3039 N N . VAL B 1 136 ? -7.105 -5.895 9.047 1 95.81 136 VAL B N 1
ATOM 3040 C CA . VAL B 1 136 ? -7.219 -6.914 10.094 1 95.81 136 VAL B CA 1
ATOM 3041 C C . VAL B 1 136 ? -8.5 -6.691 10.891 1 95.81 136 VAL B C 1
ATOM 3043 O O . VAL B 1 136 ? -9.172 -7.648 11.273 1 95.81 136 VAL B O 1
ATOM 3046 N N . ASN B 1 137 ? -8.914 -5.449 11.094 1 96.94 137 ASN B N 1
ATOM 3047 C CA . ASN B 1 137 ? -9.898 -5.156 12.133 1 96.94 137 ASN B CA 1
ATOM 3048 C C . ASN B 1 137 ? -11.211 -4.668 11.539 1 96.94 137 ASN B C 1
ATOM 3050 O O . ASN B 1 137 ? -12.188 -4.449 12.266 1 96.94 137 ASN B O 1
ATOM 3054 N N . SER B 1 138 ? -11.273 -4.535 10.25 1 96.25 138 SER B N 1
ATOM 3055 C CA . SER B 1 138 ? -12.445 -3.867 9.695 1 96.25 138 SER B CA 1
ATOM 3056 C C . SER B 1 138 ? -13.062 -4.684 8.562 1 96.25 138 SER B C 1
ATOM 3058 O O . SER B 1 138 ? -12.375 -5.477 7.922 1 96.25 138 SER B O 1
ATOM 3060 N N . GLN B 1 139 ? -14.32 -4.395 8.305 1 92.81 139 GLN B N 1
ATOM 3061 C CA . GLN B 1 139 ? -15.016 -5.02 7.188 1 92.81 139 GLN B CA 1
ATOM 3062 C C . GLN B 1 139 ? -15.219 -4.035 6.039 1 92.81 139 GLN B C 1
ATOM 3064 O O . GLN B 1 139 ? -15.797 -4.387 5.008 1 92.81 139 GLN B O 1
ATOM 3069 N N . CYS B 1 140 ? -14.742 -2.855 6.215 1 94.5 140 CYS B N 1
ATOM 3070 C CA . CYS B 1 140 ? -14.875 -1.873 5.145 1 94.5 140 CYS B CA 1
ATOM 3071 C C . CYS B 1 140 ? -14 -2.238 3.953 1 94.5 140 CYS B C 1
ATOM 3073 O O . CYS B 1 140 ? -13.008 -2.961 4.102 1 94.5 140 CYS B O 1
ATOM 3075 N N . ASN B 1 141 ? -14.438 -1.75 2.793 1 96.69 141 ASN B N 1
ATOM 3076 C CA . ASN B 1 141 ? -13.539 -1.793 1.641 1 96.69 141 ASN B CA 1
ATOM 3077 C C . ASN B 1 141 ? -12.406 -0.779 1.773 1 96.69 141 ASN B C 1
ATOM 3079 O O . ASN B 1 141 ? -12.625 0.347 2.223 1 96.69 141 ASN B O 1
ATOM 3083 N N . ILE B 1 142 ? -11.219 -1.225 1.429 1 98.56 142 ILE B N 1
ATOM 3084 C CA . ILE B 1 142 ? -10.039 -0.388 1.582 1 98.56 142 ILE B CA 1
ATOM 3085 C C . ILE B 1 142 ? -9.25 -0.36 0.272 1 98.56 142 ILE B C 1
ATOM 3087 O O . ILE B 1 142 ? -9.07 -1.396 -0.372 1 98.56 142 ILE B O 1
ATOM 3091 N N . MET B 1 143 ? -8.844 0.799 -0.09 1 98.69 143 MET B N 1
ATOM 3092 C CA . MET B 1 143 ? -7.906 0.967 -1.195 1 98.69 143 MET B CA 1
ATOM 3093 C C . MET B 1 143 ? -6.656 1.719 -0.742 1 98.69 143 MET B C 1
ATOM 3095 O O . MET B 1 143 ? -6.734 2.596 0.119 1 98.69 143 MET B O 1
ATOM 3099 N N . HIS B 1 144 ? -5.551 1.311 -1.248 1 98.88 144 HIS B N 1
ATOM 3100 C CA . HIS B 1 144 ? -4.293 2.027 -1.045 1 98.88 144 HIS B CA 1
ATOM 3101 C C . HIS B 1 144 ? -3.861 2.75 -2.314 1 98.88 144 HIS B C 1
ATOM 3103 O O . HIS B 1 144 ? -4.004 2.217 -3.418 1 98.88 144 HIS B O 1
ATOM 3109 N N . THR B 1 145 ? -3.26 3.879 -2.125 1 98.62 145 THR B N 1
ATOM 3110 C CA . THR B 1 145 ? -2.92 4.691 -3.287 1 98.62 145 THR B CA 1
ATOM 3111 C C . THR B 1 145 ? -1.745 4.086 -4.047 1 98.62 145 THR B C 1
ATOM 3113 O O . THR B 1 145 ? -1.599 4.305 -5.254 1 98.62 145 THR B O 1
ATOM 3116 N N . GLY B 1 146 ? -0.901 3.396 -3.328 1 98.5 146 GLY B N 1
ATOM 3117 C CA . GLY B 1 146 ? 0.35 2.955 -3.922 1 98.5 146 GLY B CA 1
ATOM 3118 C C . GLY B 1 146 ? 1.329 4.086 -4.164 1 98.5 146 GLY B C 1
ATOM 3119 O O . GLY B 1 146 ? 1.089 5.223 -3.746 1 98.5 146 GLY B O 1
ATOM 3120 N N . GLY B 1 147 ? 2.488 3.689 -4.836 1 98.44 147 GLY B N 1
ATOM 3121 C CA . GLY B 1 147 ? 3.557 4.641 -5.109 1 98.44 147 GLY B CA 1
ATOM 3122 C C . GLY B 1 147 ? 4.836 4.328 -4.359 1 98.44 147 GLY B C 1
ATOM 3123 O O . GLY B 1 147 ? 5.02 3.213 -3.867 1 98.44 147 GLY B O 1
ATOM 3124 N N . LEU B 1 148 ? 5.711 5.352 -4.395 1 98.56 148 LEU B N 1
ATOM 3125 C CA . LEU B 1 148 ? 6.984 5.238 -3.691 1 98.56 148 LEU B CA 1
ATOM 3126 C C . LEU B 1 148 ? 6.77 5.234 -2.182 1 98.56 148 LEU B C 1
ATOM 3128 O O . LEU B 1 148 ? 5.996 6.039 -1.656 1 98.56 148 LEU B O 1
ATOM 3132 N N . ILE B 1 149 ? 7.492 4.305 -1.541 1 98.5 149 ILE B N 1
ATOM 3133 C CA . ILE B 1 149 ? 7.289 4.164 -0.103 1 98.5 149 ILE B CA 1
ATOM 3134 C C . ILE B 1 149 ? 8.281 5.047 0.648 1 98.5 149 ILE B C 1
ATOM 3136 O O . ILE B 1 149 ? 9.492 4.957 0.429 1 98.5 149 ILE B O 1
ATOM 3140 N N . ASN B 1 150 ? 7.746 5.961 1.435 1 98.06 150 ASN B N 1
ATOM 3141 C CA . ASN B 1 150 ? 8.508 6.656 2.467 1 98.06 150 ASN B CA 1
ATOM 3142 C C . ASN B 1 150 ? 8.602 5.828 3.746 1 98.06 150 ASN B C 1
ATOM 3144 O O . ASN B 1 150 ? 7.633 5.719 4.492 1 98.06 150 ASN B O 1
ATOM 3148 N N . LYS B 1 151 ? 9.727 5.266 4.008 1 96.56 151 LYS B N 1
ATOM 3149 C CA . LYS B 1 151 ? 9.906 4.277 5.066 1 96.56 151 LYS B CA 1
ATOM 3150 C C . LYS B 1 151 ? 9.727 4.914 6.445 1 96.56 151 LYS B C 1
ATOM 3152 O O . LYS B 1 151 ? 9.117 4.32 7.336 1 96.56 151 LYS B O 1
ATOM 3157 N N . SER B 1 152 ? 10.227 6.094 6.617 1 94.56 152 SER B N 1
ATOM 3158 C CA . SER B 1 152 ? 10.18 6.762 7.914 1 94.56 152 SER B CA 1
ATOM 3159 C C . SER B 1 152 ? 8.742 7.09 8.312 1 94.56 152 SER B C 1
ATOM 3161 O O . SER B 1 152 ? 8.367 6.953 9.477 1 94.56 152 SER B O 1
ATOM 3163 N N . ASN B 1 153 ? 7.965 7.488 7.332 1 95.12 153 ASN B N 1
ATOM 3164 C CA . ASN B 1 153 ? 6.578 7.891 7.559 1 95.12 153 ASN B CA 1
ATOM 3165 C C . ASN B 1 153 ? 5.613 6.738 7.297 1 95.12 153 ASN B C 1
ATOM 3167 O O . ASN B 1 153 ? 4.426 6.836 7.617 1 95.12 153 ASN B O 1
ATOM 3171 N N . ARG B 1 154 ? 6.082 5.621 6.773 1 97.5 154 ARG B N 1
ATOM 3172 C CA . ARG B 1 154 ? 5.312 4.426 6.438 1 97.5 154 ARG B CA 1
ATOM 3173 C C . ARG B 1 154 ? 4.129 4.77 5.543 1 97.5 154 ARG B C 1
ATOM 3175 O O . ARG B 1 154 ? 2.996 4.367 5.82 1 97.5 154 ARG B O 1
ATOM 3182 N N . SER B 1 155 ? 4.398 5.512 4.531 1 98.5 155 SER B N 1
ATOM 3183 C CA . SER B 1 155 ? 3.359 5.953 3.604 1 98.5 155 SER B CA 1
ATOM 3184 C C . SER B 1 155 ? 3.877 5.992 2.17 1 98.5 155 SER B C 1
ATOM 3186 O O . SER B 1 155 ? 5.086 5.922 1.938 1 98.5 155 SER B O 1
ATOM 3188 N N . SER B 1 156 ? 2.973 5.98 1.244 1 98.69 156 SER B N 1
ATOM 3189 C CA . SER B 1 156 ? 3.324 6.207 -0.154 1 98.69 156 SER B CA 1
ATOM 3190 C C . SER B 1 156 ? 3.363 7.695 -0.479 1 98.69 156 SER B C 1
ATOM 3192 O O . SER B 1 156 ? 2.516 8.461 -0.013 1 98.69 156 SER B O 1
ATOM 3194 N N . VAL B 1 157 ? 4.32 8.062 -1.324 1 98.44 157 VAL B N 1
ATOM 3195 C CA . VAL B 1 157 ? 4.504 9.453 -1.736 1 98.44 157 VAL B CA 1
ATOM 3196 C C . VAL B 1 157 ? 4.785 9.516 -3.236 1 98.44 157 VAL B C 1
ATOM 3198 O O . VAL B 1 157 ? 4.832 8.477 -3.908 1 98.44 157 VAL B O 1
ATOM 3201 N N . GLY B 1 158 ? 4.816 10.75 -3.787 1 97.88 158 GLY B N 1
ATOM 3202 C CA . GLY B 1 158 ? 5.246 10.953 -5.16 1 97.88 158 GLY B CA 1
ATOM 3203 C C . GLY B 1 158 ? 4.094 10.984 -6.148 1 97.88 158 GLY B C 1
ATOM 3204 O O . GLY B 1 158 ? 2.928 10.906 -5.75 1 97.88 158 GLY B O 1
ATOM 3205 N N . GLU B 1 159 ? 4.445 11.047 -7.348 1 96.88 159 GLU B N 1
ATOM 3206 C CA . GLU B 1 159 ? 3.486 11.289 -8.422 1 96.88 159 GLU B CA 1
ATOM 3207 C C . GLU B 1 159 ? 2.594 10.07 -8.656 1 96.88 159 GLU B C 1
ATOM 3209 O O . GLU B 1 159 ? 1.417 10.219 -8.992 1 96.88 159 GLU B O 1
ATOM 3214 N N . PHE B 1 160 ? 3.109 8.914 -8.484 1 95.75 160 PHE B N 1
ATOM 3215 C CA . PHE B 1 160 ? 2.301 7.719 -8.703 1 95.75 160 PHE B CA 1
ATOM 3216 C C . PHE B 1 160 ? 1.157 7.645 -7.695 1 95.75 160 PHE B C 1
ATOM 3218 O O . PHE B 1 160 ? 0.024 7.324 -8.062 1 95.75 160 PHE B O 1
ATOM 3225 N N . ALA B 1 161 ? 1.502 7.961 -6.469 1 97.75 161 ALA B N 1
ATOM 3226 C CA . ALA B 1 161 ? 0.455 8.008 -5.449 1 97.75 161 ALA B CA 1
ATOM 3227 C C . ALA B 1 161 ? -0.595 9.062 -5.789 1 97.75 161 ALA B C 1
ATOM 3229 O O . ALA B 1 161 ? -1.796 8.82 -5.648 1 97.75 161 ALA B O 1
ATOM 3230 N N . ALA B 1 162 ? -0.131 10.172 -6.305 1 98 162 ALA B N 1
ATOM 3231 C CA . ALA B 1 162 ? -1.031 11.258 -6.68 1 98 162 ALA B CA 1
ATOM 3232 C C . ALA B 1 162 ? -1.919 10.859 -7.852 1 98 162 ALA B C 1
ATOM 3234 O O . ALA B 1 162 ? -3.104 11.203 -7.891 1 98 162 ALA B O 1
ATOM 3235 N N . GLN B 1 163 ? -1.42 10.164 -8.766 1 96.06 163 GLN B N 1
ATOM 3236 C CA . GLN B 1 163 ? -2.15 9.766 -9.961 1 96.06 163 GLN B CA 1
ATOM 3237 C C . GLN B 1 163 ? -3.354 8.891 -9.602 1 96.06 163 GLN B C 1
ATOM 3239 O O . GLN B 1 163 ? -4.414 9.008 -10.219 1 96.06 163 GLN B O 1
ATOM 3244 N N . PHE B 1 164 ? -3.191 8.055 -8.656 1 96.62 164 PHE B N 1
ATOM 3245 C CA . PHE B 1 164 ? -4.309 7.258 -8.156 1 96.62 164 PHE B CA 1
ATOM 3246 C C . PHE B 1 164 ? -5.477 8.156 -7.762 1 96.62 164 PHE B C 1
ATOM 3248 O O . PHE B 1 164 ? -6.617 7.898 -8.148 1 96.62 164 PHE B O 1
ATOM 3255 N N . LEU B 1 165 ? -5.164 9.211 -7.102 1 96.81 165 LEU B N 1
ATOM 3256 C CA . LEU B 1 165 ? -6.172 10.102 -6.539 1 96.81 165 LEU B CA 1
ATOM 3257 C C . LEU B 1 165 ? -6.848 10.922 -7.633 1 96.81 165 LEU B C 1
ATOM 3259 O O . LEU B 1 165 ? -7.984 11.367 -7.465 1 96.81 165 LEU B O 1
ATOM 3263 N N . HIS B 1 166 ? -6.227 11.016 -8.758 1 95.62 166 HIS B N 1
ATOM 3264 C CA . HIS B 1 166 ? -6.801 11.742 -9.891 1 95.62 166 HIS B CA 1
ATOM 3265 C C . HIS B 1 166 ? -7.984 10.984 -10.484 1 95.62 166 HIS B C 1
ATOM 3267 O O . HIS B 1 166 ? -8.797 11.562 -11.211 1 95.62 166 HIS B O 1
ATOM 3273 N N . GLN B 1 167 ? -8.102 9.812 -10.07 1 94.44 167 GLN B N 1
ATOM 3274 C CA . GLN B 1 167 ? -9.086 8.961 -10.734 1 94.44 167 GLN B CA 1
ATOM 3275 C C . GLN B 1 167 ? -10.266 8.664 -9.812 1 94.44 167 GLN B C 1
ATOM 3277 O O . GLN B 1 167 ? -11.141 7.863 -10.148 1 94.44 167 GLN B O 1
ATOM 3282 N N . ILE B 1 168 ? -10.266 9.289 -8.688 1 94.75 168 ILE B N 1
ATOM 3283 C CA . ILE B 1 168 ? -11.312 8.953 -7.727 1 94.75 168 ILE B CA 1
ATOM 3284 C C . ILE B 1 168 ? -11.938 10.234 -7.184 1 94.75 168 ILE B C 1
ATOM 3286 O O . ILE B 1 168 ? -11.344 11.312 -7.266 1 94.75 168 ILE B O 1
ATOM 3290 N N . SER B 1 169 ? -13.156 10.094 -6.75 1 96.75 169 SER B N 1
ATOM 3291 C CA . SER B 1 169 ? -13.844 11.164 -6.039 1 96.75 169 SER B CA 1
ATOM 3292 C C . SER B 1 169 ? -14.047 10.812 -4.57 1 96.75 169 SER B C 1
ATOM 3294 O O . SER B 1 169 ? -14.641 9.781 -4.246 1 96.75 169 SER B O 1
ATOM 3296 N N . VAL B 1 170 ? -13.562 11.617 -3.709 1 98.06 170 VAL B N 1
ATOM 3297 C CA . VAL B 1 170 ? -13.617 11.391 -2.268 1 98.06 170 VAL B CA 1
ATOM 3298 C C . VAL B 1 170 ? -14.648 12.328 -1.638 1 98.06 170 VAL B C 1
ATOM 3300 O O . VAL B 1 170 ? -14.672 13.523 -1.926 1 98.06 170 VAL B O 1
ATOM 3303 N N . ASP B 1 171 ? -15.547 11.766 -0.815 1 98.69 171 ASP B N 1
ATOM 3304 C CA . ASP B 1 171 ? -16.547 12.602 -0.141 1 98.69 171 ASP B CA 1
ATOM 3305 C C . ASP B 1 171 ? -15.891 13.469 0.93 1 98.69 171 ASP B C 1
ATOM 3307 O O . ASP B 1 171 ? -16.141 14.672 0.993 1 98.69 171 ASP B O 1
ATOM 3311 N N . ILE B 1 172 ? -15.039 12.828 1.74 1 98.75 172 ILE B N 1
ATOM 3312 C CA . ILE B 1 172 ? -14.383 13.547 2.832 1 98.75 172 ILE B CA 1
ATOM 3313 C C . ILE B 1 172 ? -12.922 13.102 2.938 1 98.75 172 ILE B C 1
ATOM 3315 O O . ILE B 1 172 ? -12.633 11.906 2.973 1 98.75 172 ILE B O 1
ATOM 3319 N N . ALA B 1 173 ? -12.039 14.062 2.963 1 98.88 173 ALA B N 1
ATOM 3320 C CA . ALA B 1 173 ? -10.625 13.797 3.207 1 98.88 173 ALA B CA 1
ATOM 3321 C C . ALA B 1 173 ? -10.195 14.328 4.57 1 98.88 173 ALA B C 1
ATOM 3323 O O . ALA B 1 173 ? -10.391 15.508 4.875 1 98.88 173 ALA B O 1
ATOM 3324 N N . PHE B 1 174 ? -9.648 13.438 5.371 1 98.94 174 PHE B N 1
ATOM 3325 C CA . PHE B 1 174 ? -9 13.844 6.609 1 98.94 174 PHE B CA 1
ATOM 3326 C C . PHE B 1 174 ? -7.496 14 6.402 1 98.94 174 PHE B C 1
ATOM 3328 O O . PHE B 1 174 ? -6.789 13.016 6.176 1 98.94 174 PHE B O 1
ATOM 3335 N N . ILE B 1 175 ? -7.031 15.195 6.543 1 98.75 175 ILE B N 1
ATOM 3336 C CA . ILE B 1 175 ? -5.672 15.586 6.195 1 98.75 175 ILE B CA 1
ATOM 3337 C C . ILE B 1 175 ? -4.852 15.805 7.469 1 98.75 175 ILE B C 1
ATOM 3339 O O . ILE B 1 175 ? -5.328 16.438 8.414 1 98.75 175 ILE B O 1
ATOM 3343 N N . SER B 1 176 ? -3.656 15.242 7.449 1 97.75 176 SER B N 1
ATOM 3344 C CA . SER B 1 176 ? -2.727 15.438 8.555 1 97.75 176 SER B CA 1
ATOM 3345 C C . SER B 1 176 ? -1.615 16.406 8.188 1 97.75 176 SER B C 1
ATOM 3347 O O . SER B 1 176 ? -1.432 16.734 7.012 1 97.75 176 SER B O 1
ATOM 3349 N N . THR B 1 177 ? -0.901 16.906 9.227 1 97 177 THR B N 1
ATOM 3350 C CA . THR B 1 177 ? 0.207 17.828 8.992 1 97 177 THR B CA 1
ATOM 3351 C C . THR B 1 177 ? 1.192 17.797 10.156 1 97 177 THR B C 1
ATOM 3353 O O . THR B 1 177 ? 0.826 17.438 11.273 1 97 177 THR B O 1
ATOM 3356 N N . SER B 1 178 ? 2.426 18.172 9.828 1 94.19 178 SER B N 1
ATOM 3357 C CA . SER B 1 178 ? 3.424 18.312 10.883 1 94.19 178 SER B CA 1
ATOM 3358 C C . SER B 1 178 ? 3.68 19.781 11.203 1 94.19 178 SER B C 1
ATOM 3360 O O . SER B 1 178 ? 4.281 20.109 12.227 1 94.19 178 SER B O 1
ATOM 3362 N N . SER B 1 179 ? 3.252 20.656 10.359 1 93.94 179 SER B N 1
ATOM 3363 C CA . SER B 1 179 ? 3.494 22.078 10.555 1 93.94 179 SER B CA 1
ATOM 3364 C C . SER B 1 179 ? 2.463 22.922 9.812 1 93.94 179 SER B C 1
ATOM 3366 O O . SER B 1 179 ? 2.195 22.688 8.633 1 93.94 179 SER B O 1
ATOM 3368 N N . TRP B 1 180 ? 1.919 23.859 10.594 1 93.81 180 TRP B N 1
ATOM 3369 C CA . TRP B 1 180 ? 0.959 24.766 9.969 1 93.81 180 TRP B CA 1
ATOM 3370 C C . TRP B 1 180 ? 0.845 26.078 10.758 1 93.81 180 TRP B C 1
ATOM 3372 O O . TRP B 1 180 ? 1.258 26.141 11.914 1 93.81 180 TRP B O 1
ATOM 3382 N N . ASN B 1 181 ? 0.401 27.062 10.102 1 90.06 181 ASN B N 1
ATOM 3383 C CA . ASN B 1 181 ? 0.057 28.359 10.664 1 90.06 181 ASN B CA 1
ATOM 3384 C C . ASN B 1 181 ? -0.995 29.078 9.828 1 90.06 181 ASN B C 1
ATOM 3386 O O . ASN B 1 181 ? -1.66 28.469 8.992 1 90.06 181 ASN B O 1
ATOM 3390 N N . LEU B 1 182 ? -1.178 30.312 10.023 1 88 182 LEU B N 1
ATOM 3391 C CA . LEU B 1 182 ? -2.26 31.047 9.367 1 88 182 LEU B CA 1
ATOM 3392 C C . LEU B 1 182 ? -2.002 31.172 7.871 1 88 182 LEU B C 1
ATOM 3394 O O . LEU B 1 182 ? -2.928 31.422 7.098 1 88 182 LEU B O 1
ATOM 3398 N N . LYS B 1 183 ? -0.766 31.016 7.477 1 87.19 183 LYS B N 1
ATOM 3399 C CA . LYS B 1 183 ? -0.434 31.094 6.055 1 87.19 183 LYS B CA 1
ATOM 3400 C C . LYS B 1 183 ? -0.764 29.797 5.336 1 87.19 183 LYS B C 1
ATOM 3402 O O . LYS B 1 183 ? -0.948 29.781 4.117 1 87.19 183 LYS B O 1
ATOM 3407 N N . GLY B 1 184 ? -0.735 28.688 6.102 1 94.25 184 GLY B N 1
ATOM 3408 C CA . GLY B 1 184 ? -1.065 27.422 5.484 1 94.25 184 GLY B CA 1
ATOM 3409 C C . GLY B 1 184 ? -0.297 26.25 6.078 1 94.25 184 GLY B C 1
ATOM 3410 O O . GLY B 1 184 ? 0.256 26.359 7.172 1 94.25 184 GLY B O 1
ATOM 3411 N N . LEU B 1 185 ? -0.407 25.109 5.383 1 96.81 185 LEU B N 1
ATOM 3412 C CA . LEU B 1 185 ? 0.318 23.906 5.766 1 96.81 185 LEU B CA 1
ATOM 3413 C C . LEU B 1 185 ? 1.652 23.812 5.035 1 96.81 185 LEU B C 1
ATOM 3415 O O . LEU B 1 185 ? 1.745 24.172 3.857 1 96.81 185 LEU B O 1
ATOM 3419 N N . THR B 1 186 ? 2.691 23.344 5.723 1 95.56 186 THR B N 1
ATOM 3420 C CA . THR B 1 186 ? 4.008 23.172 5.121 1 95.56 186 THR B CA 1
ATOM 3421 C C . THR B 1 186 ? 4.559 21.781 5.414 1 95.56 186 THR B C 1
ATOM 3423 O O . THR B 1 186 ? 4.012 21.047 6.25 1 95.56 186 THR B O 1
ATOM 3426 N N . THR B 1 187 ? 5.531 21.297 4.648 1 96.5 187 THR B N 1
ATOM 3427 C CA . THR B 1 187 ? 6.227 20.047 4.859 1 96.5 187 THR B CA 1
ATOM 3428 C C . THR B 1 187 ? 7.707 20.172 4.508 1 96.5 187 THR B C 1
ATOM 3430 O O . THR B 1 187 ? 8.07 20.922 3.596 1 96.5 187 THR B O 1
ATOM 3433 N N . PRO B 1 188 ? 8.523 19.516 5.238 1 94.75 188 PRO B N 1
ATOM 3434 C CA . PRO B 1 188 ? 9.938 19.531 4.859 1 94.75 188 PRO B CA 1
ATOM 3435 C C . PRO B 1 188 ? 10.258 18.531 3.752 1 94.75 188 PRO B C 1
ATOM 3437 O O . PRO B 1 188 ? 11.375 18.531 3.225 1 94.75 188 PRO B O 1
ATOM 3440 N N . ASP B 1 189 ? 9.367 17.672 3.4 1 95.94 189 ASP B N 1
ATOM 3441 C CA . ASP B 1 189 ? 9.602 16.594 2.453 1 95.94 189 ASP B CA 1
ATOM 3442 C C . ASP B 1 189 ? 8.898 16.859 1.124 1 95.94 189 ASP B C 1
ATOM 3444 O O . ASP B 1 189 ? 7.676 16.734 1.023 1 95.94 189 ASP B O 1
ATOM 3448 N N . GLU B 1 190 ? 9.688 17.094 0.132 1 95.88 190 GLU B N 1
ATOM 3449 C CA . GLU B 1 190 ? 9.164 17.453 -1.184 1 95.88 190 GLU B CA 1
ATOM 3450 C C . GLU B 1 190 ? 8.336 16.312 -1.771 1 95.88 190 GLU B C 1
ATOM 3452 O O . GLU B 1 190 ? 7.387 16.547 -2.523 1 95.88 190 GLU B O 1
ATOM 3457 N N . GLN B 1 191 ? 8.586 15.102 -1.419 1 96.94 191 GLN B N 1
ATOM 3458 C CA . GLN B 1 191 ? 7.922 13.938 -2 1 96.94 191 GLN B CA 1
ATOM 3459 C C . GLN B 1 191 ? 6.469 13.844 -1.537 1 96.94 191 GLN B C 1
ATOM 3461 O O . GLN B 1 191 ? 5.668 13.125 -2.135 1 96.94 191 GLN B O 1
ATOM 3466 N N . LYS B 1 192 ? 6.125 14.562 -0.563 1 97.62 192 LYS B N 1
ATOM 3467 C CA . LYS B 1 192 ? 4.766 14.531 -0.03 1 97.62 192 LYS B CA 1
ATOM 3468 C C . LYS B 1 192 ? 3.85 15.484 -0.791 1 97.62 192 LYS B C 1
ATOM 3470 O O . LYS B 1 192 ? 2.625 15.375 -0.709 1 97.62 192 LYS B O 1
ATOM 3475 N N . ILE B 1 193 ? 4.398 16.375 -1.512 1 97.44 193 ILE B N 1
ATOM 3476 C CA . ILE B 1 193 ? 3.672 17.484 -2.1 1 97.44 193 ILE B CA 1
ATOM 3477 C C . ILE B 1 193 ? 2.629 16.969 -3.086 1 97.44 193 ILE B C 1
ATOM 3479 O O . ILE B 1 193 ? 1.453 17.328 -3.006 1 97.44 193 ILE B O 1
ATOM 3483 N N . PRO B 1 194 ? 2.99 16.016 -4.012 1 98.06 194 PRO B N 1
ATOM 3484 C CA . PRO B 1 194 ? 2.008 15.609 -5.016 1 98.06 194 PRO B CA 1
ATOM 3485 C C . PRO B 1 194 ? 0.762 14.977 -4.395 1 98.06 194 PRO B C 1
ATOM 3487 O O . PRO B 1 194 ? -0.36 15.297 -4.797 1 98.06 194 PRO B O 1
ATOM 3490 N N . VAL B 1 195 ? 0.917 14.156 -3.432 1 98.19 195 VAL B N 1
ATOM 3491 C CA . VAL B 1 195 ? -0.207 13.461 -2.809 1 98.19 195 VAL B CA 1
ATOM 3492 C C . VAL B 1 195 ? -1.074 14.469 -2.051 1 98.19 195 VAL B C 1
ATOM 3494 O O . VAL B 1 195 ? -2.303 14.445 -2.168 1 98.19 195 VAL B O 1
ATOM 3497 N N . LYS B 1 196 ? -0.425 15.312 -1.303 1 98.19 196 LYS B N 1
ATOM 3498 C CA . LYS B 1 196 ? -1.145 16.312 -0.515 1 98.19 196 LYS B CA 1
ATOM 3499 C C . LYS B 1 196 ? -1.953 17.25 -1.413 1 98.19 196 LYS B C 1
ATOM 3501 O O . LYS B 1 196 ? -3.107 17.562 -1.113 1 98.19 196 LYS B O 1
ATOM 3506 N N . LYS B 1 197 ? -1.402 17.641 -2.49 1 97.25 197 LYS B N 1
ATOM 3507 C CA . LYS B 1 197 ? -2.096 18.516 -3.42 1 97.25 197 LYS B CA 1
ATOM 3508 C C . LYS B 1 197 ? -3.258 17.797 -4.102 1 97.25 197 LYS B C 1
ATOM 3510 O O . LYS B 1 197 ? -4.336 18.375 -4.266 1 97.25 197 LYS B O 1
ATOM 3515 N N . ALA B 1 198 ? -3.072 16.578 -4.492 1 97.81 198 ALA B N 1
ATOM 3516 C CA . ALA B 1 198 ? -4.105 15.797 -5.172 1 97.81 198 ALA B CA 1
ATOM 3517 C C . ALA B 1 198 ? -5.32 15.594 -4.27 1 97.81 198 ALA B C 1
ATOM 3519 O O . ALA B 1 198 ? -6.461 15.672 -4.734 1 97.81 198 ALA B O 1
ATOM 3520 N N . ILE B 1 199 ? -5.117 15.391 -3.025 1 96.81 199 ILE B N 1
ATOM 3521 C CA . ILE B 1 199 ? -6.203 15.117 -2.09 1 96.81 199 ILE B CA 1
ATOM 3522 C C . ILE B 1 199 ? -7.145 16.312 -2.023 1 96.81 199 ILE B C 1
ATOM 3524 O O . ILE B 1 199 ? -8.367 16.156 -2.045 1 96.81 199 ILE B O 1
ATOM 3528 N N . ILE B 1 200 ? -6.535 17.469 -1.943 1 96.31 200 ILE B N 1
ATOM 3529 C CA . ILE B 1 200 ? -7.328 18.703 -1.838 1 96.31 200 ILE B CA 1
ATOM 3530 C C . ILE B 1 200 ? -8.148 18.891 -3.109 1 96.31 200 ILE B C 1
ATOM 3532 O O . ILE B 1 200 ? -9.305 19.312 -3.051 1 96.31 200 ILE B O 1
ATOM 3536 N N . GLN B 1 201 ? -7.598 18.484 -4.215 1 95.56 201 GLN B N 1
ATOM 3537 C CA . GLN B 1 201 ? -8.211 18.734 -5.52 1 95.56 201 GLN B CA 1
ATOM 3538 C C . GLN B 1 201 ? -9.344 17.75 -5.785 1 95.56 201 GLN B C 1
ATOM 3540 O O . GLN B 1 201 ? -10.336 18.094 -6.43 1 95.56 201 GLN B O 1
ATOM 3545 N N . PHE B 1 202 ? -9.32 16.609 -5.184 1 96.12 202 PHE B N 1
ATOM 3546 C CA . PHE B 1 202 ? -10.242 15.57 -5.645 1 96.12 202 PHE B CA 1
ATOM 3547 C C . PHE B 1 202 ? -11.133 15.102 -4.504 1 96.12 202 PHE B C 1
ATOM 3549 O O . PHE B 1 202 ? -11.68 13.992 -4.551 1 96.12 202 PHE B O 1
ATOM 3556 N N . SER B 1 203 ? -11.25 15.859 -3.488 1 97.81 203 SER B N 1
ATOM 3557 C CA . SER B 1 203 ? -12.156 15.594 -2.377 1 97.81 203 SER B CA 1
ATOM 3558 C C . SER B 1 203 ? -13.242 16.672 -2.281 1 97.81 203 SER B C 1
ATOM 3560 O O . SER B 1 203 ? -12.977 17.844 -2.533 1 97.81 203 SER B O 1
ATOM 3562 N N . GLN B 1 204 ? -14.406 16.266 -1.93 1 97.88 204 GLN B N 1
ATOM 3563 C CA . GLN B 1 204 ? -15.523 17.188 -1.797 1 97.88 204 GLN B CA 1
ATOM 3564 C C . GLN B 1 204 ? -15.375 18.047 -0.539 1 97.88 204 GLN B C 1
ATOM 3566 O O . GLN B 1 204 ? -15.695 19.234 -0.549 1 97.88 204 GLN B O 1
ATOM 3571 N N . LYS B 1 205 ? -14.977 17.438 0.508 1 98.5 205 LYS B N 1
ATOM 3572 C CA . LYS B 1 205 ? -14.734 18.125 1.773 1 98.5 205 LYS B CA 1
ATOM 3573 C C . LYS B 1 205 ? -13.336 17.828 2.305 1 98.5 205 LYS B C 1
ATOM 3575 O O . LYS B 1 205 ? -12.945 16.656 2.43 1 98.5 205 LYS B O 1
ATOM 3580 N N . ASN B 1 206 ? -12.578 18.859 2.568 1 98.75 206 ASN B N 1
ATOM 3581 C CA . ASN B 1 206 ? -11.219 18.75 3.084 1 98.75 206 ASN B CA 1
ATOM 3582 C C . ASN B 1 206 ? -11.133 19.172 4.543 1 98.75 206 ASN B C 1
ATOM 3584 O O . ASN B 1 206 ? -11.375 20.344 4.863 1 98.75 206 ASN B O 1
ATOM 3588 N N . ILE B 1 207 ? -10.75 18.25 5.43 1 98.88 207 ILE B N 1
ATOM 3589 C CA . ILE B 1 207 ? -10.727 18.5 6.863 1 98.88 207 ILE B CA 1
ATOM 3590 C C . ILE B 1 207 ? -9.312 18.281 7.406 1 98.88 207 ILE B C 1
ATOM 3592 O O . ILE B 1 207 ? -8.773 17.172 7.316 1 98.88 207 ILE B O 1
ATOM 3596 N N . LEU B 1 208 ? -8.734 19.312 7.953 1 98.88 208 LEU B N 1
ATOM 3597 C CA . LEU B 1 208 ? -7.465 19.172 8.664 1 98.88 208 LEU B CA 1
ATOM 3598 C C . LEU B 1 208 ? -7.691 18.672 10.086 1 98.88 208 LEU B C 1
ATOM 3600 O O . LEU B 1 208 ? -8.484 19.25 10.828 1 98.88 208 LEU B O 1
ATOM 3604 N N . VAL B 1 209 ? -7.062 17.594 10.438 1 98.88 209 VAL B N 1
ATOM 3605 C CA . VAL B 1 209 ? -7.086 17.062 11.797 1 98.88 209 VAL B CA 1
ATOM 3606 C C . VAL B 1 209 ? -5.695 17.172 12.414 1 98.88 209 VAL B C 1
ATOM 3608 O O . VAL B 1 209 ? -4.758 16.484 11.984 1 98.88 209 VAL B O 1
ATOM 3611 N N . THR B 1 210 ? -5.555 18.016 13.445 1 98.38 210 THR B N 1
ATOM 3612 C CA . THR B 1 210 ? -4.234 18.312 13.977 1 98.38 210 THR B CA 1
ATOM 3613 C C . THR B 1 210 ? -4.328 18.75 15.438 1 98.38 210 THR B C 1
ATOM 3615 O O . THR B 1 210 ? -5.328 19.344 15.852 1 98.38 210 THR B O 1
ATOM 3618 N N . ASP B 1 211 ? -3.307 18.391 16.203 1 97.19 211 ASP B N 1
ATOM 3619 C CA . ASP B 1 211 ? -3.25 18.953 17.547 1 97.19 211 ASP B CA 1
ATOM 3620 C C . ASP B 1 211 ? -2.48 20.266 17.562 1 97.19 211 ASP B C 1
ATOM 3622 O O . ASP B 1 211 ? -1.729 20.562 16.641 1 97.19 211 ASP B O 1
ATOM 3626 N N . SER B 1 212 ? -2.654 21 18.625 1 93.88 212 SER B N 1
ATOM 3627 C CA . SER B 1 212 ? -2.184 22.391 18.688 1 93.88 212 SER B CA 1
ATOM 3628 C C . SER B 1 212 ? -0.662 22.453 18.75 1 93.88 212 SER B C 1
ATOM 3630 O O . SER B 1 212 ? -0.068 23.5 18.469 1 93.88 212 SER B O 1
ATOM 3632 N N . SER B 1 213 ? 0.027 21.312 19.078 1 90.94 213 SER B N 1
ATOM 3633 C CA . SER B 1 213 ? 1.484 21.328 19.156 1 90.94 213 SER B CA 1
ATOM 3634 C C . SER B 1 213 ? 2.104 21.516 17.766 1 90.94 213 SER B C 1
ATOM 3636 O O . SER B 1 213 ? 3.287 21.828 17.656 1 90.94 213 SER B O 1
ATOM 3638 N N . LYS B 1 214 ? 1.341 21.344 16.719 1 93.44 214 LYS B N 1
ATOM 3639 C CA . LYS B 1 214 ? 1.845 21.453 15.352 1 93.44 214 LYS B CA 1
ATOM 3640 C C . LYS B 1 214 ? 1.644 22.859 14.805 1 93.44 214 LYS B C 1
ATOM 3642 O O . LYS B 1 214 ? 2.109 23.188 13.711 1 93.44 214 LYS B O 1
ATOM 3647 N N . TYR B 1 215 ? 0.952 23.672 15.516 1 91.56 215 TYR B N 1
ATOM 3648 C CA . TYR B 1 215 ? 0.696 25.047 15.078 1 91.56 215 TYR B CA 1
ATOM 3649 C C . TYR B 1 215 ? 1.9 25.938 15.352 1 91.56 215 TYR B C 1
ATOM 3651 O O . TYR B 1 215 ? 2.582 25.781 16.359 1 91.56 215 TYR B O 1
ATOM 3659 N N . GLY B 1 216 ? 2.076 26.891 14.438 1 86.56 216 GLY B N 1
ATOM 3660 C CA . GLY B 1 216 ? 3.164 27.844 14.594 1 86.56 216 GLY B CA 1
ATOM 3661 C C . GLY B 1 216 ? 4.492 27.312 14.078 1 86.56 216 GLY B C 1
ATOM 3662 O O . GLY B 1 216 ? 5.535 27.938 14.297 1 86.56 216 GLY B O 1
ATOM 3663 N N . LYS B 1 217 ? 4.414 26.203 13.477 1 88.12 217 LYS B N 1
ATOM 3664 C CA . LYS B 1 217 ? 5.594 25.594 12.867 1 88.12 217 LYS B CA 1
ATOM 3665 C C . LYS B 1 217 ? 5.578 25.766 11.352 1 88.12 217 LYS B C 1
ATOM 3667 O O . LYS B 1 217 ? 4.508 25.797 10.742 1 88.12 217 LYS B O 1
ATOM 3672 N N . VAL B 1 218 ? 6.828 25.938 10.82 1 87.94 218 VAL B N 1
ATOM 3673 C CA . VAL B 1 218 ? 6.945 26.125 9.375 1 87.94 218 VAL B CA 1
ATOM 3674 C C . VAL B 1 218 ? 8.055 25.219 8.828 1 87.94 218 VAL B C 1
ATOM 3676 O O . VAL B 1 218 ? 9.125 25.109 9.43 1 87.94 218 VAL B O 1
ATOM 3679 N N . ALA B 1 219 ? 7.73 24.578 7.738 1 92.5 219 ALA B N 1
ATOM 3680 C CA . ALA B 1 219 ? 8.711 23.75 7.043 1 92.5 219 ALA B CA 1
ATOM 3681 C C . ALA B 1 219 ? 9.023 24.312 5.656 1 92.5 219 ALA B C 1
ATOM 3683 O O . ALA B 1 219 ? 8.539 25.391 5.297 1 92.5 219 ALA B O 1
ATOM 3684 N N . THR B 1 220 ? 9.812 23.719 4.934 1 91.44 220 THR B N 1
ATOM 3685 C CA . THR B 1 220 ? 10.453 24.219 3.723 1 91.44 220 THR B CA 1
ATOM 3686 C C . THR B 1 220 ? 9.422 24.453 2.623 1 91.44 220 THR B C 1
ATOM 3688 O O . THR B 1 220 ? 9.5 25.453 1.909 1 91.44 220 THR B O 1
ATOM 3691 N N . PHE B 1 221 ? 8.516 23.594 2.434 1 94 221 PHE B N 1
ATOM 3692 C CA . PHE B 1 221 ? 7.629 23.641 1.273 1 94 221 PHE B CA 1
ATOM 3693 C C . PHE B 1 221 ? 6.203 23.984 1.691 1 94 221 PHE B C 1
ATOM 3695 O O . PHE B 1 221 ? 5.637 23.328 2.564 1 94 221 PHE B O 1
ATOM 3702 N N . LEU B 1 222 ? 5.68 24.922 1.057 1 92.88 222 LEU B N 1
ATOM 3703 C CA . LEU B 1 222 ? 4.273 25.25 1.26 1 92.88 222 LEU B CA 1
ATOM 3704 C C . LEU B 1 222 ? 3.379 24.266 0.499 1 92.88 222 LEU B C 1
ATOM 3706 O O . LEU B 1 222 ? 3.551 24.078 -0.707 1 92.88 222 LEU B O 1
ATOM 3710 N N . LEU B 1 223 ? 2.496 23.672 1.188 1 96.06 223 LEU B N 1
ATOM 3711 C CA . LEU B 1 223 ? 1.556 22.75 0.566 1 96.06 223 LEU B CA 1
ATOM 3712 C C . LEU B 1 223 ? 0.36 23.484 -0.014 1 96.06 223 LEU B C 1
ATOM 3714 O O . LEU B 1 223 ? 0.168 23.516 -1.231 1 96.06 223 LEU B O 1
ATOM 3718 N N . TYR B 1 224 ? -0.423 24.156 0.764 1 93.19 224 TYR B N 1
ATOM 3719 C CA . TYR B 1 224 ? -1.576 24.953 0.365 1 93.19 224 TYR B CA 1
ATOM 3720 C C . TYR B 1 224 ? -2.029 25.859 1.502 1 93.19 224 TYR B C 1
ATOM 3722 O O . TYR B 1 224 ? -1.701 25.625 2.666 1 93.19 224 TYR B O 1
ATOM 3730 N N . PRO B 1 225 ? -2.725 26.938 1.107 1 95.12 225 PRO B N 1
ATOM 3731 C CA . PRO B 1 225 ? -3.238 27.859 2.115 1 95.12 225 PRO B CA 1
ATOM 3732 C C . PRO B 1 225 ? -4.398 27.281 2.92 1 95.12 225 PRO B C 1
ATOM 3734 O O . PRO B 1 225 ? -5.035 26.312 2.484 1 95.12 225 PRO B O 1
ATOM 3737 N N . LEU B 1 226 ? -4.727 27.891 4.086 1 95.31 226 LEU B N 1
ATOM 3738 C CA . LEU B 1 226 ? -5.805 27.406 4.941 1 95.31 226 LEU B CA 1
ATOM 3739 C C . LEU B 1 226 ? -7.148 27.484 4.219 1 95.31 226 LEU B C 1
ATOM 3741 O O . LEU B 1 226 ? -8.047 26.688 4.492 1 95.31 226 LEU B O 1
ATOM 3745 N N . SER B 1 227 ? -7.223 28.438 3.246 1 95.06 227 SER B N 1
ATOM 3746 C CA . SER B 1 227 ? -8.469 28.656 2.521 1 95.06 227 SER B CA 1
ATOM 3747 C C . SER B 1 227 ? -8.82 27.453 1.648 1 95.06 227 SER B C 1
ATOM 3749 O O . SER B 1 227 ? -9.945 27.359 1.146 1 95.06 227 SER B O 1
ATOM 3751 N N . SER B 1 228 ? -7.891 26.562 1.465 1 96.44 228 SER B N 1
ATOM 3752 C CA . SER B 1 228 ? -8.141 25.344 0.703 1 96.44 228 SER B CA 1
ATOM 3753 C C . SER B 1 228 ? -8.891 24.312 1.54 1 96.44 228 SER B C 1
ATOM 3755 O O . SER B 1 228 ? -9.352 23.297 1.016 1 96.44 228 SER B O 1
ATOM 3757 N N . LEU B 1 229 ? -9.023 24.578 2.838 1 97.94 229 LEU B N 1
ATOM 3758 C CA . LEU B 1 229 ? -9.672 23.641 3.758 1 97.94 229 LEU B CA 1
ATOM 3759 C C . LEU B 1 229 ? -11.109 24.078 4.035 1 97.94 229 LEU B C 1
ATOM 3761 O O . LEU B 1 229 ? -11.422 25.266 4.039 1 97.94 229 LEU B O 1
ATOM 3765 N N . ASP B 1 230 ? -11.922 23.109 4.277 1 98.25 230 ASP B N 1
ATOM 3766 C CA . ASP B 1 230 ? -13.297 23.391 4.684 1 98.25 230 ASP B CA 1
ATOM 3767 C C . ASP B 1 230 ? -13.422 23.469 6.203 1 98.25 230 ASP B C 1
ATOM 3769 O O . ASP B 1 230 ? -14.211 24.234 6.738 1 98.25 230 ASP B O 1
ATOM 3773 N N . THR B 1 231 ? -12.68 22.609 6.836 1 98.62 231 THR B N 1
ATOM 3774 C CA . THR B 1 231 ? -12.805 22.422 8.281 1 98.62 231 THR B CA 1
ATOM 3775 C C . THR B 1 231 ? -11.445 22.141 8.906 1 98.62 231 THR B C 1
ATOM 3777 O O . THR B 1 231 ? -10.594 21.5 8.281 1 98.62 231 THR B O 1
ATOM 3780 N N . ILE B 1 232 ? -11.219 22.656 10.102 1 98.75 232 ILE B N 1
ATOM 3781 C CA . ILE B 1 232 ? -10.102 22.281 10.961 1 98.75 232 ILE B CA 1
ATOM 3782 C C . ILE B 1 232 ? -10.625 21.734 12.281 1 98.75 232 ILE B C 1
ATOM 3784 O O . ILE B 1 232 ? -11.484 22.359 12.922 1 98.75 232 ILE B O 1
ATOM 3788 N N . ILE B 1 233 ? -10.18 20.562 12.641 1 98.88 233 ILE B N 1
ATOM 3789 C CA . ILE B 1 233 ? -10.43 20.016 13.969 1 98.88 233 ILE B CA 1
ATOM 3790 C C . ILE B 1 233 ? -9.133 20 14.781 1 98.88 233 ILE B C 1
ATOM 3792 O O . ILE B 1 233 ? -8.148 19.375 14.383 1 98.88 233 ILE B O 1
ATOM 3796 N N . CYS B 1 234 ? -9.125 20.703 15.891 1 98.56 234 CYS B N 1
ATOM 3797 C CA . CYS B 1 234 ? -7.938 20.875 16.719 1 98.56 234 CYS B CA 1
ATOM 3798 C C . CYS B 1 234 ? -8.297 20.844 18.203 1 98.56 234 CYS B C 1
ATOM 3800 O O . CYS B 1 234 ? -9.469 20.922 18.562 1 98.56 234 CYS B O 1
ATOM 3802 N N . ASP B 1 235 ? -7.316 20.625 19.031 1 98 235 ASP B N 1
ATOM 3803 C CA . ASP B 1 235 ? -7.578 20.656 20.469 1 98 235 ASP B CA 1
ATOM 3804 C C . ASP B 1 235 ? -7.664 22.094 20.969 1 98 235 ASP B C 1
ATOM 3806 O O . ASP B 1 235 ? -7.41 23.031 20.234 1 98 235 ASP B O 1
ATOM 3810 N N . LYS B 1 236 ? -7.969 22.266 22.281 1 96.12 236 LYS B N 1
ATOM 3811 C CA . LYS B 1 236 ? -8.266 23.562 22.875 1 96.12 236 LYS B CA 1
ATOM 3812 C C . LYS B 1 236 ? -6.984 24.344 23.156 1 96.12 236 LYS B C 1
ATOM 3814 O O . LYS B 1 236 ? -7.039 25.5 23.594 1 96.12 236 LYS B O 1
ATOM 3819 N N . GLY B 1 237 ? -5.891 23.734 22.859 1 92.19 237 GLY B N 1
ATOM 3820 C CA . GLY B 1 237 ? -4.617 24.406 23.062 1 92.19 237 GLY B CA 1
ATOM 3821 C C . GLY B 1 237 ? -4.266 25.375 21.938 1 92.19 237 GLY B C 1
ATOM 3822 O O . GLY B 1 237 ? -3.271 26.094 22.031 1 92.19 237 GLY B O 1
ATOM 3823 N N . LEU B 1 238 ? -5.062 25.406 20.922 1 91.31 238 LEU B N 1
ATOM 3824 C CA . LEU B 1 238 ? -4.844 26.344 19.828 1 91.31 238 LEU B CA 1
ATOM 3825 C C . LEU B 1 238 ? -4.934 27.781 20.312 1 91.31 238 LEU B C 1
ATOM 3827 O O . LEU B 1 238 ? -5.906 28.156 20.969 1 91.31 238 LEU B O 1
ATOM 3831 N N . PRO B 1 239 ? -3.945 28.594 19.984 1 82.94 239 PRO B N 1
ATOM 3832 C CA . PRO B 1 239 ? -3.936 29.969 20.484 1 82.94 239 PRO B CA 1
ATOM 3833 C C . PRO B 1 239 ? -5.18 30.75 20.062 1 82.94 239 PRO B C 1
ATOM 3835 O O . PRO B 1 239 ? -5.684 30.578 18.953 1 82.94 239 PRO B O 1
ATOM 3838 N N . GLU B 1 240 ? -5.613 31.641 20.906 1 83.5 240 GLU B N 1
ATOM 3839 C CA . GLU B 1 240 ? -6.844 32.406 20.703 1 83.5 240 GLU B CA 1
ATOM 3840 C C . GLU B 1 240 ? -6.77 33.25 19.438 1 83.5 240 GLU B C 1
ATOM 3842 O O . GLU B 1 240 ? -7.766 33.406 18.719 1 83.5 240 GLU B O 1
ATOM 3847 N N . ASN B 1 241 ? -5.695 33.844 19.219 1 79.31 241 ASN B N 1
ATOM 3848 C CA . ASN B 1 241 ? -5.531 34.656 18.016 1 79.31 241 ASN B CA 1
ATOM 3849 C C . ASN B 1 241 ? -5.703 33.812 16.75 1 79.31 241 ASN B C 1
ATOM 3851 O O . ASN B 1 241 ? -6.285 34.281 15.773 1 79.31 241 ASN B O 1
ATOM 3855 N N . ALA B 1 242 ? -5.145 32.625 16.781 1 86.25 242 ALA B N 1
ATOM 3856 C CA . ALA B 1 242 ? -5.332 31.719 15.648 1 86.25 242 ALA B CA 1
ATOM 3857 C C . ALA B 1 242 ? -6.809 31.375 15.461 1 86.25 242 ALA B C 1
ATOM 3859 O O . ALA B 1 242 ? -7.316 31.375 14.336 1 86.25 242 ALA B O 1
ATOM 3860 N N . GLN B 1 243 ? -7.441 31.125 16.562 1 91.44 243 GLN B N 1
ATOM 3861 C CA . GLN B 1 243 ? -8.867 30.812 16.531 1 91.44 243 GLN B CA 1
ATOM 3862 C C . GLN B 1 243 ? -9.664 31.938 15.898 1 91.44 243 GLN B C 1
ATOM 3864 O O . GLN B 1 243 ? -10.492 31.703 15.016 1 91.44 243 GLN B O 1
ATOM 3869 N N . ALA B 1 244 ? -9.375 33.156 16.328 1 87.19 244 ALA B N 1
ATOM 3870 C CA . ALA B 1 244 ? -10.094 34.312 15.852 1 87.19 244 ALA B CA 1
ATOM 3871 C C . ALA B 1 244 ? -9.883 34.531 14.352 1 87.19 244 ALA B C 1
ATOM 3873 O O . ALA B 1 244 ? -10.828 34.812 13.617 1 87.19 244 ALA B O 1
ATOM 3874 N N . ARG B 1 245 ? -8.672 34.375 13.938 1 86.69 245 ARG B N 1
ATOM 3875 C CA . ARG B 1 245 ? -8.344 34.594 12.531 1 86.69 245 ARG B CA 1
ATOM 3876 C C . ARG B 1 245 ? -8.977 33.5 11.648 1 86.69 245 ARG B C 1
ATOM 3878 O O . ARG B 1 245 ? -9.438 33.812 10.539 1 86.69 245 ARG B O 1
ATOM 3885 N N . ILE B 1 246 ? -8.984 32.281 12.094 1 93.62 246 ILE B N 1
ATOM 3886 C CA . ILE B 1 246 ? -9.594 31.188 11.352 1 93.62 246 ILE B CA 1
ATOM 3887 C C . ILE B 1 246 ? -11.094 31.438 11.203 1 93.62 246 ILE B C 1
ATOM 3889 O O . ILE B 1 246 ? -11.68 31.172 10.148 1 93.62 246 ILE B O 1
ATOM 3893 N N . ALA B 1 247 ? -11.719 31.953 12.273 1 91.25 247 ALA B N 1
ATOM 3894 C CA . ALA B 1 247 ? -13.148 32.25 12.273 1 91.25 247 ALA B CA 1
ATOM 3895 C C . ALA B 1 247 ? -13.477 33.312 11.203 1 91.25 247 ALA B C 1
ATOM 3897 O O . ALA B 1 247 ? -14.594 33.312 10.68 1 91.25 247 ALA B O 1
ATOM 3898 N N . GLU B 1 248 ? -12.492 34.094 10.883 1 92.25 248 GLU B N 1
ATOM 3899 C CA . GLU B 1 248 ? -12.688 35.125 9.867 1 92.25 248 GLU B CA 1
ATOM 3900 C C . GLU B 1 248 ? -12.562 34.531 8.461 1 92.25 248 GLU B C 1
ATOM 3902 O O . GLU B 1 248 ? -12.93 35.188 7.484 1 92.25 248 GLU B O 1
ATOM 3907 N N . MET B 1 249 ? -12.109 33.406 8.477 1 91.56 249 MET B N 1
ATOM 3908 C CA . MET B 1 249 ? -11.953 32.719 7.195 1 91.56 249 MET B CA 1
ATOM 3909 C C . MET B 1 249 ? -13.172 31.844 6.891 1 91.56 249 MET B C 1
ATOM 3911 O O . MET B 1 249 ? -14.023 31.641 7.75 1 91.56 249 MET B O 1
ATOM 3915 N N . ASN B 1 250 ? -13.477 31.531 5.746 1 92.25 250 ASN B N 1
ATOM 3916 C CA . ASN B 1 250 ? -14.531 30.594 5.395 1 92.25 250 ASN B CA 1
ATOM 3917 C C . ASN B 1 250 ? -14.125 29.156 5.715 1 92.25 250 ASN B C 1
ATOM 3919 O O . ASN B 1 250 ? -14.297 28.25 4.883 1 92.25 250 ASN B O 1
ATOM 3923 N N . VAL B 1 251 ? -13.445 28.938 6.914 1 97.31 251 VAL B N 1
ATOM 3924 C CA . VAL B 1 251 ? -13.023 27.625 7.395 1 97.31 251 VAL B CA 1
ATOM 3925 C C . VAL B 1 251 ? -13.68 27.328 8.742 1 97.31 251 VAL B C 1
ATOM 3927 O O . VAL B 1 251 ? -13.562 28.125 9.68 1 97.31 251 VAL B O 1
ATOM 3930 N N . GLU B 1 252 ? -14.43 26.266 8.805 1 98.31 252 GLU B N 1
ATOM 3931 C CA . GLU B 1 252 ? -15.062 25.875 10.062 1 98.31 252 GLU B CA 1
ATOM 3932 C C . GLU B 1 252 ? -14.023 25.328 11.047 1 98.31 252 GLU B C 1
ATOM 3934 O O . GLU B 1 252 ? -13.172 24.516 10.664 1 98.31 252 GLU B O 1
ATOM 3939 N N . LEU B 1 253 ? -14.078 25.812 12.297 1 98.38 253 LEU B N 1
ATOM 3940 C CA . LEU B 1 253 ? -13.133 25.359 13.312 1 98.38 253 LEU B CA 1
ATOM 3941 C C . LEU B 1 253 ? -13.852 24.641 14.445 1 98.38 253 LEU B C 1
ATOM 3943 O O . LEU B 1 253 ? -14.781 25.172 15.047 1 98.38 253 LEU B O 1
ATOM 3947 N N . PHE B 1 254 ? -13.461 23.391 14.703 1 98.69 254 PHE B N 1
ATOM 3948 C CA . PHE B 1 254 ? -13.898 22.641 15.883 1 98.69 254 PHE B CA 1
ATOM 3949 C C . PHE B 1 254 ? -12.758 22.5 16.891 1 98.69 254 PHE B C 1
ATOM 3951 O O . PHE B 1 254 ? -11.68 22.016 16.547 1 98.69 254 PHE B O 1
ATOM 3958 N N . LEU B 1 255 ? -13.016 22.953 18.062 1 98.44 255 LEU B N 1
ATOM 3959 C CA . LEU B 1 255 ? -12.102 22.734 19.188 1 98.44 255 LEU B CA 1
ATOM 3960 C C . LEU B 1 255 ? -12.625 21.656 20.125 1 98.44 255 LEU B C 1
ATOM 3962 O O . LEU B 1 255 ? -13.773 21.719 20.578 1 98.44 255 LEU B O 1
ATOM 3966 N N . VAL B 1 256 ? -11.789 20.766 20.422 1 98.31 256 VAL B N 1
ATOM 3967 C CA . VAL B 1 256 ? -12.258 19.609 21.156 1 98.31 256 VAL B CA 1
ATOM 3968 C C . VAL B 1 256 ? -11.344 19.359 22.359 1 98.31 256 VAL B C 1
ATOM 3970 O O . VAL B 1 256 ? -10.195 19.797 22.375 1 98.31 256 VAL B O 1
#

Foldseek 3Di:
DPPQQDLVRLLVVVLVVQVVPQKDFLVRSCVVNVHDSVSSVVSLVVCVVVQQWDDFVRTIHGAAEDQADAFQVVQLPPPVVFLLVLLVVVLVVDDFLFEEEQEQHNSSLSVLVVCQAPANYEYEYQAPVSVVVSVPRHNHHYYYLDADADPRSRGHFADSSLVSLVVDAGAEYEDEAQAAEQFAGAHNDPRHQSNLQSCLVRYPAYEYEYEQVRYSYHYDGGRDHPLSHAEYEYEPPHDPRRVVSVVVHNHHYHYD/DPPQQDLVRLLVVVLVVQVVPQKDFLVRSCVVNVHDSVSSVVSLVVCVVVQQWDDFVRTIHGAAEDQADAFQVVQLPPPVVFLLVLLVVVLVVDDFLFEEEQEQHNSSLSVLVVCQAPANYEYEYQAPVSVVVSVVRHNHHYYYLDADADPRSRGHFADSSLVSLVVDAGAEYEDEAQAAEQFAGADNDPRHQSNLQSCLVRYPAYEYEYEQVRYSYHYDGGRDHPLSHAEYEYEPPHDPRRVVSCVVHNHHYHYD

Nearest PDB structures (foldseek):
  7l6l-assembly1_E  TM=9.279E-01  e=3.963E-13  Escherichia coli K-12
  5hsm-assembly1_A-2  TM=9.107E-01  e=1.209E-02  Mycobacterium tuberculosis H37Rv
  7bzh-assembly1_A  TM=8.645E-01  e=1.638E-02  Saccharolobus islandicus
  3mcz-assembly1_B  TM=3.218E-01  e=5.148E-05  Burkholderia thailandensis E264
  4qvg-assembly1_A  TM=2.986E-01  e=2.997E-03  Streptosporangium sibiricum

Organism: Haemophilus influenzae (strain ATCC 51907 / DSM 11121 / KW20 / Rd) (NCBI:txid71421)

Radius of gyration: 31.24 Å; Cα contacts (8 Å, |Δi|>4): 1128; chains: 2; bounding box: 46×124×56 Å

Secondary structure (DSSP, 8-state):
------HHHHHHHHHHHHHHSS-EEHHHHHHHHT--HHHHHHHHHHHHHTTSEEEETTEEEE-EE-SSPPPHHHHHTSSHHHHHHHHHHHHHTPPTT-EEEE-SSHHHHHHHHHTTT--S-EEEESBHHHHHHHHHH--SEEEE--EEEETTTTEEEHHHHHHHHTT--EEEEEE--SEEETTEEEES-GGGHHHHHHHHHTEEEEEEE--GGGBTEE-SEEEE-GGG-SEEEE-TTS-HHHHHHHHTTT-EEEE-/------HHHHHHHHHHHHHHSS-EEHHHHHHHHT--HHHHHHHHHHHHHTTSEEEETTEEEE-EE-SSPPPHHHHHTSSHHHHHHHHHHHHHTPPTT-EEEE-SSHHHHHHHHHTTT--S-EEEESBHHHHHHHHHH--SEEEE--EEEETTTTEEEHHHHHHHHTT--EEEEEE--SEEETTEEEES-GGGHHHHHHHHHTEEEEEEE--GGGBTEE-SEEEE-GGG-SEEEE-TTS-HHHHHHHHTTT-EEEE-

Sequence (512 aa):
MEKKMIPAERQKTLLNLISKQSVISINNLVNILGVSHMTVRRDIQKLEEDGKVISVSGGVQLLERLSSEPTHDDKSLLATTEKTAISKKAVELIQEHSTIYLDAGTTTLEIAKQIANRNDLLVITNDFVIAHYLMVNSQCNIMHTGGLINKSNRSSVGEFAAQFLHQISVDIAFISTSSWNLKGLTTPDEQKIPVKKAIIQFSQKNILVTDSSKYGKVATFLLYPLSSLDTIICDKGLPENAQARIAEMNVELFLVMEKKMIPAERQKTLLNLISKQSVISINNLVNILGVSHMTVRRDIQKLEEDGKVISVSGGVQLLERLSSEPTHDDKSLLATTEKTAISKKAVELIQEHSTIYLDAGTTTLEIAKQIANRNDLLVITNDFVIAHYLMVNSQCNIMHTGGLINKSNRSSVGEFAAQFLHQISVDIAFISTSSWNLKGLTTPDEQKIPVKKAIIQFSQKNILVTDSSKYGKVATFLLYPLSSLDTIICDKGLPENAQARIAEMNVELFLV

InterPro domains:
  IPR001034 DeoR-type HTH domain [PF08220] (10-64)
  IPR001034 DeoR-type HTH domain [PR00037] (28-42)
  IPR001034 DeoR-type HTH domain [PR00037] (42-60)
  IPR001034 DeoR-type HTH domain [PS51000] (7-62)
  IPR001034 DeoR-type HTH domain [SM00420] (10-62)
  IPR014036 DeoR-like transcriptional repressor, C-terminal sensor domain [PF00455] (80-236)
  IPR018356 Transcription regulator, HTH DeoR-type, conserved site [PS00894] (10-44)
  IPR036388 Winged helix-like DNA-binding domain superfamily [G3DSA:1.10.10.10] (1-62)
  IPR036390 Winged helix DNA-binding domain superfamily [SSF46785] (9-68)
  IPR037171 NagB/RpiA transferase-like [SSF100950] (80-237)
  IPR050313 Carbohydrate Metabolism HTH-type Transcriptional Regulators [PTHR30363] (5-254)

pLDDT: mean 91.65, std 9.33, range [37.0, 98.94]